Protein AF-0000000080728843 (afdb_homodimer)

pLDDT: mean 80.17, std 27.4, range [17.17, 98.88]

InterPro domains:
  IPR002347 Short-chain dehydrogenase/reductase SDR [PF00106] (19-229)
  IPR002347 Short-chain dehydrogenase/reductase SDR [PR00081] (19-36)
  IPR002347 Short-chain dehydrogenase/reductase SDR [PR00081] (93-104)
  IPR002347 Short-chain dehydrogenase/reductase SDR [PR00081] (162-178)
  IPR002347 Short-chain dehydrogenase/reductase SDR [PR00081] (189-208)
  IPR002347 Short-chain dehydrogenase/reductase SDR [PR00081] (210-227)
  IPR020904 Short-chain dehydrogenase/reductase, conserved site [PS00061] (176-204)
  IPR036291 NAD(P)-binding domain superfamily [SSF51735] (13-239)
  IPR052178 Short-chain dehydrogenase/reductase SAT3-like [PTHR43618] (7-231)

Foldseek 3Di:
DPPPPCVQLCNVDLLAAFEEEAEVCLDDPNLVNLQSSLVNHYQAYEYEEQDPVSLVVSLVPHPHNVRYHYQYAQLLDLVRLLVVLVVCCVPPNAGQEYELEWFDQFLAFDDDDPVDDPVRVCCRNVPGDPVRLVVRLSCQPVSSLSNCVSRVVRQLVCQVVPPDVARGEYEHEAAPPDDPVGPNSHPSNNVSRVNVVVVQVVVQVVCVVSRYHGYYDHPDVPVDVVCPPPDDPVPDPPPPPDDDPPCPVPPPPPPPPD/DPPPPCVQLCNVDLLAQFEEEAEVLLDDPNLVNQQSSLVNHYQAYEYEEQDPVSLVVSLVPHPHNVRYHYQYAQLLDLVRLLVVLVVCCVPPNAGQEYELEWFDQFLAFDDDDPVDDPVRVCCRNVPGDPVRLVVRLSCQPVSSVSNCVSRVVRQLVCQVVCPDVARGEYEHEAAPPDDPVGPNSHPSNNVSRVNVVVVQVVVQVVCVVSRYHGYYDHPDVPVDVVCPPVPDPVPPPPPPPDDDPPPPPPPPPPDPDD

Organism: Metarhizium acridum (strain CQMa 102) (NCBI:txid655827)

Structure (mmCIF, N/CA/C/O backbone):
data_AF-0000000080728843-model_v1
#
loop_
_entity.id
_entity.type
_entity.pdbx_description
1 polymer 'Hydroxynaphthalene reductase-like protein Arp2'
#
loop_
_atom_site.group_PDB
_atom_site.id
_atom_site.type_symbol
_atom_site.label_atom_id
_atom_site.label_alt_id
_atom_site.label_comp_id
_atom_site.label_asym_id
_atom_site.label_entity_id
_atom_site.label_seq_id
_atom_site.pdbx_PDB_ins_code
_atom_site.Cartn_x
_atom_site.Cartn_y
_atom_site.Cartn_z
_atom_site.occupancy
_atom_site.B_iso_or_equiv
_atom_site.auth_seq_id
_atom_site.auth_comp_id
_atom_site.auth_asym_id
_atom_site.auth_atom_id
_atom_site.pdbx_PDB_model_num
ATOM 1 N N . MET A 1 1 ? -23.969 10.961 35.406 1 25.25 1 MET A N 1
ATOM 2 C CA . MET A 1 1 ? -22.547 11.281 35.344 1 25.25 1 MET A CA 1
ATOM 3 C C . MET A 1 1 ? -21.906 10.648 34.094 1 25.25 1 MET A C 1
ATOM 5 O O . MET A 1 1 ? -21.594 9.461 34.125 1 25.25 1 MET A O 1
ATOM 9 N N . THR A 1 2 ? -22.344 11.086 32.875 1 28.81 2 THR A N 1
ATOM 10 C CA . THR A 1 2 ? -22.047 10.586 31.547 1 28.81 2 THR A CA 1
ATOM 11 C C . THR A 1 2 ? -20.547 10.648 31.266 1 28.81 2 THR A C 1
ATOM 13 O O . THR A 1 2 ? -19.938 11.703 31.391 1 28.81 2 THR A O 1
ATOM 16 N N . SER A 1 3 ? -19.859 9.609 31.578 1 30.33 3 SER A N 1
ATOM 17 C CA . SER A 1 3 ? -18.422 9.383 31.359 1 30.33 3 SER A CA 1
ATOM 18 C C . SER A 1 3 ? -18 9.836 29.969 1 30.33 3 SER A C 1
ATOM 20 O O . SER A 1 3 ? -18.562 9.383 28.969 1 30.33 3 SER A O 1
ATOM 22 N N . SER A 1 4 ? -17.688 11.141 29.844 1 33.72 4 SER A N 1
ATOM 23 C CA . SER A 1 4 ? -17.125 11.773 28.656 1 33.72 4 SER A CA 1
ATOM 24 C C . SER A 1 4 ? -16.016 10.914 28.062 1 33.72 4 SER A C 1
ATOM 26 O O . SER A 1 4 ? -15.148 10.422 28.797 1 33.72 4 SER A O 1
ATOM 28 N N . SER A 1 5 ? -16.391 10.18 27.094 1 35.47 5 SER A N 1
ATOM 29 C CA . SER A 1 5 ? -15.477 9.289 26.391 1 35.47 5 SER A CA 1
ATOM 30 C C . SER A 1 5 ? -14.117 9.945 26.156 1 35.47 5 SER A C 1
ATOM 32 O O . SER A 1 5 ? -14.047 11.094 25.719 1 35.47 5 SER A O 1
ATOM 34 N N . PRO A 1 6 ? -13.141 9.633 26.969 1 36.56 6 PRO A N 1
ATOM 35 C CA . PRO A 1 6 ? -11.781 10.18 26.891 1 36.56 6 PRO A CA 1
ATOM 36 C C . PRO A 1 6 ? -11.312 10.414 25.469 1 36.56 6 PRO A C 1
ATOM 38 O O . PRO A 1 6 ? -10.25 10.992 25.25 1 36.56 6 PRO A O 1
ATOM 41 N N . TYR A 1 7 ? -11.805 9.625 24.625 1 37.25 7 TYR A N 1
ATOM 42 C CA . TYR A 1 7 ? -11.359 9.805 23.25 1 37.25 7 TYR A CA 1
ATOM 43 C C . TYR A 1 7 ? -12.016 11.023 22.609 1 37.25 7 TYR A C 1
ATOM 45 O O . TYR A 1 7 ? -12.719 10.906 21.609 1 37.25 7 TYR A O 1
ATOM 53 N N . ASN A 1 8 ? -12.594 11.938 23.438 1 38.06 8 ASN A N 1
ATOM 54 C CA . ASN A 1 8 ? -13.164 13.18 22.938 1 38.06 8 ASN A CA 1
ATOM 55 C C . ASN A 1 8 ? -12.156 13.969 22.109 1 38.06 8 ASN A C 1
ATOM 57 O O . ASN A 1 8 ? -11.031 14.195 22.562 1 38.06 8 ASN A O 1
ATOM 61 N N . ALA A 1 9 ? -12.289 14.031 20.781 1 42.09 9 ALA A N 1
ATOM 62 C CA . ALA A 1 9 ? -11.492 14.953 19.984 1 42.09 9 ALA A CA 1
ATOM 63 C C . ALA A 1 9 ? -11.055 16.156 20.812 1 42.09 9 ALA A C 1
ATOM 65 O O . ALA A 1 9 ? -9.992 16.734 20.562 1 42.09 9 ALA A O 1
ATOM 66 N N . ALA A 1 10 ? -11.922 16.547 21.734 1 41.62 10 ALA A N 1
ATOM 67 C CA . ALA A 1 10 ? -11.648 17.672 22.609 1 41.62 10 ALA A CA 1
ATOM 68 C C . ALA A 1 10 ? -10.422 17.406 23.484 1 41.62 10 ALA A C 1
ATOM 70 O O . ALA A 1 10 ? -9.672 18.328 23.812 1 41.62 10 ALA A O 1
ATOM 71 N N . SER A 1 11 ? -10.352 16.125 23.984 1 45.66 11 SER A N 1
ATOM 72 C CA . SER A 1 11 ? -9.266 15.812 24.906 1 45.66 11 SER A CA 1
ATOM 73 C C . SER A 1 11 ? -7.938 15.672 24.172 1 45.66 11 SER A C 1
ATOM 75 O O . SER A 1 11 ? -6.875 15.773 24.797 1 45.66 11 SER A O 1
ATOM 77 N N . LEU A 1 12 ? -7.992 15.102 22.891 1 46.22 12 LEU A N 1
ATOM 78 C CA . LEU A 1 12 ? -6.707 14.891 22.234 1 46.22 12 LEU A CA 1
ATOM 79 C C . LEU A 1 12 ? -5.902 16.188 22.188 1 46.22 12 LEU A C 1
ATOM 81 O O . LEU A 1 12 ? -4.668 16.156 22.234 1 46.22 12 LEU A O 1
ATOM 85 N N . PHE A 1 13 ? -6.574 17.359 22.078 1 52.47 13 PHE A N 1
ATOM 86 C CA . PHE A 1 13 ? -5.812 18.594 21.938 1 52.47 13 PHE A CA 1
ATOM 87 C C . PHE A 1 13 ? -6.438 19.719 22.766 1 52.47 13 PHE A C 1
ATOM 89 O O . PHE A 1 13 ? -7.664 19.828 22.828 1 52.47 13 PHE A O 1
ATOM 96 N N . GLY A 1 14 ? -5.918 19.938 23.891 1 60.41 14 GLY A N 1
ATOM 97 C CA . GLY A 1 14 ? -6.246 21.312 24.203 1 60.41 14 GLY A CA 1
ATOM 98 C C . GLY A 1 14 ? -6.195 22.219 22.984 1 60.41 14 GLY A C 1
ATOM 99 O O . GLY A 1 14 ? -5.117 22.656 22.562 1 60.41 14 GLY A O 1
ATOM 100 N N . VAL A 1 15 ? -7.277 22.297 22.156 1 74.06 15 VAL A N 1
ATOM 101 C CA . VAL A 1 15 ? -7.43 22.781 20.797 1 74.06 15 VAL A CA 1
ATOM 102 C C . VAL A 1 15 ? -7.547 24.312 20.797 1 74.06 15 VAL A C 1
ATOM 104 O O . VAL A 1 15 ? -7.594 24.938 19.734 1 74.06 15 VAL A O 1
ATOM 107 N N . LYS A 1 16 ? -7.367 24.859 21.938 1 86.81 16 LYS A N 1
ATOM 108 C CA . LYS A 1 16 ? -7.5 26.312 21.922 1 86.81 16 LYS A CA 1
ATOM 109 C C . LYS A 1 16 ? -6.297 26.969 21.25 1 86.81 16 LYS A C 1
ATOM 111 O O . LYS A 1 16 ? -5.152 26.609 21.531 1 86.81 16 LYS A O 1
ATOM 116 N N . ASP A 1 17 ? -6.543 27.766 20.266 1 92.81 17 ASP A N 1
ATOM 117 C CA . ASP A 1 17 ? -5.602 28.656 19.594 1 92.81 17 ASP A CA 1
ATOM 118 C C . ASP A 1 17 ? -4.73 27.891 18.594 1 92.81 17 ASP A C 1
ATOM 120 O O . ASP A 1 17 ? -3.791 28.453 18.031 1 92.81 17 ASP A O 1
ATOM 124 N N . LEU A 1 18 ? -5.09 26.672 18.406 1 94.94 18 LEU A N 1
ATOM 125 C CA . LEU A 1 18 ? -4.23 25.906 17.5 1 94.94 18 LEU A CA 1
ATOM 126 C C . LEU A 1 18 ? -4.574 26.219 16.047 1 94.94 18 LEU A C 1
ATOM 128 O O . LEU A 1 18 ? -5.691 26.641 15.742 1 94.94 18 LEU A O 1
ATOM 132 N N . VAL A 1 19 ? -3.596 26.031 15.141 1 97.5 19 VAL A N 1
ATOM 133 C CA . VAL A 1 19 ? -3.764 26.094 13.695 1 97.5 19 VAL A CA 1
ATOM 134 C C . VAL A 1 19 ? -3.662 24.688 13.109 1 97.5 19 VAL A C 1
ATOM 136 O O . VAL A 1 19 ? -2.684 23.969 13.344 1 97.5 19 VAL A O 1
ATOM 139 N N . ALA A 1 20 ? -4.73 24.281 12.367 1 98.25 20 ALA A N 1
ATOM 140 C CA . ALA A 1 20 ? -4.781 22.922 11.852 1 98.25 20 ALA A CA 1
ATOM 141 C C . ALA A 1 20 ? -4.988 22.906 10.344 1 98.25 20 ALA A C 1
ATOM 143 O O . ALA A 1 20 ? -5.57 23.828 9.781 1 98.25 20 ALA A O 1
ATOM 144 N N . VAL A 1 21 ? -4.453 21.906 9.711 1 98.75 21 VAL A N 1
ATOM 145 C CA . VAL A 1 21 ? -4.734 21.562 8.32 1 98.75 21 VAL A CA 1
ATOM 146 C C . VAL A 1 21 ? -5.398 20.188 8.25 1 98.75 21 VAL A C 1
ATOM 148 O O . VAL A 1 21 ? -4.934 19.234 8.875 1 98.75 21 VAL A O 1
ATOM 151 N N . VAL A 1 22 ? -6.5 20.078 7.539 1 98.56 22 VAL A N 1
ATOM 152 C CA . VAL A 1 22 ? -7.238 18.844 7.355 1 98.56 22 VAL A CA 1
ATOM 153 C C . VAL A 1 22 ? -7.438 18.578 5.863 1 98.56 22 VAL A C 1
ATOM 155 O O . VAL A 1 22 ? -8.141 19.328 5.184 1 98.56 22 VAL A O 1
ATOM 158 N N . THR A 1 23 ? -6.855 17.547 5.309 1 98.69 23 THR A N 1
ATOM 159 C CA . THR A 1 23 ? -7.207 17.141 3.953 1 98.69 23 THR A CA 1
ATOM 160 C C . THR A 1 23 ? -8.43 16.234 3.965 1 98.69 23 THR A C 1
ATOM 162 O O . THR A 1 23 ? -8.727 15.586 4.973 1 98.69 23 THR A O 1
ATOM 165 N N . GLY A 1 24 ? -9.094 16.188 2.811 1 97.38 24 GLY A N 1
ATOM 166 C CA . GLY A 1 24 ? -10.391 15.539 2.852 1 97.38 24 GLY A CA 1
ATOM 167 C C . GLY A 1 24 ? -11.391 16.25 3.748 1 97.38 24 GLY A C 1
ATOM 168 O O . GLY A 1 24 ? -12.242 15.609 4.371 1 97.38 24 GLY A O 1
ATOM 169 N N . GLY A 1 25 ? -11.234 17.5 3.902 1 96.81 25 GLY A N 1
ATOM 170 C CA . GLY A 1 25 ? -11.984 18.281 4.875 1 96.81 25 GLY A CA 1
ATOM 171 C C . GLY A 1 25 ? -13.422 18.531 4.449 1 96.81 25 GLY A C 1
ATOM 172 O O . GLY A 1 25 ? -14.227 19.047 5.234 1 96.81 25 GLY A O 1
ATOM 173 N N . GLY A 1 26 ? -13.789 18.109 3.246 1 95.69 26 GLY A N 1
ATOM 174 C CA . GLY A 1 26 ? -15.117 18.391 2.729 1 95.69 26 GLY A CA 1
ATOM 175 C C . GLY A 1 26 ? -16.125 17.312 3.068 1 95.69 26 GLY A C 1
ATOM 176 O O . GLY A 1 26 ? -17.312 17.453 2.764 1 95.69 26 GLY A O 1
ATOM 177 N N . SER A 1 27 ? -15.672 16.219 3.693 1 91.12 27 SER A N 1
ATOM 178 C CA . SER A 1 27 ? -16.609 15.141 3.953 1 91.12 27 SER A CA 1
ATOM 179 C C . SER A 1 27 ? -16.109 14.227 5.066 1 91.12 27 SER A C 1
ATOM 181 O O . SER A 1 27 ? -14.961 14.336 5.492 1 91.12 27 SER A O 1
ATOM 183 N N . GLY A 1 28 ? -17.078 13.516 5.629 1 89.94 28 GLY A N 1
ATOM 184 C CA . GLY A 1 28 ? -16.734 12.43 6.527 1 89.94 28 GLY A CA 1
ATOM 185 C C . GLY A 1 28 ? -16 12.898 7.777 1 89.94 28 GLY A C 1
ATOM 186 O O . GLY A 1 28 ? -16.422 13.859 8.422 1 89.94 28 GLY A O 1
ATOM 187 N N . LEU A 1 29 ? -14.969 12.109 8.086 1 89.75 29 LEU A N 1
ATOM 188 C CA . LEU A 1 29 ? -14.172 12.375 9.273 1 89.75 29 LEU A CA 1
ATOM 189 C C . LEU A 1 29 ? -13.508 13.75 9.195 1 89.75 29 LEU A C 1
ATOM 191 O O . LEU A 1 29 ? -13.336 14.422 10.211 1 89.75 29 LEU A O 1
ATOM 195 N N . GLY A 1 30 ? -13.18 14.156 7.945 1 95 30 GLY A N 1
ATOM 196 C CA . GLY A 1 30 ? -12.562 15.461 7.773 1 95 30 GLY A CA 1
ATOM 197 C C . GLY A 1 30 ? -13.469 16.609 8.164 1 95 30 GLY A C 1
ATOM 198 O O . GLY A 1 30 ? -13.055 17.531 8.883 1 95 30 GLY A O 1
ATOM 199 N N . ALA A 1 31 ? -14.664 16.531 7.746 1 95.88 31 ALA A N 1
ATOM 200 C CA . ALA A 1 31 ? -15.633 17.562 8.086 1 95.88 31 ALA A CA 1
ATOM 201 C C . ALA A 1 31 ? -15.93 17.562 9.586 1 95.88 31 ALA A C 1
ATOM 203 O O . ALA A 1 31 ? -15.961 18.625 10.219 1 95.88 31 ALA A O 1
ATOM 204 N N . ILE A 1 32 ? -16.078 16.375 10.133 1 93.06 32 ILE A N 1
ATOM 205 C CA . ILE A 1 32 ? -16.391 16.219 11.555 1 93.06 32 ILE A CA 1
ATOM 206 C C . ILE A 1 32 ? -15.234 16.781 12.391 1 93.06 32 ILE A C 1
ATOM 208 O O . ILE A 1 32 ? -15.469 17.516 13.352 1 93.06 32 ILE A O 1
ATOM 212 N N . THR A 1 33 ? -14.078 16.484 11.984 1 94.31 33 THR A N 1
ATOM 213 C CA . THR A 1 33 ? -12.906 16.953 12.695 1 94.31 33 THR A CA 1
ATOM 214 C C . THR A 1 33 ? -12.805 18.484 12.617 1 94.31 33 THR A C 1
ATOM 216 O O . THR A 1 33 ? -12.508 19.141 13.609 1 94.31 33 THR A O 1
ATOM 219 N N . THR A 1 34 ? -13.047 19 11.438 1 97 34 THR A N 1
ATOM 220 C CA . THR A 1 34 ? -13.023 20.438 11.25 1 97 34 THR A CA 1
ATOM 221 C C . THR A 1 34 ? -14 21.125 12.195 1 97 34 THR A C 1
ATOM 223 O O . THR A 1 34 ? -13.633 22.062 12.906 1 97 34 THR A O 1
ATOM 226 N N . HIS A 1 35 ? -15.188 20.656 12.266 1 97.12 35 HIS A N 1
ATOM 227 C CA . HIS A 1 35 ? -16.219 21.25 13.125 1 97.12 35 HIS A CA 1
ATOM 228 C C . HIS A 1 35 ? -15.828 21.156 14.594 1 97.12 35 HIS A C 1
ATOM 230 O O . HIS A 1 35 ? -16.031 22.109 15.359 1 97.12 35 HIS A O 1
ATOM 236 N N . ALA A 1 36 ? -15.234 20.016 14.945 1 95 36 ALA A N 1
ATOM 237 C CA . ALA A 1 36 ? -14.805 19.828 16.328 1 95 36 ALA A CA 1
ATOM 238 C C . ALA A 1 36 ? -13.695 20.797 16.703 1 95 36 ALA A C 1
ATOM 240 O O . ALA A 1 36 ? -13.711 21.375 17.797 1 95 36 ALA A O 1
ATOM 241 N N . LEU A 1 37 ? -12.773 21.031 15.797 1 95.94 37 LEU A N 1
ATOM 242 C CA . LEU A 1 37 ? -11.672 21.938 16.047 1 95.94 37 LEU A CA 1
ATOM 243 C C . LEU A 1 37 ? -12.18 23.375 16.219 1 95.94 37 LEU A C 1
ATOM 245 O O . LEU A 1 37 ? -11.773 24.078 17.141 1 95.94 37 LEU A O 1
ATOM 249 N N . VAL A 1 38 ? -13.109 23.781 15.367 1 96.75 38 VAL A N 1
ATOM 250 C CA . VAL A 1 38 ? -13.664 25.125 15.406 1 96.75 38 VAL A CA 1
ATOM 251 C C . VAL A 1 38 ? -14.453 25.328 16.703 1 96.75 38 VAL A C 1
ATOM 253 O O . VAL A 1 38 ? -14.266 26.328 17.406 1 96.75 38 VAL A O 1
ATOM 256 N N . ALA A 1 39 ? -15.172 24.344 17.062 1 95.44 39 ALA A N 1
ATOM 257 C CA . ALA A 1 39 ? -16.016 24.422 18.25 1 95.44 39 ALA A CA 1
ATOM 258 C C . ALA A 1 39 ? -15.18 24.484 19.531 1 95.44 39 ALA A C 1
ATOM 260 O O . ALA A 1 39 ? -15.625 25.016 20.547 1 95.44 39 ALA A O 1
ATOM 261 N N . ASN A 1 40 ? -13.961 24.031 19.406 1 94.06 40 ASN A N 1
ATOM 262 C CA . ASN A 1 40 ? -13.125 23.953 20.594 1 94.06 40 ASN A CA 1
ATOM 263 C C . ASN A 1 40 ? -12.062 25.047 20.594 1 94.06 40 ASN A C 1
ATOM 265 O O . ASN A 1 40 ? -11.078 24.969 21.328 1 94.06 40 ASN A O 1
ATOM 269 N N . GLY A 1 41 ? -12.188 26.016 19.719 1 94.5 41 GLY A N 1
ATOM 270 C CA . GLY A 1 41 ? -11.438 27.25 19.875 1 94.5 41 GLY A CA 1
ATOM 271 C C . GLY A 1 41 ? -10.211 27.312 18.984 1 94.5 4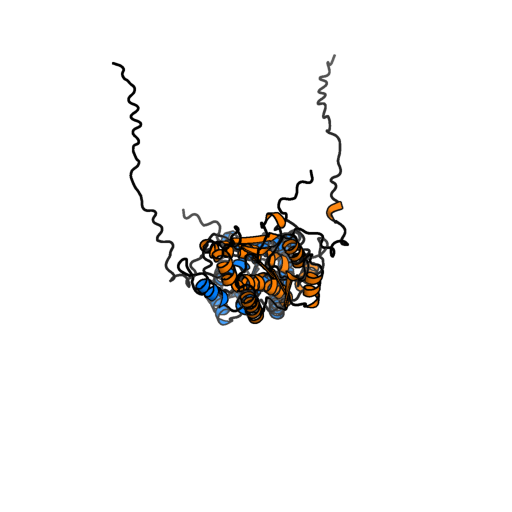1 GLY A C 1
ATOM 272 O O . GLY A 1 41 ? -9.289 28.094 19.234 1 94.5 41 GLY A O 1
ATOM 273 N N . ALA A 1 42 ? -10.141 26.516 17.922 1 96 42 ALA A N 1
ATOM 274 C CA . ALA A 1 42 ? -9.031 26.625 16.969 1 96 42 ALA A CA 1
ATOM 275 C C . ALA A 1 42 ? -8.914 28.047 16.422 1 96 42 ALA A C 1
ATOM 277 O O . ALA A 1 42 ? -9.93 28.703 16.188 1 96 42 ALA A O 1
ATOM 278 N N . LYS A 1 43 ? -7.672 28.406 16.281 1 96.69 43 LYS A N 1
ATOM 279 C CA . LYS A 1 43 ? -7.41 29.719 15.711 1 96.69 43 LYS A CA 1
ATOM 280 C C . LYS A 1 43 ? -7.715 29.734 14.211 1 96.69 43 LYS A C 1
ATOM 282 O O . LYS A 1 43 ? -8.281 30.703 13.695 1 96.69 43 LYS A O 1
ATOM 287 N N . ALA A 1 44 ? -7.293 28.766 13.516 1 98.19 44 ALA A N 1
ATOM 288 C CA . ALA A 1 44 ? -7.512 28.609 12.078 1 98.19 44 ALA A CA 1
ATOM 289 C C . ALA A 1 44 ? -7.512 27.141 11.672 1 98.19 44 ALA A C 1
ATOM 291 O O . ALA A 1 44 ? -6.711 26.344 12.18 1 98.19 44 ALA A O 1
ATOM 292 N N . VAL A 1 45 ? -8.438 26.781 10.812 1 98.56 45 VAL A N 1
ATOM 293 C CA . VAL A 1 45 ? -8.5 25.438 10.242 1 98.56 45 VAL A CA 1
ATOM 294 C C . VAL A 1 45 ? -8.531 25.531 8.719 1 98.56 45 VAL A C 1
ATOM 296 O O . VAL A 1 45 ? -9.492 26.031 8.141 1 98.56 45 VAL A O 1
ATOM 299 N N . TYR A 1 46 ? -7.477 25.078 8.094 1 98.88 46 TYR A N 1
ATOM 300 C CA . TYR A 1 46 ? -7.422 24.984 6.641 1 98.88 46 TYR A CA 1
ATOM 301 C C . TYR A 1 46 ? -7.883 23.625 6.156 1 98.88 46 TYR A C 1
ATOM 303 O O . TYR A 1 46 ? -7.316 22.594 6.539 1 98.88 46 TYR A O 1
ATOM 311 N N . ILE A 1 47 ? -8.938 23.594 5.332 1 98.88 47 ILE A N 1
ATOM 312 C CA . ILE A 1 47 ? -9.453 22.328 4.824 1 98.88 47 ILE A CA 1
ATOM 313 C C . ILE A 1 47 ? -9.172 22.219 3.326 1 98.88 47 ILE A C 1
ATOM 315 O O . ILE A 1 47 ? -9.484 23.141 2.564 1 98.88 47 ILE A O 1
ATOM 319 N N . LEU A 1 48 ? -8.539 21.109 2.955 1 98.81 48 LEU A N 1
ATOM 320 C CA . LEU A 1 48 ? -8.188 20.844 1.564 1 98.81 48 LEU A CA 1
ATOM 321 C C . LEU A 1 48 ? -9.055 19.734 0.978 1 98.81 48 LEU A C 1
ATOM 323 O O . LEU A 1 48 ? -9.43 18.797 1.683 1 98.81 48 LEU A O 1
ATOM 327 N N . GLY A 1 49 ? -9.344 19.797 -0.286 1 98.25 49 GLY A N 1
ATOM 328 C CA . GLY A 1 49 ? -10.07 18.781 -1.048 1 98.25 49 GLY A CA 1
ATOM 329 C C . GLY A 1 49 ? -10.289 19.172 -2.498 1 98.25 49 GLY A C 1
ATOM 330 O O . GLY A 1 49 ? -10.016 20.312 -2.885 1 98.25 49 GLY A O 1
ATOM 331 N N . ARG A 1 50 ? -10.82 18.281 -3.273 1 96.31 50 ARG A N 1
ATOM 332 C CA . ARG A 1 50 ? -10.953 18.5 -4.711 1 96.31 50 ARG A CA 1
ATOM 333 C C . ARG A 1 50 ? -12.273 19.188 -5.043 1 96.31 50 ARG A C 1
ATOM 335 O O . ARG A 1 50 ? -12.375 19.875 -6.059 1 96.31 50 ARG A O 1
ATOM 342 N N . ARG A 1 51 ? -13.242 18.953 -4.227 1 96.62 51 ARG A N 1
ATOM 343 C CA . ARG A 1 51 ? -14.578 19.469 -4.504 1 96.62 51 ARG A CA 1
ATOM 344 C C . ARG A 1 51 ? -14.844 20.75 -3.713 1 96.62 51 ARG A C 1
ATOM 346 O O . ARG A 1 51 ? -15.148 20.688 -2.52 1 96.62 51 ARG A O 1
ATOM 353 N N . GLU A 1 52 ? -14.883 21.844 -4.41 1 98 52 GLU A N 1
ATOM 354 C CA . GLU A 1 52 ? -15.039 23.156 -3.766 1 98 52 GLU A CA 1
ATOM 355 C C . GLU A 1 52 ? -16.359 23.25 -3.021 1 98 52 GLU A C 1
ATOM 357 O O . GLU A 1 52 ? -16.422 23.75 -1.897 1 98 52 GLU A O 1
ATOM 362 N N . GLU A 1 53 ? -17.391 22.703 -3.6 1 98.12 53 GLU A N 1
ATOM 363 C CA . GLU A 1 53 ? -18.719 22.797 -2.99 1 98.12 53 GLU A CA 1
ATOM 364 C C . GLU A 1 53 ? -18.75 22.062 -1.645 1 98.12 53 GLU A C 1
ATOM 366 O O . GLU A 1 53 ? -19.375 22.547 -0.698 1 98.12 53 GLU A O 1
ATOM 371 N N . ALA A 1 54 ? -18.078 20.969 -1.565 1 98 54 ALA A N 1
ATOM 372 C CA . ALA A 1 54 ? -18.031 20.203 -0.322 1 98 54 ALA A CA 1
ATOM 373 C C . ALA A 1 54 ? -17.266 20.953 0.754 1 98 54 ALA A C 1
ATOM 375 O O . ALA A 1 54 ? -17.641 20.969 1.925 1 98 54 ALA A O 1
ATOM 376 N N . LEU A 1 55 ? -16.203 21.609 0.361 1 98.62 55 LEU A N 1
ATOM 377 C CA . LEU A 1 55 ? -15.406 22.406 1.295 1 98.62 55 LEU A CA 1
ATOM 378 C C . LEU A 1 55 ? -16.219 23.578 1.839 1 98.62 55 LEU A C 1
ATOM 380 O O . LEU A 1 55 ? -16.203 23.844 3.043 1 98.62 55 LEU A O 1
ATOM 384 N N . LEU A 1 56 ? -16.875 24.203 0.967 1 98.62 56 LEU A N 1
ATOM 385 C CA . LEU A 1 56 ? -17.688 25.344 1.358 1 98.62 56 LEU A CA 1
ATOM 386 C C . LEU A 1 56 ? -18.812 24.922 2.289 1 98.62 56 LEU A C 1
ATOM 388 O O . LEU A 1 56 ? -19.172 25.656 3.211 1 98.62 56 LEU A O 1
ATOM 392 N N . ALA A 1 57 ? -19.328 23.719 2.004 1 98.5 57 ALA A N 1
ATOM 393 C CA . ALA A 1 57 ? -20.375 23.203 2.891 1 98.5 57 ALA A CA 1
ATOM 394 C C . ALA A 1 57 ? -19.828 22.984 4.301 1 98.5 57 ALA A C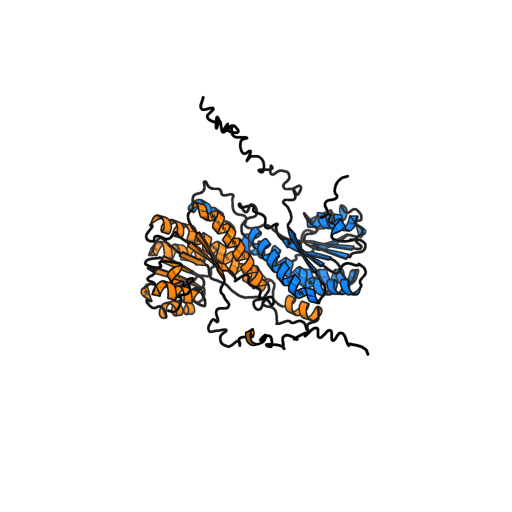 1
ATOM 396 O O . ALA A 1 57 ? -20.484 23.328 5.285 1 98.5 57 ALA A O 1
ATOM 397 N N . THR A 1 58 ? -18.656 22.453 4.387 1 98.38 58 THR A N 1
ATOM 398 C CA . THR A 1 58 ? -18.016 22.25 5.688 1 98.38 58 THR A CA 1
ATOM 399 C C . THR A 1 58 ? -17.797 23.594 6.387 1 98.38 58 THR A C 1
ATOM 401 O O . THR A 1 58 ? -18.062 23.734 7.582 1 98.38 58 THR A O 1
ATOM 404 N N . LYS A 1 59 ? -17.328 24.578 5.676 1 98.69 59 LYS A N 1
ATOM 405 C CA . LYS A 1 59 ? -17.109 25.906 6.223 1 98.69 59 LYS A CA 1
ATOM 406 C C . LYS A 1 59 ? -18.422 26.516 6.719 1 98.69 59 LYS A C 1
ATOM 408 O O . LYS A 1 59 ? -18.5 27.016 7.848 1 98.69 59 LYS A O 1
ATOM 413 N N . LYS A 1 60 ? -19.453 26.422 5.938 1 98.38 60 LYS A N 1
ATOM 414 C CA . LYS A 1 60 ? -20.75 27.047 6.234 1 98.38 60 LYS A CA 1
ATOM 415 C C . LYS A 1 60 ? -21.375 26.453 7.488 1 98.38 60 LYS A C 1
ATOM 417 O O . LYS A 1 60 ? -22.062 27.141 8.242 1 98.38 60 LYS A O 1
ATOM 422 N N . ASN A 1 61 ? -21.094 25.188 7.703 1 98 61 ASN A N 1
ATOM 423 C CA . ASN A 1 61 ? -21.734 24.484 8.805 1 98 61 ASN A CA 1
ATOM 424 C C . ASN A 1 61 ? -20.891 24.562 10.078 1 98 61 ASN A C 1
ATOM 426 O O . ASN A 1 61 ? -21.25 23.984 11.109 1 98 61 ASN A O 1
ATOM 430 N N . ALA A 1 62 ? -19.812 25.266 10.023 1 97.44 62 ALA A N 1
ATOM 431 C CA . ALA A 1 62 ? -18.984 25.422 11.219 1 97.44 62 ALA A CA 1
ATOM 432 C C . ALA A 1 62 ? -19.594 26.469 12.156 1 97.44 62 ALA A C 1
ATOM 434 O O . ALA A 1 62 ? -20.312 27.375 11.719 1 97.44 62 ALA A O 1
ATOM 435 N N . SER A 1 63 ? -19.281 26.297 13.461 1 96.81 63 SER A N 1
ATOM 436 C CA . SER A 1 63 ? -19.812 27.203 14.477 1 96.81 63 SER A CA 1
ATOM 437 C C . SER A 1 63 ? -19.266 28.609 14.297 1 96.81 63 SER A C 1
ATOM 439 O O . SER A 1 63 ? -19.906 29.578 14.711 1 96.81 63 SER A O 1
ATOM 441 N N . ASN A 1 64 ? -18.062 28.719 13.773 1 97.12 64 ASN A N 1
ATOM 442 C CA . ASN A 1 64 ? -17.438 29.969 13.391 1 97.12 64 ASN A CA 1
ATOM 443 C C . ASN A 1 64 ? -16.797 29.875 12 1 97.12 64 ASN A C 1
ATOM 445 O O . ASN A 1 64 ? -15.695 29.344 11.859 1 97.12 64 ASN A O 1
ATOM 449 N N . THR A 1 65 ? -17.438 30.359 11.008 1 97.5 65 THR A N 1
ATOM 450 C CA . THR A 1 65 ? -17.031 30.203 9.617 1 97.5 65 THR A CA 1
ATOM 451 C C . THR A 1 65 ? -15.734 30.938 9.328 1 97.5 65 THR A C 1
ATOM 453 O O . THR A 1 65 ? -14.992 30.578 8.414 1 97.5 65 THR A O 1
ATOM 456 N N . ASP A 1 66 ? -15.398 31.953 10.086 1 97 66 ASP A N 1
ATOM 457 C CA . ASP A 1 66 ? -14.234 32.812 9.836 1 97 66 ASP A CA 1
ATOM 458 C C . ASP A 1 66 ? -12.938 32.062 10.125 1 97 66 ASP A C 1
ATOM 460 O O . ASP A 1 66 ? -11.875 32.406 9.625 1 97 66 ASP A O 1
ATOM 464 N N . VAL A 1 67 ? -13.094 31.031 10.93 1 97.19 67 VAL A N 1
ATOM 465 C CA . VAL A 1 67 ? -11.93 30.266 11.383 1 97.19 67 VAL A CA 1
ATOM 466 C C . VAL A 1 67 ? -11.578 29.203 10.336 1 97.19 67 VAL A C 1
ATOM 468 O O . VAL A 1 67 ? -10.461 28.688 10.336 1 97.19 67 VAL A O 1
ATOM 471 N N . VAL A 1 68 ? -12.523 28.891 9.414 1 98.69 68 VAL A N 1
ATOM 472 C CA . VAL A 1 68 ? -12.336 27.812 8.445 1 98.69 68 VAL A CA 1
ATOM 473 C C . VAL A 1 68 ? -11.906 28.391 7.105 1 98.69 68 VAL A C 1
ATOM 475 O O . VAL A 1 68 ? -12.578 29.266 6.555 1 98.69 68 VAL A O 1
ATOM 478 N N . HIS A 1 69 ? -10.797 27.969 6.621 1 98.81 69 HIS A N 1
ATOM 479 C CA . HIS A 1 69 ? -10.258 28.391 5.328 1 98.81 69 HIS A CA 1
ATOM 480 C C . HIS A 1 69 ? -10.25 27.219 4.34 1 98.81 69 HIS A C 1
ATOM 482 O O . HIS A 1 69 ? -9.727 26.156 4.641 1 98.81 69 HIS A O 1
ATOM 488 N N . THR A 1 70 ? -10.852 27.438 3.115 1 98.75 70 THR A N 1
ATOM 489 C CA . THR A 1 70 ? -10.961 26.375 2.127 1 98.75 70 THR A CA 1
ATOM 490 C C . THR A 1 70 ? -9.859 26.484 1.082 1 98.75 70 THR A C 1
ATOM 492 O O . THR A 1 70 ? -9.539 27.594 0.627 1 98.75 70 THR A O 1
ATOM 495 N N . ILE A 1 71 ? -9.234 25.359 0.759 1 98.75 71 ILE A N 1
ATOM 496 C CA . ILE A 1 71 ? -8.227 25.281 -0.289 1 98.75 71 ILE A CA 1
ATOM 497 C C . ILE A 1 71 ? -8.539 24.125 -1.225 1 98.75 71 ILE A C 1
ATOM 499 O O . ILE A 1 71 ? -8.508 22.953 -0.813 1 98.75 71 ILE A O 1
ATOM 503 N N . VAL A 1 72 ? -8.867 24.406 -2.504 1 98.62 72 VAL A N 1
ATOM 504 C CA . VAL A 1 72 ? -9.055 23.344 -3.48 1 98.62 72 VAL A CA 1
ATOM 505 C C . VAL A 1 72 ? -7.703 22.734 -3.846 1 98.62 72 VAL A C 1
ATOM 507 O O . VAL A 1 72 ? -6.812 23.422 -4.336 1 98.62 72 VAL A O 1
ATOM 510 N N . CYS A 1 73 ? -7.594 21.438 -3.561 1 98.5 73 CYS A N 1
ATOM 511 C CA . CYS A 1 73 ? -6.297 20.797 -3.748 1 98.5 73 CYS A CA 1
ATOM 512 C C . CYS A 1 73 ? -6.449 19.281 -3.908 1 98.5 73 CYS A C 1
ATOM 514 O O . CYS A 1 73 ? -7.117 18.641 -3.102 1 98.5 73 CYS A O 1
ATOM 516 N N . ASP A 1 74 ? -5.875 18.781 -4.992 1 98.25 74 ASP A N 1
ATOM 517 C CA . ASP A 1 74 ? -5.645 17.344 -5.117 1 98.25 74 ASP A CA 1
ATOM 518 C C . ASP A 1 74 ? -4.344 16.938 -4.43 1 98.25 74 ASP A C 1
ATOM 520 O O . ASP A 1 74 ? -3.254 17.297 -4.887 1 98.25 74 ASP A O 1
ATOM 524 N N . VAL A 1 75 ? -4.488 16.125 -3.375 1 98.19 75 VAL A N 1
ATOM 525 C CA . VAL A 1 75 ? -3.328 15.82 -2.547 1 98.19 75 VAL A CA 1
ATOM 526 C C . VAL A 1 75 ? -2.361 14.922 -3.322 1 98.19 75 VAL A C 1
ATOM 528 O O . VAL A 1 75 ? -1.225 14.711 -2.895 1 98.19 75 VAL A O 1
ATOM 531 N N . THR A 1 76 ? -2.799 14.352 -4.469 1 97.88 76 THR A N 1
ATOM 532 C CA . THR A 1 76 ? -1.913 13.531 -5.285 1 97.88 76 THR A CA 1
ATOM 533 C C . THR A 1 76 ? -1.171 14.391 -6.309 1 97.88 76 THR A C 1
ATOM 535 O O . THR A 1 76 ? -0.636 13.867 -7.289 1 97.88 76 THR A O 1
ATOM 538 N 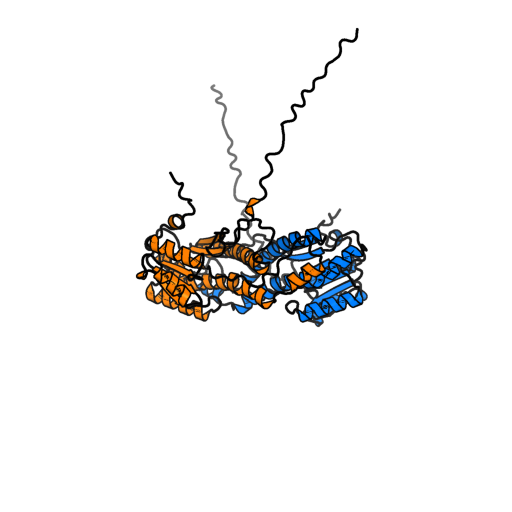N . SER A 1 77 ? -1.195 15.68 -6.121 1 98.25 77 SER A N 1
ATOM 539 C CA . SER A 1 77 ? -0.434 16.641 -6.91 1 98.25 77 SER A CA 1
ATOM 540 C C . SER A 1 77 ? 0.555 17.406 -6.043 1 98.25 77 SER A C 1
ATOM 542 O O . SER A 1 77 ? 0.152 18.188 -5.168 1 98.25 77 SER A O 1
ATOM 544 N N . LYS A 1 78 ? 1.821 17.281 -6.371 1 98.19 78 LYS A N 1
ATOM 545 C CA . LYS A 1 78 ? 2.84 18.016 -5.625 1 98.19 78 LYS A CA 1
ATOM 546 C C . LYS A 1 78 ? 2.668 19.531 -5.793 1 98.19 78 LYS A C 1
ATOM 548 O O . LYS A 1 78 ? 2.9 20.297 -4.855 1 98.19 78 LYS A O 1
ATOM 553 N N . ASP A 1 79 ? 2.295 19.906 -6.949 1 98.31 79 ASP A N 1
ATOM 554 C CA . ASP A 1 79 ? 2.07 21.328 -7.203 1 98.31 79 ASP A CA 1
ATOM 555 C C . ASP A 1 79 ? 0.947 21.875 -6.328 1 98.31 79 ASP A C 1
ATOM 557 O O . ASP A 1 79 ? 1.065 22.969 -5.766 1 98.31 79 ASP A O 1
ATOM 561 N N . CYS A 1 80 ? -0.123 21.094 -6.199 1 98.62 80 CYS A N 1
ATOM 562 C CA . CYS A 1 80 ? -1.243 21.516 -5.363 1 98.62 80 CYS A CA 1
ATOM 563 C C . CYS A 1 80 ? -0.827 21.609 -3.9 1 98.62 80 CYS A C 1
ATOM 565 O O . CYS A 1 80 ? -1.18 22.578 -3.217 1 98.62 80 CYS A O 1
ATOM 567 N N . LEU A 1 81 ? -0.037 20.688 -3.473 1 98.81 81 LEU A N 1
ATOM 568 C CA . LEU A 1 81 ? 0.419 20.688 -2.088 1 98.81 81 LEU A CA 1
ATOM 569 C C . LEU A 1 81 ? 1.354 21.859 -1.826 1 98.81 81 LEU A C 1
ATOM 571 O O . LEU A 1 81 ? 1.267 22.516 -0.78 1 98.81 81 LEU A O 1
ATOM 575 N N . THR A 1 82 ? 2.17 22.141 -2.797 1 98.69 82 THR A N 1
ATOM 576 C CA . THR A 1 82 ? 3.076 23.266 -2.672 1 98.69 82 THR A CA 1
ATOM 577 C C . THR A 1 82 ? 2.295 24.578 -2.598 1 98.69 82 THR A C 1
ATOM 579 O O . THR A 1 82 ? 2.572 25.422 -1.748 1 98.69 82 THR A O 1
ATOM 582 N N . ALA A 1 83 ? 1.355 24.703 -3.438 1 98.75 83 ALA A N 1
ATOM 583 C CA . ALA A 1 83 ? 0.523 25.906 -3.432 1 98.75 83 ALA A CA 1
ATOM 584 C C . ALA A 1 83 ? -0.226 26.047 -2.109 1 98.75 83 ALA A C 1
ATOM 586 O O . ALA A 1 83 ? -0.336 27.141 -1.567 1 98.75 83 ALA A O 1
ATOM 587 N N . ALA A 1 84 ? -0.719 24.953 -1.615 1 98.81 84 ALA A N 1
ATOM 588 C CA . ALA A 1 84 ? -1.448 24.953 -0.35 1 98.81 84 ALA A CA 1
ATOM 589 C C . ALA A 1 84 ? -0.539 25.375 0.803 1 98.81 84 ALA A C 1
ATOM 591 O O . ALA A 1 84 ? -0.92 26.203 1.636 1 98.81 84 ALA A O 1
ATOM 592 N N . THR A 1 85 ? 0.629 24.797 0.874 1 98.69 85 THR A N 1
ATOM 593 C CA . THR A 1 85 ? 1.569 25.125 1.938 1 98.69 85 THR A CA 1
ATOM 594 C C . THR A 1 85 ? 1.964 26.594 1.869 1 98.69 85 THR A C 1
ATOM 596 O O . THR A 1 85 ? 2.092 27.266 2.9 1 98.69 85 THR A O 1
ATOM 599 N N . ASN A 1 86 ? 2.129 27.094 0.66 1 98.69 86 ASN A N 1
ATOM 600 C CA . ASN A 1 86 ? 2.471 28.516 0.49 1 98.69 86 ASN A CA 1
ATOM 601 C C . ASN A 1 86 ? 1.356 29.422 0.993 1 98.69 86 ASN A C 1
ATOM 603 O O . ASN A 1 86 ? 1.623 30.438 1.627 1 98.69 86 ASN A O 1
ATOM 607 N N . LEU A 1 87 ? 0.186 29.062 0.708 1 98.69 87 LEU A N 1
ATOM 608 C CA . LEU A 1 87 ? -0.952 29.844 1.168 1 98.69 87 LEU A CA 1
ATOM 609 C C . LEU A 1 87 ? -1.01 29.891 2.691 1 98.69 87 LEU A C 1
ATOM 611 O O . LEU A 1 87 ? -1.182 30.953 3.285 1 98.69 87 LEU A O 1
ATOM 615 N N . VAL A 1 88 ? -0.85 28.734 3.346 1 98.75 88 VAL A N 1
ATOM 616 C CA . VAL A 1 88 ? -0.87 28.656 4.805 1 98.75 88 VAL A CA 1
ATOM 617 C C . VAL A 1 88 ? 0.294 29.469 5.379 1 98.75 88 VAL A C 1
ATOM 619 O O . VAL A 1 88 ? 0.131 30.188 6.367 1 98.75 88 VAL A O 1
ATOM 622 N N . ARG A 1 89 ? 1.404 29.375 4.719 1 98.44 89 ARG A N 1
ATOM 623 C CA . ARG A 1 89 ? 2.586 30.109 5.145 1 98.44 89 ARG A CA 1
ATOM 624 C C . ARG A 1 89 ? 2.324 31.609 5.133 1 98.44 89 ARG A C 1
ATOM 626 O O . ARG A 1 89 ? 2.682 32.312 6.078 1 98.44 89 ARG A O 1
ATOM 633 N N . GLU A 1 90 ? 1.729 32.062 4.121 1 98.25 90 GLU A N 1
ATOM 634 C CA . GLU A 1 90 ? 1.459 33.5 3.961 1 98.25 90 GLU A CA 1
ATOM 635 C C . GLU A 1 90 ? 0.427 33.969 4.977 1 98.25 90 GLU A C 1
ATOM 637 O O . GLU A 1 90 ? 0.542 35.094 5.504 1 98.25 90 GLU A O 1
ATOM 642 N N . GLU A 1 91 ? -0.482 33.125 5.301 1 97.94 91 GLU A N 1
ATOM 643 C CA . GLU A 1 91 ? -1.602 33.562 6.133 1 97.94 91 GLU A CA 1
ATOM 644 C C . GLU A 1 91 ? -1.271 33.438 7.617 1 97.94 91 GLU A C 1
ATOM 646 O O . GLU A 1 91 ? -1.55 34.344 8.398 1 97.94 91 GLU A O 1
ATOM 651 N N . THR A 1 92 ? -0.696 32.281 8.016 1 97.06 92 THR A N 1
ATOM 652 C CA . THR A 1 92 ? -0.49 32.031 9.438 1 97.06 92 THR A CA 1
ATOM 653 C C . THR A 1 92 ? 0.991 31.812 9.734 1 97.06 92 THR A C 1
ATOM 655 O O . THR A 1 92 ? 1.459 32.156 10.828 1 97.06 92 THR A O 1
ATOM 658 N N . GLY A 1 93 ? 1.699 31.188 8.812 1 98.12 93 GLY A N 1
ATOM 659 C CA . GLY A 1 93 ? 3.137 31 8.93 1 98.12 93 GLY A CA 1
ATOM 660 C C . GLY A 1 93 ? 3.514 29.734 9.688 1 98.12 93 GLY A C 1
ATOM 661 O O . GLY A 1 93 ? 4.695 29.406 9.805 1 98.12 93 GLY A O 1
ATOM 662 N N . TYR A 1 94 ? 2.574 29.031 10.312 1 98.06 94 TYR A N 1
ATOM 663 C CA . TYR A 1 94 ? 2.824 27.797 11.047 1 98.06 94 TYR A CA 1
ATOM 664 C C . TYR A 1 94 ? 1.558 26.953 11.141 1 98.06 94 TYR A C 1
ATOM 666 O O . TYR A 1 94 ? 0.461 27.438 10.844 1 98.06 94 TYR A O 1
ATOM 674 N N . ILE A 1 95 ? 1.735 25.656 11.453 1 98.31 95 ILE A N 1
ATOM 675 C CA . ILE A 1 95 ? 0.614 24.828 11.883 1 98.31 95 ILE A CA 1
ATOM 676 C C . ILE A 1 95 ? 1.026 23.984 13.086 1 98.31 95 ILE A C 1
ATOM 678 O O . ILE A 1 95 ? 2.219 23.797 13.352 1 98.31 95 ILE A O 1
ATOM 682 N N . ASN A 1 96 ? -0.003 23.547 13.797 1 97.44 96 ASN A N 1
ATOM 683 C CA . ASN A 1 96 ? 0.22 22.688 14.961 1 97.44 96 ASN A CA 1
ATOM 684 C C . ASN A 1 96 ? -0.201 21.25 14.688 1 97.44 96 ASN A C 1
ATOM 686 O O . ASN A 1 96 ? 0.372 20.312 15.25 1 97.44 96 ASN A O 1
ATOM 690 N N . VAL A 1 97 ? -1.218 21.094 13.836 1 97.56 97 VAL A N 1
ATOM 691 C CA . VAL A 1 97 ? -1.773 19.781 13.578 1 97.56 97 VAL A CA 1
ATOM 692 C C . VAL A 1 97 ? -2.035 19.609 12.078 1 97.56 97 VAL A C 1
ATOM 694 O O . VAL A 1 97 ? -2.602 20.5 11.438 1 97.56 97 VAL A O 1
ATOM 697 N N . LEU A 1 98 ? -1.542 18.562 11.586 1 98.5 98 LEU A N 1
ATOM 698 C CA . LEU A 1 98 ? -1.885 18.125 10.242 1 98.5 98 LEU A CA 1
ATOM 699 C C . LEU A 1 98 ? -2.664 16.812 10.289 1 98.5 98 LEU A C 1
ATOM 701 O O . LEU A 1 98 ? -2.152 15.797 10.766 1 98.5 98 LEU A O 1
ATOM 705 N N . TYR A 1 99 ? -3.879 16.859 9.875 1 97.94 99 TYR A N 1
ATOM 706 C CA . TYR A 1 99 ? -4.66 15.633 9.688 1 97.94 99 TYR A CA 1
ATOM 707 C C . TYR A 1 99 ? -4.73 15.258 8.211 1 97.94 99 TYR A C 1
ATOM 709 O O . TYR A 1 99 ? -5.578 15.766 7.473 1 97.94 99 TYR A O 1
ATOM 717 N N . ALA A 1 100 ? -3.842 14.398 7.777 1 98.12 100 ALA A N 1
ATOM 718 C CA . ALA A 1 100 ? -3.822 13.867 6.414 1 98.12 100 ALA A CA 1
ATOM 719 C C . ALA A 1 100 ? -4.855 12.758 6.242 1 98.12 100 ALA A C 1
ATOM 721 O O . ALA A 1 100 ? -4.527 11.578 6.348 1 98.12 100 ALA A O 1
ATOM 722 N N . ASN A 1 101 ? -6.02 13.195 5.863 1 94.38 101 ASN A N 1
ATOM 723 C CA . ASN A 1 101 ? -7.176 12.312 5.969 1 94.38 101 ASN A CA 1
ATOM 724 C C . ASN A 1 101 ? -7.758 11.984 4.594 1 94.38 101 ASN A C 1
ATOM 726 O O . ASN A 1 101 ? -8.594 11.094 4.469 1 94.38 101 ASN A O 1
ATOM 730 N N . SER A 1 102 ? -7.32 12.648 3.553 1 93.06 102 SER A N 1
ATOM 731 C CA . SER A 1 102 ? -7.863 12.359 2.23 1 93.06 102 SER A CA 1
ATOM 732 C C . SER A 1 102 ? -7.746 10.875 1.901 1 93.06 102 SER A C 1
ATOM 734 O O . SER A 1 102 ? -6.738 10.234 2.211 1 93.06 102 SER A O 1
ATOM 736 N N . GLY A 1 103 ? -8.844 10.336 1.306 1 91.5 103 GLY A N 1
ATOM 737 C CA . GLY A 1 103 ? -8.836 8.93 0.949 1 91.5 103 GLY A CA 1
ATOM 738 C C . GLY A 1 103 ? -9.969 8.539 0.023 1 91.5 103 GLY A C 1
ATOM 739 O O . GLY A 1 103 ? -10.938 9.289 -0.127 1 91.5 103 GLY A O 1
ATOM 740 N N . VAL A 1 104 ? -9.766 7.434 -0.605 1 90.88 104 VAL A N 1
ATOM 741 C CA . VAL A 1 104 ? -10.773 6.895 -1.508 1 90.88 104 VAL A CA 1
ATOM 742 C C . VAL A 1 104 ? -10.906 5.387 -1.301 1 90.88 104 VAL A C 1
ATOM 744 O O . VAL A 1 104 ? -10.031 4.758 -0.696 1 90.88 104 VAL A O 1
ATOM 747 N N . ILE A 1 105 ? -12.047 4.844 -1.633 1 87.94 105 ILE A N 1
ATOM 748 C CA . ILE A 1 105 ? -12.297 3.41 -1.725 1 87.94 105 ILE A CA 1
ATOM 749 C C . ILE A 1 105 ? -12.648 3.037 -3.164 1 87.94 105 ILE A C 1
ATOM 751 O O . ILE A 1 105 ? -13.758 3.312 -3.631 1 87.94 105 ILE A O 1
ATOM 755 N N . LYS A 1 106 ? -11.68 2.512 -3.824 1 88 106 LYS A N 1
ATOM 756 C CA . LYS A 1 106 ? -11.891 2.043 -5.191 1 88 106 LYS A CA 1
ATOM 757 C C . LYS A 1 106 ? -11.531 0.567 -5.328 1 88 106 LYS A C 1
ATOM 759 O O . LYS A 1 106 ? -10.867 0 -4.457 1 88 106 LYS A O 1
ATOM 764 N N . ALA A 1 107 ? -12.047 -0.161 -6.406 1 89.12 107 ALA A N 1
ATOM 765 C CA . ALA A 1 107 ? -11.703 -1.526 -6.797 1 89.12 107 ALA A CA 1
ATOM 766 C C . ALA A 1 107 ? -12.297 -2.541 -5.828 1 89.12 107 ALA A C 1
ATOM 768 O O . ALA A 1 107 ? -11.703 -3.59 -5.57 1 89.12 107 ALA A O 1
ATOM 769 N N . ALA A 1 108 ? -13.367 -2.137 -5.172 1 86.81 108 ALA A N 1
ATOM 770 C CA . ALA A 1 108 ? -14.086 -3.135 -4.383 1 86.81 108 ALA A CA 1
ATOM 771 C C . ALA A 1 108 ? -14.703 -4.203 -5.277 1 86.81 108 ALA A C 1
ATOM 773 O O . ALA A 1 108 ? -15.359 -3.885 -6.273 1 86.81 108 ALA A O 1
ATOM 774 N N . PRO A 1 109 ? -14.422 -5.445 -4.926 1 89.81 109 PRO A N 1
ATOM 775 C CA . PRO A 1 109 ? -15.055 -6.48 -5.746 1 89.81 109 PRO A CA 1
ATOM 776 C C . PRO A 1 109 ? -16.562 -6.594 -5.488 1 89.81 109 PRO A C 1
ATOM 778 O O . PRO A 1 109 ? -17.062 -6.078 -4.488 1 89.81 109 PRO A O 1
ATOM 781 N N . ALA A 1 110 ? -17.25 -7.281 -6.488 1 86.62 110 ALA A N 1
ATOM 782 C CA . ALA A 1 110 ? -18.641 -7.68 -6.207 1 86.62 110 ALA A CA 1
ATOM 783 C C . ALA A 1 110 ? -18.703 -8.578 -4.977 1 86.62 110 ALA A C 1
ATOM 785 O O . ALA A 1 110 ? -17.719 -9.25 -4.637 1 86.62 110 ALA A O 1
ATOM 786 N N . PRO A 1 111 ? -19.828 -8.523 -4.246 1 86.5 111 PRO A N 1
ATOM 787 C CA . PRO A 1 111 ? -19.969 -9.367 -3.057 1 86.5 111 PRO A CA 1
ATOM 788 C C . PRO A 1 111 ? -19.734 -10.852 -3.355 1 86.5 111 PRO A C 1
ATOM 790 O O . PRO A 1 111 ? -20.141 -11.336 -4.418 1 86.5 111 PRO A O 1
ATOM 793 N N . PHE A 1 112 ? -19.062 -11.484 -2.52 1 87.25 112 PHE A N 1
ATOM 794 C CA . PHE A 1 112 ? -18.875 -12.922 -2.607 1 87.25 112 PHE A CA 1
ATOM 795 C C . PHE A 1 112 ? -19 -13.57 -1.236 1 87.25 112 PHE A C 1
ATOM 797 O O . PHE A 1 112 ? -18.859 -12.906 -0.21 1 87.25 112 PHE A O 1
ATOM 804 N N . ASP A 1 113 ? -19.469 -14.805 -1.271 1 83.12 113 ASP A N 1
ATOM 805 C CA . ASP A 1 113 ? -19.641 -15.555 -0.026 1 83.12 113 ASP A CA 1
ATOM 806 C C . ASP A 1 113 ? -19.25 -17.016 -0.202 1 83.12 113 ASP A C 1
ATOM 808 O O . ASP A 1 113 ? -18.656 -17.391 -1.22 1 83.12 113 ASP A O 1
ATOM 812 N N . ALA A 1 114 ? -19.547 -17.812 0.837 1 84.19 114 ALA A N 1
ATOM 813 C CA . ALA A 1 114 ? -19.062 -19.203 0.91 1 84.19 114 ALA A CA 1
ATOM 814 C C . ALA A 1 114 ? -19.734 -20.062 -0.15 1 84.19 114 ALA A C 1
ATOM 816 O O . ALA A 1 114 ? -19.281 -21.172 -0.432 1 84.19 114 ALA A O 1
ATOM 817 N N . SER A 1 115 ? -20.781 -19.547 -0.738 1 90.81 115 SER A N 1
ATOM 818 C CA . SER A 1 115 ? -21.484 -20.344 -1.743 1 90.81 115 SER A CA 1
ATOM 819 C C . SER A 1 115 ? -20.812 -20.219 -3.109 1 90.81 115 SER A C 1
ATOM 821 O O . SER A 1 115 ? -21.109 -21 -4.02 1 90.81 115 SER A O 1
ATOM 823 N N . ASP A 1 116 ? -19.891 -19.328 -3.336 1 93.5 116 ASP A N 1
ATOM 824 C CA . ASP A 1 116 ? -19.188 -19.141 -4.598 1 93.5 116 ASP A CA 1
ATOM 825 C C . ASP A 1 116 ? -18.156 -20.25 -4.824 1 93.5 116 ASP A C 1
ATOM 827 O O . ASP A 1 116 ? -17.422 -20.625 -3.91 1 93.5 116 ASP A O 1
ATOM 831 N N . ASP A 1 117 ? -18.266 -20.797 -5.988 1 96.31 117 ASP A N 1
ATOM 832 C CA . ASP A 1 117 ? -17.172 -21.672 -6.328 1 96.31 117 ASP A CA 1
ATOM 833 C C . ASP A 1 117 ? -15.922 -20.875 -6.719 1 96.31 117 ASP A C 1
ATOM 835 O O . ASP A 1 117 ? -15.961 -19.656 -6.789 1 96.31 117 ASP A O 1
ATOM 839 N N . ILE A 1 118 ? -14.773 -21.531 -6.918 1 97.12 118 ILE A N 1
ATOM 840 C CA . ILE A 1 118 ? -13.484 -20.875 -7.109 1 97.12 118 ILE A CA 1
ATOM 841 C C . ILE A 1 118 ? -13.531 -20.016 -8.375 1 97.12 118 ILE A C 1
ATOM 843 O O . ILE A 1 118 ? -12.953 -18.922 -8.406 1 97.12 118 ILE A O 1
ATOM 847 N N . LYS A 1 119 ? -14.195 -20.484 -9.414 1 96.94 119 LYS A N 1
ATOM 848 C CA . LYS A 1 119 ? -14.281 -19.734 -10.664 1 96.94 119 LYS A CA 1
ATOM 849 C C . LYS A 1 119 ? -15.07 -18.453 -10.477 1 96.94 119 LYS A C 1
ATOM 851 O O . LYS A 1 119 ? -14.68 -17.391 -10.984 1 96.94 119 LYS A O 1
ATOM 856 N N . SER A 1 120 ? -16.172 -18.562 -9.766 1 97 120 SER A N 1
ATOM 857 C CA . SER A 1 120 ? -16.984 -17.391 -9.477 1 97 120 SER A CA 1
ATOM 858 C C . SER A 1 120 ? -16.219 -16.391 -8.633 1 97 120 SER A C 1
ATOM 860 O O . SER A 1 120 ? -16.25 -15.188 -8.906 1 97 120 SER A O 1
ATOM 862 N N . LEU A 1 121 ? -15.586 -16.844 -7.625 1 96.62 121 LEU A N 1
ATOM 863 C CA . LEU A 1 121 ? -14.75 -15.977 -6.797 1 96.62 121 LEU A CA 1
ATOM 864 C C . LEU A 1 121 ? -13.672 -15.297 -7.633 1 96.62 121 LEU A C 1
ATOM 866 O O . LEU A 1 121 ? -13.477 -14.086 -7.531 1 96.62 121 LEU A O 1
ATOM 870 N N . GLN A 1 122 ? -12.992 -16.078 -8.43 1 98.06 122 GLN A N 1
ATOM 871 C CA . GLN A 1 122 ? -11.914 -15.57 -9.273 1 98.06 122 GLN A CA 1
ATOM 872 C C . GLN A 1 122 ? -12.422 -14.453 -10.188 1 98.06 122 GLN A C 1
ATOM 874 O O . GLN A 1 122 ? -11.773 -13.414 -10.32 1 98.06 122 GLN A O 1
ATOM 879 N N . GLN A 1 123 ? -13.57 -14.664 -10.773 1 97.31 123 GLN A N 1
ATOM 880 C CA . GLN A 1 123 ? -14.141 -13.664 -11.672 1 97.31 123 GLN A CA 1
ATOM 881 C C . GLN A 1 123 ? -14.453 -12.367 -10.938 1 97.31 123 GLN A C 1
ATOM 883 O O . GLN A 1 123 ? -14.172 -11.281 -11.438 1 97.31 123 GLN A O 1
ATOM 888 N N . LYS A 1 124 ? -15.016 -12.469 -9.797 1 95.88 124 LYS A N 1
ATOM 889 C CA . LYS A 1 124 ? -15.383 -11.305 -9 1 95.88 124 LYS A CA 1
ATOM 890 C C . LYS A 1 124 ? -14.148 -10.531 -8.562 1 95.88 124 LYS A C 1
ATOM 892 O O . LYS A 1 124 ? -14.133 -9.297 -8.594 1 95.88 124 LYS A O 1
ATOM 897 N N . LEU A 1 125 ? -13.125 -11.234 -8.172 1 96.56 125 LEU A N 1
ATOM 898 C CA . LEU A 1 125 ? -11.898 -10.586 -7.691 1 96.56 125 LEU A CA 1
ATOM 899 C C . LEU A 1 125 ? -11.086 -10.039 -8.859 1 96.56 125 LEU A C 1
ATOM 901 O O . LEU A 1 125 ? -10.328 -9.078 -8.688 1 96.56 125 LEU A O 1
ATOM 905 N N . TRP A 1 126 ? -11.258 -10.602 -10.062 1 97.62 126 TRP A N 1
ATOM 906 C CA . TRP A 1 126 ? -10.523 -10.203 -11.258 1 97.62 126 TRP A CA 1
ATOM 907 C C . TRP A 1 126 ? -11.141 -8.953 -11.891 1 97.62 126 TRP A C 1
ATOM 909 O O . TRP A 1 126 ? -10.445 -8.164 -12.523 1 97.62 126 TRP A O 1
ATOM 919 N N . LYS A 1 127 ? -12.32 -8.711 -11.625 1 96.62 127 LYS A N 1
ATOM 920 C CA . LYS A 1 127 ? -13.133 -7.746 -12.375 1 96.62 127 LYS A CA 1
ATOM 921 C C . LYS A 1 127 ? -12.633 -6.32 -12.148 1 96.62 127 LYS A C 1
ATOM 923 O O . LYS A 1 127 ? -12.484 -5.551 -13.102 1 96.62 127 LYS A O 1
ATOM 928 N N . PRO A 1 128 ? -12.359 -5.91 -10.844 1 95.69 128 PRO A N 1
ATOM 929 C CA . PRO A 1 128 ? -11.891 -4.531 -10.695 1 95.69 128 PRO A CA 1
ATOM 930 C C . PRO A 1 128 ? -10.586 -4.27 -11.445 1 95.69 128 PRO A C 1
ATOM 932 O O . PRO A 1 128 ? -9.703 -5.129 -11.477 1 95.69 128 PRO A O 1
ATOM 935 N N . ASP A 1 129 ? -10.469 -3.021 -11.945 1 96.25 129 ASP A N 1
ATOM 936 C CA . ASP A 1 129 ? -9.289 -2.656 -12.727 1 96.25 129 ASP A CA 1
ATOM 937 C C . ASP A 1 129 ? -8.062 -2.486 -11.828 1 96.25 129 ASP A C 1
ATOM 939 O O . ASP A 1 129 ? -8.164 -1.931 -10.727 1 96.25 129 ASP A O 1
ATOM 943 N N . MET A 1 130 ? -6.887 -2.863 -12.422 1 97.25 130 MET A N 1
ATOM 944 C CA . MET A 1 130 ? -5.629 -2.652 -11.703 1 97.25 130 MET A CA 1
ATOM 945 C C . MET A 1 130 ? -5.434 -1.178 -11.375 1 97.25 130 MET A C 1
ATOM 947 O O . MET A 1 130 ? -4.934 -0.84 -10.297 1 97.25 130 MET A O 1
ATOM 951 N N . GLU A 1 131 ? -5.816 -0.407 -12.281 1 97.12 131 GLU A N 1
ATOM 952 C CA . GLU A 1 131 ? -5.637 1.032 -12.117 1 97.12 131 GLU A CA 1
ATOM 953 C C . GLU A 1 131 ? -6.445 1.556 -10.93 1 97.12 131 GLU A C 1
ATOM 955 O O . GLU A 1 131 ? -5.977 2.416 -10.188 1 97.12 131 GLU A O 1
ATOM 960 N N . ASP A 1 132 ? -7.637 1.032 -10.82 1 96.88 132 ASP A N 1
ATOM 961 C CA . ASP A 1 132 ? -8.469 1.442 -9.688 1 96.88 132 ASP A CA 1
ATOM 962 C C . ASP A 1 132 ? -7.879 0.958 -8.367 1 96.88 132 ASP A C 1
ATOM 964 O O . ASP A 1 132 ? -7.895 1.683 -7.371 1 96.88 132 ASP A O 1
ATOM 968 N N . PHE A 1 133 ? -7.395 -0.266 -8.391 1 97.56 133 PHE A N 1
ATOM 969 C CA . PHE A 1 133 ? -6.703 -0.797 -7.219 1 97.56 133 PHE A CA 1
ATOM 970 C C . PHE A 1 133 ? -5.531 0.092 -6.828 1 97.56 133 PHE A C 1
ATOM 972 O O . PHE A 1 133 ? -5.43 0.531 -5.684 1 97.56 133 PHE A O 1
ATOM 979 N N . THR A 1 134 ? -4.738 0.459 -7.75 1 98.31 134 THR A N 1
ATOM 980 C CA . THR A 1 134 ? -3.547 1.274 -7.531 1 98.31 134 THR A CA 1
ATOM 981 C C . THR A 1 134 ? -3.93 2.695 -7.133 1 98.31 134 THR A C 1
ATOM 983 O O . THR A 1 134 ? -3.252 3.32 -6.312 1 98.31 134 THR A O 1
ATOM 986 N N . ASN A 1 135 ? -4.969 3.174 -7.715 1 97.88 135 ASN A N 1
ATOM 987 C CA . ASN A 1 135 ? -5.406 4.523 -7.379 1 97.88 135 ASN A CA 1
ATOM 988 C C . ASN A 1 135 ? -5.777 4.641 -5.902 1 97.88 135 ASN A C 1
ATOM 990 O O . ASN A 1 135 ? -5.547 5.68 -5.281 1 97.88 135 ASN A O 1
ATOM 994 N N . THR A 1 136 ? -6.371 3.592 -5.359 1 96.62 136 THR A N 1
ATOM 995 C CA . THR A 1 136 ? -6.648 3.574 -3.926 1 96.62 136 THR A CA 1
ATOM 996 C C . THR A 1 136 ? -5.359 3.74 -3.123 1 96.62 136 THR A C 1
ATOM 998 O O . THR A 1 136 ? -5.305 4.543 -2.189 1 96.62 136 THR A O 1
ATOM 1001 N N . LEU A 1 137 ? -4.328 3.057 -3.523 1 98 137 LEU A N 1
ATOM 1002 C CA . LEU A 1 137 ? -3.031 3.158 -2.863 1 98 137 LEU A CA 1
ATOM 1003 C C . LEU A 1 137 ? -2.406 4.527 -3.102 1 98 137 LEU A C 1
ATOM 1005 O O . LEU A 1 137 ? -1.783 5.098 -2.201 1 98 137 LEU A O 1
ATOM 1009 N N . HIS A 1 138 ? -2.6 5.039 -4.262 1 98.56 138 HIS A N 1
ATOM 1010 C CA . HIS A 1 138 ? -2.037 6.328 -4.652 1 98.56 138 HIS A CA 1
ATOM 1011 C C . HIS A 1 138 ? -2.588 7.453 -3.781 1 98.56 138 HIS A C 1
ATOM 1013 O O . HIS A 1 138 ? -1.826 8.266 -3.256 1 98.56 138 HIS A O 1
ATOM 1019 N N . VAL A 1 139 ? -3.824 7.473 -3.617 1 97.81 139 VAL A N 1
ATOM 1020 C CA . VAL A 1 139 ? -4.457 8.547 -2.855 1 97.81 139 VAL A CA 1
ATOM 1021 C C . VAL A 1 139 ? -4.238 8.32 -1.361 1 97.81 139 VAL A C 1
ATOM 1023 O O . VAL A 1 139 ? -3.779 9.211 -0.651 1 97.81 139 VAL A O 1
ATOM 1026 N N . ASN A 1 140 ? -4.496 7.109 -0.884 1 96.56 140 ASN A N 1
ATOM 1027 C CA . ASN A 1 140 ? -4.555 6.836 0.548 1 96.56 140 ASN A CA 1
ATOM 1028 C C . ASN A 1 140 ? -3.162 6.777 1.167 1 96.56 140 ASN A C 1
ATOM 1030 O O . ASN A 1 140 ? -2.986 7.102 2.344 1 96.56 140 ASN A O 1
ATOM 1034 N N . VAL A 1 141 ? -2.191 6.328 0.385 1 97.94 141 VAL A N 1
ATOM 1035 C CA . VAL A 1 141 ? -0.867 6.105 0.955 1 97.94 141 VAL A CA 1
ATOM 1036 C C . VAL A 1 141 ? 0.108 7.152 0.422 1 97.94 141 VAL A C 1
ATOM 1038 O O . VAL A 1 141 ? 0.622 7.977 1.184 1 97.94 141 VAL A O 1
ATOM 1041 N N . THR A 1 142 ? 0.27 7.195 -0.91 1 98.62 142 THR A N 1
ATOM 1042 C CA . THR A 1 142 ? 1.194 8.148 -1.514 1 98.62 142 THR A CA 1
ATOM 1043 C C . THR A 1 142 ? 0.77 9.578 -1.209 1 98.62 142 THR A C 1
ATOM 1045 O O . THR A 1 142 ? 1.593 10.406 -0.809 1 98.62 142 THR A O 1
ATOM 1048 N N . GLY A 1 143 ? -0.494 9.812 -1.39 1 98.62 143 GLY A N 1
ATOM 1049 C CA . GLY A 1 143 ? -1.013 11.141 -1.104 1 98.62 143 GLY A CA 1
ATOM 1050 C C . GLY A 1 143 ? -0.818 11.562 0.342 1 98.62 143 GLY A C 1
ATOM 1051 O O . GLY A 1 143 ? -0.451 12.703 0.618 1 98.62 143 GLY A O 1
ATOM 1052 N N . ALA A 1 144 ? -1.048 10.672 1.267 1 98.31 144 ALA A N 1
ATOM 1053 C CA . ALA A 1 144 ? -0.875 10.961 2.689 1 98.31 144 ALA A CA 1
ATOM 1054 C C . ALA A 1 144 ? 0.59 11.227 3.021 1 98.31 144 ALA A C 1
ATOM 1056 O O . ALA A 1 144 ? 0.903 12.141 3.781 1 98.31 144 ALA A O 1
ATOM 1057 N N . PHE A 1 145 ? 1.509 10.438 2.498 1 98.44 145 PHE A N 1
ATOM 1058 C CA . PHE A 1 145 ? 2.938 10.609 2.734 1 98.44 145 PHE A CA 1
ATOM 1059 C C . PHE A 1 145 ? 3.395 11.992 2.295 1 98.44 145 PHE A C 1
ATOM 1061 O O . PHE A 1 145 ? 3.984 12.734 3.082 1 98.44 145 PHE A O 1
ATOM 1068 N N . TYR A 1 146 ? 3.055 12.367 1.099 1 98.81 146 TYR A N 1
ATOM 1069 C CA . TYR A 1 146 ? 3.57 13.617 0.554 1 98.81 146 TYR A CA 1
ATOM 1070 C C . TYR A 1 146 ? 2.855 14.82 1.167 1 98.81 146 TYR A C 1
ATOM 1072 O O . TYR A 1 146 ? 3.422 15.906 1.255 1 98.81 146 TYR A O 1
ATOM 1080 N N . THR A 1 147 ? 1.625 14.578 1.585 1 98.88 147 THR A N 1
ATOM 1081 C CA . THR A 1 147 ? 0.97 15.617 2.375 1 98.88 147 THR A CA 1
ATOM 1082 C C . THR A 1 147 ? 1.74 15.883 3.666 1 98.88 147 THR A C 1
ATOM 1084 O O . THR A 1 147 ? 2.021 17.031 4 1 98.88 147 THR A O 1
ATOM 1087 N N . ALA A 1 148 ? 2.082 14.82 4.375 1 98.75 148 ALA A N 1
ATOM 1088 C CA . ALA A 1 148 ? 2.85 14.945 5.609 1 98.75 148 ALA A CA 1
ATOM 1089 C C . ALA A 1 148 ? 4.16 15.695 5.367 1 98.75 148 ALA A C 1
ATOM 1091 O O . ALA A 1 148 ? 4.512 16.609 6.117 1 98.75 148 ALA A O 1
ATOM 1092 N N . ILE A 1 149 ? 4.82 15.336 4.297 1 98.62 149 ILE A N 1
ATOM 1093 C CA . ILE A 1 149 ? 6.133 15.906 4.004 1 98.62 149 ILE A CA 1
ATOM 1094 C C . ILE A 1 149 ? 5.98 17.375 3.633 1 98.62 149 ILE A C 1
ATOM 1096 O O . ILE A 1 149 ? 6.781 18.219 4.059 1 98.62 149 ILE A O 1
ATOM 1100 N N . ALA A 1 150 ? 4.984 17.734 2.883 1 98.81 150 ALA A N 1
ATOM 1101 C CA . ALA A 1 150 ? 4.781 19.109 2.395 1 98.81 150 ALA A CA 1
ATOM 1102 C C . ALA A 1 150 ? 4.684 20.094 3.555 1 98.81 150 ALA A C 1
ATOM 1104 O O . ALA A 1 150 ? 5.145 21.234 3.447 1 98.81 150 ALA A O 1
ATOM 1105 N N . PHE A 1 151 ? 4.172 19.656 4.676 1 98.88 151 PHE A N 1
ATOM 1106 C CA . PHE A 1 151 ? 3.826 20.594 5.734 1 98.88 151 PHE A CA 1
ATOM 1107 C C . PHE A 1 151 ? 4.828 20.531 6.879 1 98.88 151 PHE A C 1
ATOM 1109 O O . PHE A 1 151 ? 4.633 21.156 7.922 1 98.88 151 PHE A O 1
ATOM 1116 N N . LEU A 1 152 ? 5.906 19.797 6.73 1 98.69 152 LEU A N 1
ATOM 1117 C CA . LEU A 1 152 ? 6.844 19.531 7.816 1 98.69 152 LEU A CA 1
ATOM 1118 C C . LEU A 1 152 ? 7.434 20.828 8.352 1 98.69 152 LEU A C 1
ATOM 1120 O O . LEU A 1 152 ? 7.539 21.016 9.57 1 98.69 152 LEU A O 1
ATOM 1124 N N . ASP A 1 153 ? 7.809 21.734 7.457 1 98.38 153 ASP A N 1
ATOM 1125 C CA . ASP A 1 153 ? 8.453 22.969 7.895 1 98.38 153 ASP A CA 1
ATOM 1126 C C . ASP A 1 153 ? 7.484 23.844 8.695 1 98.38 153 ASP A C 1
ATOM 1128 O O . ASP A 1 153 ? 7.875 24.469 9.68 1 98.38 153 ASP A O 1
ATOM 1132 N N . LEU A 1 154 ? 6.23 23.859 8.32 1 98.69 154 LEU A N 1
ATOM 1133 C CA . LEU A 1 154 ? 5.223 24.641 9.031 1 98.69 154 LEU A CA 1
ATOM 1134 C C . LEU A 1 154 ? 4.934 24.031 10.398 1 98.69 154 LEU A C 1
ATOM 1136 O O . LEU A 1 154 ? 4.645 24.75 11.359 1 98.69 154 LEU A O 1
ATOM 1140 N N . LEU A 1 155 ? 4.984 22.672 10.5 1 98.62 155 LEU A N 1
ATOM 1141 C CA . LEU A 1 155 ? 4.844 21.984 11.781 1 98.62 155 LEU A CA 1
ATOM 1142 C C . LEU A 1 155 ? 6.016 22.312 12.703 1 98.62 155 LEU A C 1
ATOM 1144 O O . LEU A 1 155 ? 5.82 22.547 13.898 1 98.62 155 LEU A O 1
ATOM 1148 N N . ASP A 1 156 ? 7.164 22.359 12.125 1 98.5 156 ASP A N 1
ATOM 1149 C CA . ASP A 1 156 ? 8.352 22.734 12.891 1 98.5 156 ASP A CA 1
ATOM 1150 C C . ASP A 1 156 ? 8.234 24.156 13.414 1 98.5 156 ASP A C 1
ATOM 1152 O O . ASP A 1 156 ? 8.586 24.438 14.562 1 98.5 156 ASP A O 1
ATOM 1156 N N . GLU A 1 157 ? 7.738 25.047 12.586 1 98.12 157 GLU A N 1
ATOM 1157 C CA . GLU A 1 157 ? 7.531 26.438 12.992 1 98.12 157 GLU A CA 1
ATOM 1158 C C . GLU A 1 157 ? 6.512 26.531 14.125 1 98.12 157 GLU A C 1
ATOM 1160 O O . GLU A 1 157 ? 6.645 27.375 15.016 1 98.12 157 GLU A O 1
ATOM 1165 N N . GLY A 1 158 ? 5.52 25.641 14.047 1 97.44 158 GLY A N 1
ATOM 1166 C CA . GLY A 1 158 ? 4.566 25.594 15.141 1 97.44 158 GLY A CA 1
ATOM 1167 C C . GLY A 1 158 ? 5.211 25.25 16.469 1 97.44 158 GLY A C 1
ATOM 1168 O O . GLY A 1 158 ? 4.891 25.859 17.5 1 97.44 158 GLY A O 1
ATOM 1169 N N . ASN A 1 159 ? 6.078 24.312 16.422 1 97.12 159 ASN A N 1
ATOM 1170 C CA . ASN A 1 159 ? 6.816 23.938 17.625 1 97.12 159 ASN A CA 1
ATOM 1171 C C . ASN A 1 159 ? 7.676 25.094 18.141 1 97.12 159 ASN A C 1
ATOM 1173 O O . ASN A 1 159 ? 7.742 25.328 19.344 1 97.12 159 ASN A O 1
ATOM 1177 N N . LYS A 1 160 ? 8.25 25.812 17.266 1 96.62 160 LYS A N 1
ATOM 1178 C CA . LYS A 1 160 ? 9.148 26.906 17.641 1 96.62 160 LYS A CA 1
ATOM 1179 C C . LYS A 1 160 ? 8.375 28.078 18.25 1 96.62 160 LYS A C 1
ATOM 1181 O O . LYS A 1 160 ? 8.859 28.734 19.172 1 96.62 160 LYS A O 1
ATOM 1186 N N . ARG A 1 161 ? 7.207 28.297 17.75 1 94.69 161 ARG A N 1
ATOM 1187 C CA . ARG A 1 161 ? 6.395 29.406 18.234 1 94.69 161 ARG A CA 1
ATOM 1188 C C . ARG A 1 161 ? 5.824 29.078 19.625 1 94.69 161 ARG A C 1
ATOM 1190 O O . ARG A 1 161 ? 5.57 30 20.406 1 94.69 161 ARG A O 1
ATOM 1197 N N . ALA A 1 162 ? 5.586 27.844 19.938 1 91.62 162 ALA A N 1
ATOM 1198 C CA . ALA A 1 162 ? 5.168 27.359 21.25 1 91.62 162 ALA A CA 1
ATOM 1199 C C . ALA A 1 162 ? 3.922 28.094 21.734 1 91.62 162 ALA A C 1
ATOM 1201 O O . ALA A 1 162 ? 3.846 28.484 22.906 1 91.62 162 ALA A O 1
ATOM 1202 N N . ILE A 1 163 ? 3.033 28.359 20.828 1 88.44 163 ILE A N 1
ATOM 1203 C CA . ILE A 1 163 ? 1.787 29.031 21.156 1 88.44 163 ILE A CA 1
ATOM 1204 C C . ILE A 1 163 ? 0.898 28.094 21.984 1 88.44 163 ILE A C 1
ATOM 1206 O O . ILE A 1 163 ? 0.139 28.547 22.844 1 88.44 163 ILE A O 1
ATOM 1210 N N . VAL A 1 164 ? 1.046 26.797 21.656 1 87.81 164 VAL A N 1
ATOM 1211 C CA . VAL A 1 164 ? 0.309 25.781 22.406 1 87.81 164 VAL A CA 1
ATOM 1212 C C . VAL A 1 164 ? 1.289 24.844 23.109 1 87.81 164 VAL A C 1
ATOM 1214 O O . VAL A 1 164 ? 2.441 24.719 22.688 1 87.81 164 VAL A O 1
ATOM 1217 N N . ALA A 1 165 ? 0.786 24.281 24.156 1 84.88 165 ALA A N 1
ATOM 1218 C CA . ALA A 1 165 ? 1.642 23.438 24.984 1 84.88 165 ALA A CA 1
ATOM 1219 C C . ALA A 1 165 ? 2.004 22.141 24.234 1 84.88 165 ALA A C 1
ATOM 1221 O O . ALA A 1 165 ? 3.096 21.609 24.422 1 84.88 165 ALA A O 1
ATOM 1222 N N . GLU A 1 166 ? 1.152 21.75 23.359 1 86.12 166 GLU A N 1
ATOM 1223 C CA . GLU A 1 166 ? 1.355 20.484 22.656 1 86.12 166 GLU A CA 1
ATOM 1224 C C . GLU A 1 166 ? 2.326 20.656 21.5 1 86.12 166 GLU A C 1
ATOM 1226 O O . GLU A 1 166 ? 2.328 21.688 20.828 1 86.12 166 GLU A O 1
ATOM 1231 N N . LYS A 1 167 ? 3.125 19.672 21.359 1 93.38 167 LYS A N 1
ATOM 1232 C CA . LYS A 1 167 ? 3.996 19.656 20.188 1 93.38 167 LYS A CA 1
ATOM 1233 C C . LYS A 1 167 ? 3.203 19.375 18.906 1 93.38 167 LYS A C 1
ATOM 1235 O O . LYS A 1 167 ? 2.115 18.797 18.969 1 93.38 167 LYS A O 1
ATOM 1240 N N . SER A 1 168 ? 3.771 19.781 17.828 1 97.12 168 SER A N 1
ATOM 1241 C CA . SER A 1 168 ? 3.111 19.594 16.547 1 97.12 168 SER A CA 1
ATOM 1242 C C . SER A 1 168 ? 2.887 18.109 16.25 1 97.12 168 SER A C 1
ATOM 1244 O O . SER A 1 168 ? 3.678 17.266 16.656 1 97.12 168 SER A O 1
ATOM 1246 N N . GLN A 1 169 ? 1.744 17.844 15.516 1 96.81 169 GLN A N 1
ATOM 1247 C CA . GLN A 1 169 ? 1.371 16.453 15.281 1 96.81 169 GLN A CA 1
ATOM 1248 C C . GLN A 1 169 ? 0.848 16.25 13.867 1 96.81 169 GLN A C 1
ATOM 1250 O O . GLN A 1 169 ? 0.178 17.125 13.312 1 96.81 169 GLN A O 1
ATOM 1255 N N . ILE A 1 170 ? 1.207 15.086 13.383 1 98.25 170 ILE A N 1
ATOM 1256 C CA . ILE A 1 170 ? 0.615 14.562 12.156 1 98.25 170 ILE A CA 1
ATOM 1257 C C . ILE A 1 170 ? -0.319 13.406 12.492 1 98.25 170 ILE A C 1
ATOM 1259 O O . ILE A 1 170 ? 0.051 12.492 13.234 1 98.25 170 ILE A O 1
ATOM 1263 N N . ILE A 1 171 ? -1.524 13.5 11.961 1 96.75 171 ILE A N 1
ATOM 1264 C CA . ILE A 1 171 ? -2.496 12.422 12.125 1 96.75 171 ILE A CA 1
ATOM 1265 C C . ILE A 1 171 ? -2.812 11.797 10.766 1 96.75 171 ILE A C 1
ATOM 1267 O O . ILE A 1 171 ? -3.129 12.516 9.812 1 96.75 171 ILE A O 1
ATOM 1271 N N . LEU A 1 172 ? -2.68 10.5 10.688 1 96.56 172 LEU A N 1
ATOM 1272 C CA . LEU A 1 172 ? -3.012 9.734 9.492 1 96.56 172 LEU A CA 1
ATOM 1273 C C . LEU A 1 172 ? -4.219 8.836 9.734 1 96.56 172 LEU A C 1
ATOM 1275 O O . LEU A 1 172 ? -4.492 8.453 10.875 1 96.56 172 LEU A O 1
ATOM 1279 N N . THR A 1 173 ? -4.906 8.508 8.695 1 92.12 173 THR A N 1
ATOM 1280 C CA . THR A 1 173 ? -6.109 7.695 8.836 1 92.12 173 THR A CA 1
ATOM 1281 C C . THR A 1 173 ? -5.812 6.23 8.523 1 92.12 173 THR A C 1
ATOM 1283 O O . THR A 1 173 ? -5.594 5.871 7.363 1 92.12 173 THR A O 1
ATOM 1286 N N . SER A 1 174 ? -5.742 5.523 9.555 1 90.31 174 SER A N 1
ATOM 1287 C CA . SER A 1 174 ? -5.586 4.086 9.383 1 90.31 174 SER A CA 1
ATOM 1288 C C . SER A 1 174 ? -6.914 3.359 9.578 1 90.31 174 SER A C 1
ATOM 1290 O O . SER A 1 174 ? -7.984 3.951 9.406 1 90.31 174 SER A O 1
ATOM 1292 N N . SER A 1 175 ? -7.016 2.207 9.508 1 66.31 175 SER A N 1
ATOM 1293 C CA . SER A 1 175 ? -8.234 1.452 9.773 1 66.31 175 SER A CA 1
ATOM 1294 C C . SER A 1 175 ? -8.086 0.594 11.023 1 66.31 175 SER A C 1
ATOM 1296 O O . SER A 1 175 ? -6.973 0.266 11.438 1 66.31 175 SER A O 1
ATOM 1298 N N . ILE A 1 176 ? -9 0.741 11.992 1 47.44 176 ILE A N 1
ATOM 1299 C CA . ILE A 1 176 ? -8.961 -0.223 13.086 1 47.44 176 ILE A CA 1
ATOM 1300 C C . ILE A 1 176 ? -8.664 -1.616 12.539 1 47.44 176 ILE A C 1
ATOM 1302 O O . ILE A 1 176 ? -9.281 -2.047 11.555 1 47.44 176 ILE A O 1
ATOM 1306 N N . ALA A 1 177 ? -7.422 -1.924 12.609 1 44.34 177 ALA A N 1
ATOM 1307 C CA . ALA A 1 177 ? -7.094 -3.318 12.328 1 44.34 177 ALA A CA 1
ATOM 1308 C C . ALA A 1 177 ? -8.328 -4.207 12.422 1 44.34 177 ALA A C 1
ATOM 1310 O O . ALA A 1 177 ? -8.234 -5.43 12.312 1 44.34 177 ALA A O 1
ATOM 1311 N N . SER A 1 178 ? -9.188 -3.811 13.43 1 37.38 178 SER A N 1
ATOM 1312 C CA . SER A 1 178 ? -9.977 -4.996 13.75 1 37.38 178 SER A CA 1
ATOM 1313 C C . SER A 1 178 ? -10.383 -5.75 12.484 1 37.38 178 SER A C 1
ATOM 1315 O O . SER A 1 178 ? -10.406 -5.172 11.398 1 37.38 178 SER A O 1
ATOM 1317 N N . PHE A 1 179 ? -10.969 -6.941 12.703 1 37 179 PHE A N 1
ATOM 1318 C CA . PHE A 1 179 ? -11.367 -8.32 12.469 1 37 179 PHE A CA 1
ATOM 1319 C C . PHE A 1 179 ? -12.344 -8.414 11.297 1 37 179 PHE A C 1
ATOM 1321 O O . PHE A 1 179 ? -13.234 -9.258 11.297 1 37 179 PHE A O 1
ATOM 1328 N N . SER A 1 180 ? -12.734 -7.277 10.719 1 38.19 180 SER A N 1
ATOM 1329 C CA . SER A 1 180 ? -13.812 -7.855 9.93 1 38.19 180 SER A CA 1
ATOM 1330 C C . SER A 1 180 ? -13.266 -8.758 8.828 1 38.19 180 SER A C 1
ATOM 1332 O O . SER A 1 180 ? -12.375 -8.359 8.078 1 38.19 180 SER A O 1
ATOM 1334 N N . ARG A 1 181 ? -13.133 -9.922 9.086 1 43.16 181 ARG A N 1
ATOM 1335 C CA . ARG A 1 181 ? -12.859 -11.016 8.164 1 43.16 181 ARG A CA 1
ATOM 1336 C C . ARG A 1 181 ? -13.227 -10.633 6.734 1 43.16 181 ARG A C 1
ATOM 1338 O O . ARG A 1 181 ? -12.656 -11.156 5.777 1 43.16 181 ARG A O 1
ATOM 1345 N N . MET A 1 182 ? -14.508 -10.219 6.48 1 47.16 182 MET A N 1
ATOM 1346 C CA . MET A 1 182 ? -14.938 -10.039 5.098 1 47.16 182 MET A CA 1
ATOM 1347 C C . MET A 1 182 ? -14.727 -8.602 4.645 1 47.16 182 MET A C 1
ATOM 1349 O O . MET A 1 182 ? -15.242 -7.668 5.266 1 47.16 182 MET A O 1
ATOM 1353 N N . PRO A 1 183 ? -13.656 -8.18 3.865 1 51.59 183 PRO A N 1
ATOM 1354 C CA . PRO A 1 183 ? -13.281 -6.828 3.438 1 51.59 183 PRO A CA 1
ATOM 1355 C C . PRO A 1 183 ? -14.445 -6.055 2.828 1 51.59 183 PRO A C 1
ATOM 1357 O O . PRO A 1 183 ? -14.734 -6.199 1.637 1 51.59 183 PRO A O 1
ATOM 1360 N N . LEU A 1 184 ? -15.43 -5.637 3.492 1 56.41 184 LEU A N 1
ATOM 1361 C CA . LEU A 1 184 ? -16.469 -4.867 2.812 1 56.41 184 LEU A CA 1
ATOM 1362 C C . LEU A 1 184 ? -15.852 -3.783 1.934 1 56.41 184 LEU A C 1
ATOM 1364 O O . LEU A 1 184 ? -16.328 -3.531 0.826 1 56.41 184 LEU A O 1
ATOM 1368 N N . ALA A 1 185 ? -14.68 -3.227 2.279 1 68.62 185 ALA A N 1
ATOM 1369 C CA . ALA A 1 185 ? -14.141 -2.123 1.486 1 68.62 185 ALA A CA 1
ATOM 1370 C C . ALA A 1 185 ? -13.188 -2.631 0.413 1 68.62 185 ALA A C 1
ATOM 1372 O O . ALA A 1 185 ? -12.812 -1.887 -0.497 1 68.62 185 ALA A O 1
ATOM 1373 N N . GLY A 1 186 ? -12.914 -3.939 0.366 1 85.88 186 GLY A N 1
ATOM 1374 C CA . GLY A 1 186 ? -12.109 -4.543 -0.686 1 85.88 186 GLY A CA 1
ATOM 1375 C C . GLY A 1 186 ? -10.641 -4.648 -0.326 1 85.88 186 GLY A C 1
ATOM 1376 O O . GLY A 1 186 ? -10.195 -4.066 0.664 1 85.88 186 GLY A O 1
ATOM 1377 N N . PHE A 1 187 ? -9.883 -5.355 -1.092 1 92.94 187 PHE A N 1
ATOM 1378 C CA . PHE A 1 187 ? -8.484 -5.688 -0.839 1 92.94 187 PHE A CA 1
ATOM 1379 C C . PHE A 1 187 ? -7.602 -4.445 -0.956 1 92.94 187 PHE A C 1
ATOM 1381 O O . PHE A 1 187 ? -6.672 -4.262 -0.168 1 92.94 187 PHE A O 1
ATOM 1388 N N . ALA A 1 188 ? -7.957 -3.584 -1.907 1 94.38 188 ALA A N 1
ATOM 1389 C CA . ALA A 1 188 ? -7.172 -2.367 -2.1 1 94.38 188 ALA A CA 1
ATOM 1390 C C . ALA A 1 188 ? -7.246 -1.466 -0.87 1 94.38 188 ALA A C 1
ATOM 1392 O O . ALA A 1 188 ? -6.227 -0.951 -0.406 1 94.38 188 ALA A O 1
ATOM 1393 N N . TYR A 1 189 ? -8.391 -1.318 -0.385 1 92.38 189 TYR A N 1
ATOM 1394 C CA . TYR A 1 189 ? -8.578 -0.451 0.772 1 92.38 189 TYR A CA 1
ATOM 1395 C C . TYR A 1 189 ? -7.898 -1.031 2.006 1 92.38 189 TYR A C 1
ATOM 1397 O O . TYR A 1 189 ? -7.176 -0.325 2.713 1 92.38 189 TYR A O 1
ATOM 1405 N N . SER A 1 190 ? -8.133 -2.283 2.291 1 90.75 190 SER A N 1
ATOM 1406 C CA . SER A 1 190 ? -7.547 -2.934 3.457 1 90.75 190 SER A CA 1
ATOM 1407 C C . SER A 1 190 ? -6.027 -2.859 3.422 1 90.75 190 SER A C 1
ATOM 1409 O O . SER A 1 190 ? -5.387 -2.596 4.445 1 90.75 190 SER A O 1
ATOM 1411 N N . THR A 1 191 ? -5.465 -3.115 2.32 1 94.62 191 THR A N 1
ATOM 1412 C CA . THR A 1 191 ? -4.012 -3.051 2.205 1 94.62 191 THR A CA 1
ATOM 1413 C C . THR A 1 191 ? -3.52 -1.618 2.381 1 94.62 191 THR A C 1
ATOM 1415 O O . THR A 1 191 ? -2.447 -1.391 2.945 1 94.62 191 THR A O 1
ATOM 1418 N N . SER A 1 192 ? -4.238 -0.625 1.916 1 94.81 192 SER A N 1
ATOM 1419 C CA . SER A 1 192 ? -3.854 0.772 2.092 1 94.81 192 SER A CA 1
ATOM 1420 C C . SER A 1 192 ? -3.797 1.148 3.568 1 94.81 192 SER A C 1
ATOM 1422 O O . SER A 1 192 ? -2.914 1.897 3.99 1 94.81 192 SER A O 1
ATOM 1424 N N . LYS A 1 193 ? -4.699 0.667 4.301 1 92.19 193 LYS A N 1
ATOM 1425 C CA . LYS A 1 193 ? -4.723 0.986 5.727 1 92.19 193 LYS A CA 1
ATOM 1426 C C . LYS A 1 193 ? -3.543 0.351 6.453 1 92.19 193 LYS A C 1
ATOM 1428 O O . LYS A 1 193 ? -2.977 0.95 7.371 1 92.19 193 LYS A O 1
ATOM 1433 N N . ALA A 1 194 ? -3.254 -0.857 6.094 1 92.31 194 ALA A N 1
ATOM 1434 C CA . ALA A 1 194 ? -2.051 -1.479 6.645 1 92.31 194 ALA A CA 1
ATOM 1435 C C . ALA A 1 194 ? -0.804 -0.68 6.277 1 92.31 194 ALA A C 1
ATOM 1437 O O . ALA A 1 194 ? 0.096 -0.509 7.102 1 92.31 194 ALA A O 1
ATOM 1438 N N . ALA A 1 195 ? -0.76 -0.265 5.109 1 95.06 195 ALA A N 1
ATOM 1439 C CA . ALA A 1 195 ? 0.353 0.566 4.652 1 95.06 195 ALA A CA 1
ATOM 1440 C C . ALA A 1 195 ? 0.453 1.847 5.477 1 95.06 195 ALA A C 1
ATOM 1442 O O . ALA A 1 195 ? 1.551 2.268 5.852 1 95.06 195 ALA A O 1
ATOM 1443 N N . ILE A 1 196 ? -0.649 2.447 5.746 1 95.94 196 ILE A N 1
ATOM 1444 C CA . ILE A 1 196 ? -0.69 3.672 6.539 1 95.94 196 ILE A CA 1
ATOM 1445 C C . ILE A 1 196 ? -0.168 3.396 7.945 1 95.94 196 ILE A C 1
ATOM 1447 O O . ILE A 1 196 ? 0.536 4.227 8.531 1 95.94 196 ILE A O 1
ATOM 1451 N N . THR A 1 197 ? -0.564 2.303 8.477 1 93 197 THR A N 1
ATOM 1452 C CA . THR A 1 197 ? -0.066 1.942 9.805 1 93 197 THR A CA 1
ATOM 1453 C C . THR A 1 197 ? 1.459 1.882 9.812 1 93 197 THR A C 1
ATOM 1455 O O . THR A 1 197 ? 2.104 2.418 10.711 1 93 197 THR A O 1
ATOM 1458 N N . GLU A 1 198 ? 1.986 1.243 8.828 1 93 198 GLU A N 1
ATOM 1459 C CA . GLU A 1 198 ? 3.441 1.178 8.711 1 93 198 GLU A CA 1
ATOM 1460 C C . GLU A 1 198 ? 4.039 2.562 8.484 1 93 198 GLU A C 1
ATOM 1462 O O . GLU A 1 198 ? 5.066 2.906 9.078 1 93 198 GLU A O 1
ATOM 1467 N N . LEU A 1 199 ? 3.396 3.295 7.664 1 94.94 199 LEU A N 1
ATOM 1468 C CA . LEU A 1 199 ? 3.846 4.656 7.402 1 94.94 199 LEU A CA 1
ATOM 1469 C C . LEU A 1 199 ? 3.881 5.477 8.688 1 94.94 199 LEU A C 1
ATOM 1471 O O . LEU A 1 199 ? 4.824 6.238 8.922 1 94.94 199 LEU A O 1
ATOM 1475 N N . THR A 1 200 ? 2.881 5.316 9.469 1 95.62 200 THR A N 1
ATOM 1476 C CA . THR A 1 200 ? 2.799 6 10.75 1 95.62 200 THR A CA 1
ATOM 1477 C C . THR A 1 200 ? 3.998 5.652 11.625 1 95.62 200 THR A C 1
ATOM 1479 O O . THR A 1 200 ? 4.645 6.543 12.188 1 95.62 200 THR A O 1
ATOM 1482 N N . LYS A 1 201 ? 4.27 4.398 11.711 1 93.75 201 LYS A N 1
ATOM 1483 C CA . LYS A 1 201 ? 5.395 3.932 12.516 1 93.75 201 LYS A CA 1
ATOM 1484 C C . LYS A 1 201 ? 6.707 4.523 12.016 1 93.75 201 LYS A C 1
ATOM 1486 O O . LYS A 1 201 ? 7.508 5.031 12.812 1 93.75 201 LYS A O 1
ATOM 1491 N N . GLN A 1 202 ? 6.891 4.523 10.734 1 93 202 GLN A N 1
ATOM 1492 C CA . GLN A 1 202 ? 8.141 4.984 10.156 1 93 202 GLN A CA 1
ATOM 1493 C C . GLN A 1 202 ? 8.305 6.492 10.328 1 93 202 GLN A C 1
ATOM 1495 O O . GLN A 1 202 ? 9.383 6.965 10.703 1 93 202 GLN A O 1
ATOM 1500 N N . LEU A 1 203 ? 7.297 7.18 10.039 1 96 203 LEU A N 1
ATOM 1501 C CA . LEU A 1 203 ? 7.367 8.633 10.18 1 96 203 LEU A CA 1
ATOM 1502 C C . LEU A 1 203 ? 7.535 9.031 11.641 1 96 203 LEU A C 1
ATOM 1504 O O . LEU A 1 203 ? 8.234 10 11.953 1 96 203 LEU A O 1
ATOM 1508 N N . SER A 1 204 ? 6.797 8.328 12.539 1 96.38 204 SER A N 1
ATOM 1509 C CA . SER A 1 204 ? 6.926 8.625 13.961 1 96.38 204 SER A CA 1
ATOM 1510 C C . SER A 1 204 ? 8.375 8.5 14.422 1 96.38 204 SER A C 1
ATOM 1512 O O . SER A 1 204 ? 8.875 9.352 15.164 1 96.38 204 SER A O 1
ATOM 1514 N N . SER A 1 205 ? 9.016 7.461 13.977 1 93.56 205 SER A N 1
ATOM 1515 C CA . SER A 1 205 ? 10.414 7.254 14.328 1 93.56 205 SER A CA 1
ATOM 1516 C C . SER A 1 205 ? 11.305 8.328 13.703 1 93.56 205 SER A C 1
ATOM 1518 O O . SER A 1 205 ? 12.18 8.875 14.375 1 93.56 205 SER A O 1
ATOM 1520 N N . THR A 1 206 ? 11.086 8.664 12.484 1 93.75 206 THR A N 1
ATOM 1521 C CA . THR A 1 206 ? 11.906 9.609 11.727 1 93.75 206 THR A CA 1
ATOM 1522 C C . THR A 1 206 ? 11.773 11.016 12.297 1 93.75 206 THR A C 1
ATOM 1524 O O . THR A 1 206 ? 12.75 11.766 12.359 1 93.75 206 THR A O 1
ATOM 1527 N N . LEU A 1 207 ? 10.602 11.352 12.766 1 96.75 207 LEU A N 1
ATOM 1528 C CA . LEU A 1 207 ? 10.328 12.742 13.109 1 96.75 207 LEU A CA 1
ATOM 1529 C C . LEU A 1 207 ? 10.438 12.953 14.617 1 96.75 207 LEU A C 1
ATOM 1531 O O . LEU A 1 207 ? 10.297 14.086 15.094 1 96.75 207 LEU A O 1
ATOM 1535 N N . ALA A 1 208 ? 10.711 11.914 15.359 1 95.25 208 ALA A N 1
ATOM 1536 C CA . ALA A 1 208 ? 10.789 11.984 16.812 1 95.25 208 ALA A CA 1
ATOM 1537 C C . ALA A 1 208 ? 11.805 13.023 17.266 1 95.25 208 ALA A C 1
ATOM 1539 O O . ALA A 1 208 ? 11.531 13.82 18.156 1 95.25 208 ALA A O 1
ATOM 1540 N N . GLN A 1 209 ? 12.953 13.086 16.641 1 94.94 209 GLN A N 1
ATOM 1541 C CA . GLN A 1 209 ? 14.023 13.984 17.047 1 94.94 209 GLN A CA 1
ATOM 1542 C C . GLN A 1 209 ? 13.641 15.445 16.797 1 94.94 209 GLN A C 1
ATOM 1544 O O . GLN A 1 209 ? 14.242 16.359 17.359 1 94.94 209 GLN A O 1
ATOM 1549 N N . TYR A 1 210 ? 12.664 15.633 15.969 1 96.5 210 TYR A N 1
ATOM 1550 C CA . TYR A 1 210 ? 12.219 16.984 15.641 1 96.5 210 TYR A CA 1
ATOM 1551 C C . TYR A 1 210 ? 10.992 17.359 16.453 1 96.5 210 TYR A C 1
ATOM 1553 O O . TYR A 1 210 ? 10.359 18.391 16.203 1 96.5 210 TYR A O 1
ATOM 1561 N N . LYS A 1 211 ? 10.609 16.484 17.344 1 96.62 211 LYS A N 1
ATOM 1562 C CA . LYS A 1 211 ? 9.5 16.703 18.281 1 96.62 211 LYS A CA 1
ATOM 1563 C C . LYS A 1 211 ? 8.188 16.891 17.531 1 96.62 211 LYS A C 1
ATOM 1565 O O . LYS A 1 211 ? 7.359 17.719 17.906 1 96.62 211 LYS A O 1
ATOM 1570 N N . ILE A 1 212 ? 8.062 16.281 16.422 1 97.81 212 ILE A N 1
ATOM 1571 C CA . ILE A 1 212 ? 6.793 16.172 15.719 1 97.81 212 ILE A CA 1
ATOM 1572 C C . ILE A 1 212 ? 6.219 14.758 15.898 1 97.81 212 ILE A C 1
ATOM 1574 O O . ILE A 1 212 ? 6.852 13.773 15.523 1 97.81 212 ILE A O 1
ATOM 1578 N N . ARG A 1 213 ? 5.094 14.711 16.484 1 97 213 ARG A N 1
ATOM 1579 C CA . ARG A 1 213 ? 4.453 13.43 16.734 1 97 213 ARG A CA 1
ATOM 1580 C C . ARG A 1 213 ? 3.668 12.961 15.516 1 97 213 ARG A C 1
ATOM 1582 O O . ARG A 1 213 ? 3.092 13.773 14.789 1 97 213 ARG A O 1
ATOM 1589 N N . VAL A 1 214 ? 3.656 11.633 15.281 1 97.56 214 VAL A N 1
ATOM 1590 C CA . VAL A 1 214 ? 2.875 11.031 14.211 1 97.56 214 VAL A CA 1
ATOM 1591 C C . VAL A 1 214 ? 1.99 9.922 14.773 1 97.56 214 VAL A C 1
ATOM 1593 O O . VAL A 1 214 ? 2.486 8.984 15.406 1 97.56 214 VAL A O 1
ATOM 1596 N N . ASN A 1 215 ? 0.675 10.125 14.547 1 93.81 215 ASN A N 1
ATOM 1597 C CA . ASN A 1 215 ? -0.302 9.148 15.023 1 93.81 215 ASN A CA 1
ATOM 1598 C C . ASN A 1 215 ? -1.297 8.773 13.93 1 93.81 215 ASN A C 1
ATOM 1600 O O . ASN A 1 215 ? -1.407 9.469 12.922 1 93.81 215 ASN A O 1
ATOM 1604 N N . ALA A 1 216 ? -1.886 7.605 14.156 1 93.62 216 ALA A N 1
ATOM 1605 C CA . ALA A 1 216 ? -2.953 7.184 13.25 1 93.62 216 ALA A CA 1
ATOM 1606 C C . ALA A 1 216 ? -4.277 7.039 13.992 1 93.62 216 ALA A C 1
ATOM 1608 O O . ALA A 1 216 ? -4.297 6.68 15.172 1 93.62 216 ALA A O 1
ATOM 1609 N N . ILE A 1 217 ? -5.324 7.402 13.281 1 87.44 217 ILE A N 1
ATOM 1610 C CA . ILE A 1 217 ? -6.656 7.148 13.828 1 87.44 217 ILE A CA 1
ATOM 1611 C C . ILE A 1 217 ? -7.359 6.082 12.984 1 87.44 217 ILE A C 1
ATOM 1613 O O . ILE A 1 217 ? -7.211 6.051 11.758 1 87.44 217 ILE A O 1
ATOM 1617 N N . ALA A 1 218 ? -7.996 5.141 13.609 1 76.94 218 ALA A N 1
ATOM 1618 C CA . ALA A 1 218 ? -8.781 4.117 12.922 1 76.94 218 ALA A CA 1
ATOM 1619 C C . ALA A 1 218 ? -10.273 4.438 12.984 1 76.94 218 ALA A C 1
ATOM 1621 O O . ALA A 1 218 ? -10.859 4.477 14.07 1 76.94 218 ALA A O 1
ATOM 1622 N N . PRO A 1 219 ? -10.727 4.934 11.797 1 62.16 219 PRO A N 1
ATOM 1623 C CA . PRO A 1 219 ? -12.141 5.301 11.828 1 62.16 219 PRO A CA 1
ATOM 1624 C C . PRO A 1 219 ? -13.039 4.156 12.305 1 62.16 219 PRO A C 1
ATOM 1626 O O . PRO A 1 219 ? -12.773 2.99 12 1 62.16 219 PRO A O 1
ATOM 1629 N N . GLY A 1 220 ? -13.344 3.984 13.547 1 48.69 220 GLY A N 1
ATOM 1630 C CA . GLY A 1 220 ? -14.398 3.051 13.898 1 48.69 220 GLY A CA 1
ATOM 1631 C C . GLY A 1 220 ? -15.594 3.121 12.969 1 48.69 220 GLY A C 1
ATOM 1632 O O . GLY A 1 220 ? -15.727 4.062 12.188 1 48.69 220 GLY A O 1
ATOM 1633 N N . LEU A 1 221 ? -16.156 1.921 12.414 1 41.78 221 LEU A N 1
ATOM 1634 C CA . LEU A 1 221 ? -17.438 2.035 11.727 1 41.78 221 LEU A CA 1
ATOM 1635 C C . LEU A 1 221 ? -18.234 3.215 12.266 1 41.78 221 LEU A C 1
ATOM 1637 O O . LEU A 1 221 ? -18.875 3.111 13.312 1 41.78 221 LEU A O 1
ATOM 1641 N N . PHE A 1 222 ? -17.672 4.215 12.281 1 37.16 222 PHE A N 1
ATOM 1642 C CA . PHE A 1 222 ? -18.578 5.285 12.688 1 37.16 222 PHE A CA 1
ATOM 1643 C C . PHE A 1 222 ? -19.781 5.344 11.758 1 37.16 222 PHE A C 1
ATOM 1645 O O . PHE A 1 222 ? -19.656 5.242 10.539 1 37.16 222 PHE A O 1
ATOM 1652 N N . PRO A 1 223 ? -20.984 4.93 12.133 1 34.53 223 PRO A N 1
ATOM 1653 C CA . PRO A 1 223 ? -22.141 5.168 11.273 1 34.53 223 PRO A CA 1
ATOM 1654 C C . PRO A 1 223 ? -22.094 6.52 10.57 1 34.53 223 PRO A C 1
ATOM 1656 O O . PRO A 1 223 ? -22.125 7.562 11.227 1 34.53 223 PRO A O 1
ATOM 1659 N N . SER A 1 224 ? -21.188 6.828 9.727 1 36.81 224 SER A N 1
ATOM 1660 C CA . SER A 1 224 ? -21.5 8.062 9.016 1 36.81 224 SER A CA 1
ATOM 1661 C C . SER A 1 224 ? -22.938 8.047 8.492 1 36.81 224 SER A C 1
ATOM 1663 O O . SER A 1 224 ? -23.562 6.98 8.391 1 36.81 224 SER A O 1
ATOM 1665 N N . GLU A 1 225 ? -23.703 9.039 8.469 1 33.16 225 GLU A N 1
ATOM 1666 C CA . GLU A 1 225 ? -25.031 9.141 7.875 1 33.16 225 GLU A CA 1
ATOM 1667 C C . GLU A 1 225 ? -25.125 8.32 6.594 1 33.16 225 GLU A C 1
ATOM 1669 O O . GLU A 1 225 ? -26.234 7.984 6.145 1 33.16 225 GLU A O 1
ATOM 1674 N N . MET A 1 226 ? -24.062 8.094 5.871 1 32.69 226 MET A N 1
ATOM 1675 C CA . MET A 1 226 ? -24.234 7.301 4.66 1 32.69 226 MET A CA 1
ATOM 1676 C C . MET A 1 226 ? -24.453 5.832 5.004 1 32.69 226 MET A C 1
ATOM 1678 O O . MET A 1 226 ? -25.172 5.125 4.293 1 32.69 226 MET A O 1
ATOM 1682 N N . THR A 1 227 ? -23.719 5.297 5.949 1 34.69 227 THR A N 1
ATOM 1683 C CA . THR A 1 227 ? -24.016 3.916 6.305 1 34.69 227 THR A CA 1
ATOM 1684 C C . THR A 1 227 ? -25.219 3.85 7.246 1 34.69 227 THR A C 1
ATOM 1686 O O . THR A 1 227 ? -25.469 2.812 7.867 1 34.69 227 THR A O 1
ATOM 1689 N N . GLN A 1 228 ? -25.906 4.848 7.52 1 31.73 228 GLN A N 1
ATOM 1690 C CA . GLN A 1 228 ? -27.141 4.695 8.297 1 31.73 228 GLN A CA 1
ATOM 1691 C C . GLN A 1 228 ? -28 3.572 7.738 1 31.73 228 GLN A C 1
ATOM 1693 O O . GLN A 1 228 ? -28.75 2.934 8.477 1 31.73 228 GLN A O 1
ATOM 1698 N N . ASP A 1 229 ? -28.156 3.512 6.352 1 30.67 229 ASP A N 1
ATOM 1699 C CA . ASP A 1 229 ? -29.141 2.537 5.879 1 30.67 229 ASP A CA 1
ATOM 1700 C C . ASP A 1 229 ? -28.562 1.126 5.879 1 30.67 229 ASP A C 1
ATOM 1702 O O . ASP A 1 229 ? -29.172 0.193 5.363 1 30.67 229 ASP A O 1
ATOM 1706 N N . MET A 1 230 ? -27.312 0.993 5.922 1 30.22 230 MET A N 1
ATOM 1707 C CA . MET A 1 230 ? -27.031 -0.438 5.887 1 30.22 230 MET A CA 1
ATOM 1708 C C . MET A 1 230 ? -27.281 -1.074 7.25 1 30.22 230 MET A C 1
ATOM 1710 O O . MET A 1 230 ? -26.703 -0.64 8.258 1 30.22 230 MET A O 1
ATOM 1714 N N . PRO A 1 231 ? -28.422 -1.757 7.469 1 29.86 231 PRO A N 1
ATOM 1715 C CA . PRO A 1 231 ? -28.797 -2.471 8.688 1 29.86 231 PRO A CA 1
ATOM 1716 C C . PRO A 1 231 ? -27.625 -3.184 9.344 1 29.86 231 PRO A C 1
ATOM 1718 O O . PRO A 1 231 ? -26.625 -3.473 8.68 1 29.86 231 PRO A O 1
ATOM 1721 N N . TYR A 1 232 ? -27.469 -3.086 10.617 1 29.77 232 TYR A N 1
ATOM 1722 C CA . TYR A 1 232 ? -26.672 -3.744 11.648 1 29.77 232 TYR A CA 1
ATOM 1723 C C . TYR A 1 232 ? -26.625 -5.25 11.414 1 29.77 232 TYR A C 1
ATOM 1725 O O . TYR A 1 232 ? -27.625 -5.945 11.562 1 29.77 232 TYR A O 1
ATOM 1733 N N . ILE A 1 233 ? -26 -5.77 10.367 1 29.67 233 ILE A N 1
ATOM 1734 C CA . ILE A 1 233 ? -25.891 -7.223 10.344 1 29.67 233 ILE A CA 1
ATOM 1735 C C . ILE A 1 233 ? -25.328 -7.715 11.68 1 29.67 233 ILE A C 1
ATOM 1737 O O . ILE A 1 233 ? -24.922 -8.875 11.797 1 29.67 233 ILE A O 1
ATOM 1741 N N . TYR A 1 234 ? -25.078 -6.844 12.609 1 30.02 234 TYR A N 1
ATOM 1742 C CA . TYR A 1 234 ? -24.703 -7.43 13.891 1 30.02 234 TYR A CA 1
ATOM 1743 C C . TYR A 1 234 ? -25.859 -8.219 14.492 1 30.02 234 TYR A C 1
ATOM 1745 O O . TYR A 1 234 ? -25.828 -8.547 15.68 1 30.02 234 TYR A O 1
ATOM 1753 N N . GLU A 1 235 ? -27.078 -8.266 13.844 1 27.08 235 GLU A N 1
ATOM 1754 C CA . GLU A 1 235 ? -28.062 -8.883 14.727 1 27.08 235 GLU A CA 1
ATOM 1755 C C . GLU A 1 235 ? -27.625 -10.273 15.156 1 27.08 235 GLU A C 1
ATOM 1757 O O . GLU A 1 235 ? -27.812 -10.664 16.312 1 27.08 235 GLU A O 1
ATOM 1762 N N . ASN A 1 236 ? -27.422 -11.195 14.203 1 26.98 236 ASN A N 1
ATOM 1763 C CA . ASN A 1 236 ? -28.109 -12.469 14.406 1 26.98 236 ASN A CA 1
ATOM 1764 C C . ASN A 1 236 ? -27.391 -13.328 15.445 1 26.98 236 ASN A C 1
ATOM 1766 O O . ASN A 1 236 ? -27.719 -14.5 15.625 1 26.98 236 ASN A O 1
ATOM 1770 N N . ARG A 1 237 ? -26.031 -13.281 15.562 1 26.66 237 ARG A N 1
ATOM 1771 C CA . ARG A 1 237 ? -25.719 -14.57 16.188 1 26.66 237 ARG A CA 1
ATOM 1772 C C . ARG A 1 237 ? -26.234 -14.617 17.625 1 26.66 237 ARG A C 1
ATOM 1774 O O . ARG A 1 237 ? -25.641 -14.031 18.516 1 26.66 237 ARG A O 1
ATOM 1781 N N . LYS A 1 238 ? -27.5 -14.5 17.828 1 27.19 238 LYS A N 1
ATOM 1782 C CA . LYS A 1 238 ? -28.062 -15.047 19.062 1 27.19 238 LYS A CA 1
ATOM 1783 C C . LYS A 1 238 ? -27.609 -16.484 19.297 1 27.19 238 LYS A C 1
ATOM 1785 O O . LYS A 1 238 ? -27.859 -17.359 18.469 1 27.19 238 LYS A O 1
ATOM 1790 N N . ARG A 1 239 ? -26.391 -16.75 19.828 1 28.59 239 ARG A N 1
ATOM 1791 C CA . ARG A 1 239 ? -26.297 -18.094 20.375 1 28.59 239 ARG A CA 1
ATOM 1792 C C . ARG A 1 239 ? -27.562 -18.484 21.125 1 28.59 239 ARG A C 1
ATOM 1794 O O . ARG A 1 239 ? -28.109 -17.703 21.906 1 28.59 239 ARG A O 1
ATOM 1801 N N . PRO A 1 240 ? -28.297 -19.344 20.578 1 26.58 240 PRO A N 1
ATOM 1802 C CA . PRO A 1 240 ? -29.406 -19.812 21.406 1 26.58 240 PRO A CA 1
ATOM 1803 C C . PRO A 1 240 ? -29 -20.016 22.875 1 26.58 240 PRO A C 1
ATOM 1805 O O . PRO A 1 240 ? -27.844 -20.328 23.156 1 26.58 240 PRO A O 1
ATOM 1808 N N . LYS A 1 241 ? -29.703 -19.422 23.797 1 29.8 241 LYS A N 1
ATOM 1809 C CA . LYS A 1 241 ? -29.719 -19.75 25.219 1 29.8 241 LYS A CA 1
ATOM 1810 C C . LYS A 1 241 ? -29.734 -21.266 25.422 1 29.8 241 LYS A C 1
ATOM 1812 O O . LYS A 1 241 ? -30.781 -21.906 25.312 1 29.8 241 LYS A O 1
ATOM 1817 N N . GLY A 1 242 ? -28.969 -22.094 24.547 1 23.34 242 GLY A N 1
ATOM 1818 C CA . GLY A 1 242 ? -29.156 -23.516 24.797 1 23.34 242 GLY A CA 1
ATOM 1819 C C . GLY A 1 242 ? -29.25 -23.844 26.281 1 23.34 242 GLY A C 1
ATOM 1820 O O . GLY A 1 242 ? -28.875 -23.047 27.125 1 23.34 242 GLY A O 1
ATOM 1821 N N . ARG A 1 243 ? -29.547 -25.188 26.594 1 25.77 243 ARG A N 1
ATOM 1822 C CA . ARG A 1 243 ? -30.141 -26.078 27.578 1 25.77 243 ARG A CA 1
ATOM 1823 C C . ARG A 1 243 ? -29.406 -26 28.906 1 25.77 243 ARG A C 1
ATOM 1825 O O . ARG A 1 243 ? -28.297 -25.5 28.984 1 25.77 243 ARG A O 1
ATOM 1832 N N . GLY A 1 244 ? -29.984 -26.781 29.891 1 25.3 244 GLY A N 1
ATOM 1833 C CA . GLY A 1 244 ? -30.109 -27.125 31.297 1 25.3 244 GLY A CA 1
ATOM 1834 C C . GLY A 1 244 ? -28.797 -27.453 31.969 1 25.3 244 GLY A C 1
ATOM 1835 O O . GLY A 1 244 ? -27.844 -27.875 31.297 1 25.3 244 GLY A O 1
ATOM 1836 N N . ARG A 1 245 ? -28.422 -26.547 32.906 1 27.23 245 ARG A N 1
ATOM 1837 C CA . ARG A 1 245 ? -27.391 -26.828 33.875 1 27.23 245 ARG A CA 1
ATOM 1838 C C . ARG A 1 245 ? -27.422 -28.281 34.312 1 27.23 245 ARG A C 1
ATOM 1840 O O . ARG A 1 245 ? -28.422 -28.734 34.875 1 27.23 245 ARG A O 1
ATOM 1847 N N . PRO A 1 246 ? -27 -29.234 33.406 1 24.86 246 PRO A N 1
ATOM 1848 C CA . PRO A 1 246 ? -27.188 -30.531 34.094 1 24.86 246 PRO A CA 1
ATOM 1849 C C . PRO A 1 246 ? -26.672 -30.531 35.531 1 24.86 246 PRO A C 1
ATOM 1851 O O . PRO A 1 246 ? -25.609 -29.953 35.781 1 24.86 246 PRO A O 1
ATOM 1854 N N . ASN A 1 247 ? -27.641 -30.312 36.469 1 25.3 247 ASN A N 1
ATOM 1855 C CA . ASN A 1 247 ? -27.5 -30.516 37.906 1 25.3 247 ASN A CA 1
ATOM 1856 C C . ASN A 1 247 ? -26.719 -31.797 38.219 1 25.3 247 ASN A C 1
ATOM 1858 O O . ASN A 1 247 ? -27.234 -32.906 38.062 1 25.3 247 ASN A O 1
ATOM 1862 N N . PHE A 1 248 ? -25.547 -31.969 37.5 1 20.42 248 PHE A N 1
ATOM 1863 C CA . PHE A 1 248 ? -24.922 -33.188 38 1 20.42 248 PHE A CA 1
ATOM 1864 C C . PHE A 1 248 ? -24.828 -33.156 39.5 1 20.42 248 PHE A C 1
ATOM 1866 O O . PHE A 1 248 ? -24.078 -32.375 40.094 1 20.42 248 PHE A O 1
ATOM 1873 N N . LYS A 1 249 ? -26.125 -33.281 40.125 1 25.41 249 LYS A N 1
ATOM 1874 C CA . LYS A 1 249 ? -26.219 -33.719 41.5 1 25.41 249 LYS A CA 1
ATOM 1875 C C . LYS A 1 249 ? -25.219 -34.844 41.781 1 25.41 249 LYS A C 1
ATOM 1877 O O . LYS A 1 249 ? -25.266 -35.906 41.188 1 25.41 249 LYS A O 1
ATOM 1882 N N . HIS A 1 250 ? -23.828 -34.406 41.844 1 21.02 250 HIS A N 1
ATOM 1883 C CA . HIS A 1 250 ? -22.938 -35.344 42.5 1 21.02 250 HIS A CA 1
ATOM 1884 C C . HIS A 1 250 ? -23.609 -36 43.719 1 21.02 250 HIS A C 1
ATOM 1886 O O . HIS A 1 250 ? -24 -35.312 44.656 1 21.02 250 HIS A O 1
ATOM 1892 N N . GLY A 1 251 ? -24.734 -36.75 43.469 1 21.95 251 GLY A N 1
ATOM 1893 C CA . GLY A 1 251 ? -25.25 -37.625 44.469 1 21.95 251 GLY A CA 1
ATOM 1894 C C . GLY A 1 251 ? -24.172 -38.406 45.219 1 21.95 251 GLY A C 1
ATOM 1895 O O . GLY A 1 251 ? -24.375 -39.562 45.594 1 21.95 251 GLY A O 1
ATOM 1896 N N . ALA A 1 252 ? -22.906 -38.125 45.219 1 21.77 252 ALA A N 1
ATOM 1897 C CA . ALA A 1 252 ? -22.203 -39.062 46.062 1 21.77 252 ALA A CA 1
ATOM 1898 C C . ALA A 1 252 ? -22.891 -39.219 47.406 1 21.77 252 ALA A C 1
ATOM 1900 O O . ALA A 1 252 ? -22.953 -38.25 48.188 1 21.77 252 ALA A O 1
ATOM 1901 N N . THR A 1 253 ? -24.109 -39.844 47.406 1 20.91 253 THR A N 1
ATOM 1902 C CA . THR A 1 253 ? -24.562 -40.5 48.625 1 20.91 253 THR A CA 1
ATOM 1903 C C . THR A 1 253 ? -23.375 -41.156 49.344 1 20.91 253 THR A C 1
ATOM 1905 O O . THR A 1 253 ? -22.547 -41.812 48.688 1 20.91 253 THR A O 1
ATOM 1908 N N . ARG A 1 254 ? -22.766 -40.406 50.25 1 21.3 254 ARG A N 1
ATOM 1909 C CA . ARG A 1 254 ? -22.094 -41.031 51.406 1 21.3 254 ARG A CA 1
ATOM 1910 C C . ARG A 1 254 ? -22.812 -42.281 51.844 1 21.3 254 ARG A C 1
ATOM 1912 O O . ARG A 1 254 ? -24.031 -42.281 52.031 1 21.3 254 ARG A O 1
ATOM 1919 N N . GLU A 1 255 ? -22.328 -43.469 51.406 1 18.83 255 GLU A N 1
ATOM 1920 C CA . GLU A 1 255 ? -22.5 -44.812 52 1 18.83 255 GLU A CA 1
ATOM 1921 C C . GLU A 1 255 ? -22.719 -44.719 53.5 1 18.83 255 GLU A C 1
ATOM 1923 O O . GLU A 1 255 ? -21.875 -44.219 54.219 1 18.83 255 GLU A O 1
ATOM 1928 N N . ASN A 1 256 ? -23.922 -44.219 54 1 18.92 256 ASN A N 1
ATOM 1929 C CA . ASN A 1 256 ? -24.328 -44.812 55.281 1 18.92 256 ASN A CA 1
ATOM 1930 C C . ASN A 1 256 ? -24.234 -46.312 55.25 1 18.92 256 ASN A C 1
ATOM 1932 O O . ASN A 1 256 ? -25 -46.969 54.531 1 18.92 256 ASN A O 1
ATOM 1936 N N . ARG A 1 257 ? -23.188 -47.062 55.062 1 17.17 257 ARG A N 1
ATOM 1937 C CA . ARG A 1 257 ? -23.094 -48.406 55.594 1 17.17 257 ARG A CA 1
ATOM 1938 C C . ARG A 1 257 ? -23.688 -48.469 57 1 17.17 257 ARG A C 1
ATOM 1940 O O . ARG A 1 257 ? -23.109 -47.906 57.938 1 17.17 257 ARG A O 1
ATOM 1947 N N . ASN A 1 258 ? -25.031 -48.125 57.062 1 18.44 258 ASN A N 1
ATOM 1948 C CA . ASN A 1 258 ? -25.812 -49.188 57.688 1 18.44 258 ASN A CA 1
ATOM 1949 C C . ASN A 1 258 ? -25.844 -50.469 56.844 1 18.44 258 ASN A C 1
ATOM 1951 O O . ASN A 1 258 ? -25.953 -50.406 55.625 1 18.44 258 ASN A O 1
ATOM 1955 N N . MET B 1 1 ? 27.125 -32.469 12.461 1 25.11 1 MET B N 1
ATOM 1956 C CA . MET B 1 1 ? 25.688 -32.719 12.328 1 25.11 1 MET B CA 1
ATOM 1957 C C . MET B 1 1 ? 24.953 -31.406 12.055 1 25.11 1 MET B C 1
ATOM 1959 O O . MET B 1 1 ? 24.688 -30.641 12.977 1 25.11 1 MET B O 1
ATOM 1963 N N . THR B 1 2 ? 25.234 -30.766 10.891 1 28.72 2 THR B N 1
ATOM 1964 C CA . THR B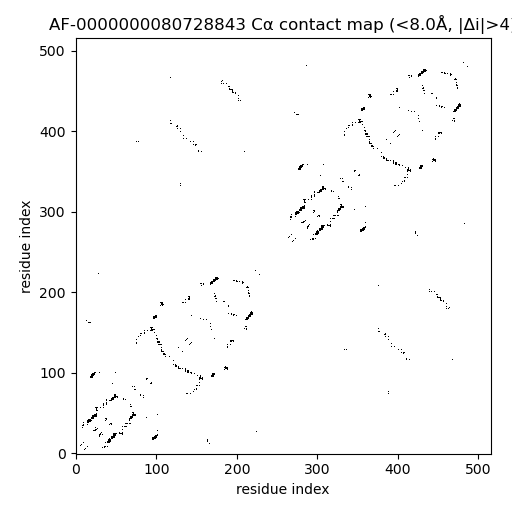 1 2 ? 24.812 -29.453 10.422 1 28.72 2 THR B CA 1
ATOM 1965 C C . THR B 1 2 ? 23.297 -29.359 10.344 1 28.72 2 THR B C 1
ATOM 1967 O O . THR B 1 2 ? 22.656 -30.188 9.688 1 28.72 2 THR B O 1
ATOM 1970 N N . SER B 1 3 ? 22.672 -28.953 11.398 1 30.02 3 SER B N 1
ATOM 1971 C CA . SER B 1 3 ? 21.234 -28.719 11.555 1 30.02 3 SER B CA 1
ATOM 1972 C C . SER B 1 3 ? 20.656 -28 10.352 1 30.02 3 SER B C 1
ATOM 1974 O O . SER B 1 3 ? 21.094 -26.891 10.008 1 30.02 3 SER B O 1
ATOM 1976 N N . SER B 1 4 ? 20.297 -28.766 9.328 1 33.03 4 SER B N 1
ATOM 1977 C CA . SER B 1 4 ? 19.578 -28.328 8.141 1 33.03 4 SER B CA 1
ATOM 1978 C C . SER B 1 4 ? 18.422 -27.391 8.5 1 33.03 4 SER B C 1
ATOM 1980 O O . SER B 1 4 ? 17.656 -27.688 9.422 1 33.03 4 SER B O 1
ATOM 1982 N N . SER B 1 5 ? 18.703 -26.172 8.422 1 35.62 5 SER B N 1
ATOM 1983 C CA . SER B 1 5 ? 17.734 -25.141 8.711 1 35.62 5 SER B CA 1
ATOM 1984 C C . SER B 1 5 ? 16.359 -25.5 8.172 1 35.62 5 SER B C 1
ATOM 1986 O O . SER B 1 5 ? 16.219 -25.922 7.02 1 35.62 5 SER B O 1
ATOM 1988 N N . PRO B 1 6 ? 15.477 -25.953 9.016 1 37 6 PRO B N 1
ATOM 1989 C CA . PRO B 1 6 ? 14.117 -26.359 8.656 1 37 6 PRO B CA 1
ATOM 1990 C C . PRO B 1 6 ? 13.5 -25.484 7.578 1 37 6 PRO B C 1
ATOM 1992 O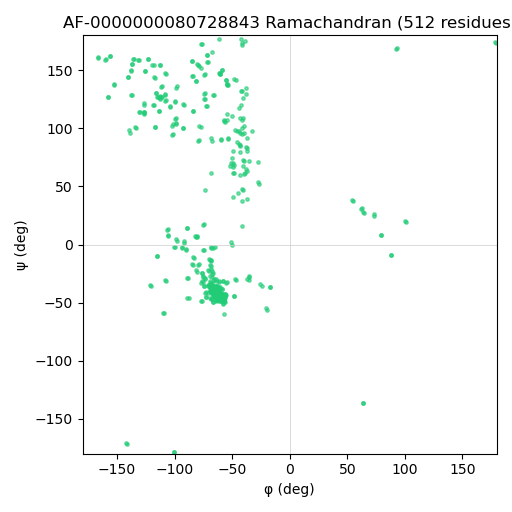 O . PRO B 1 6 ? 12.406 -25.781 7.078 1 37 6 PRO B O 1
ATOM 1995 N N . TYR B 1 7 ? 13.914 -24.297 7.586 1 37.91 7 TYR B N 1
ATOM 1996 C CA . TYR B 1 7 ? 13.328 -23.422 6.57 1 37.91 7 TYR B CA 1
ATOM 1997 C C . TYR B 1 7 ? 13.906 -23.734 5.191 1 37.91 7 TYR B C 1
ATOM 1999 O O . TYR B 1 7 ? 14.492 -22.859 4.547 1 37.91 7 TYR B O 1
ATOM 2007 N N . ASN B 1 8 ? 14.523 -24.922 5.039 1 38.47 8 ASN B N 1
ATOM 2008 C CA . ASN B 1 8 ? 15.016 -25.375 3.742 1 38.47 8 ASN B CA 1
ATOM 2009 C C . ASN B 1 8 ? 13.906 -25.391 2.695 1 38.47 8 ASN B C 1
ATOM 2011 O O . ASN B 1 8 ? 12.828 -25.922 2.936 1 38.47 8 ASN B O 1
ATOM 2015 N N . ALA B 1 9 ? 13.906 -24.438 1.788 1 42.56 9 ALA B N 1
ATOM 2016 C CA . ALA B 1 9 ? 13.008 -24.516 0.64 1 42.56 9 ALA B CA 1
ATOM 2017 C C . ALA B 1 9 ? 12.609 -25.969 0.35 1 42.56 9 ALA B C 1
ATOM 2019 O O . ALA B 1 9 ? 11.492 -26.219 -0.107 1 42.56 9 ALA B O 1
ATOM 2020 N N . ALA B 1 10 ? 13.547 -26.938 0.561 1 42.34 10 ALA B N 1
ATOM 2021 C CA . ALA B 1 10 ? 13.305 -28.375 0.382 1 42.34 10 ALA B CA 1
ATOM 2022 C C . ALA B 1 10 ? 12.18 -28.859 1.295 1 42.34 10 ALA B C 1
ATOM 2024 O O . ALA B 1 10 ? 11.406 -29.734 0.924 1 42.34 10 ALA B O 1
ATOM 2025 N N . SER B 1 11 ? 12.25 -28.344 2.564 1 46.09 11 SER B N 1
ATOM 2026 C CA . SER B 1 11 ? 11.273 -28.828 3.537 1 46.09 11 SER B CA 1
ATOM 2027 C C . SER B 1 11 ? 9.891 -28.234 3.285 1 46.09 11 SER B C 1
ATOM 2029 O O . SER B 1 11 ? 8.883 -28.812 3.705 1 46.09 11 SER B O 1
ATOM 2031 N N . LEU B 1 12 ? 9.883 -26.953 2.836 1 45.94 12 LEU B N 1
ATOM 2032 C CA . LEU B 1 12 ? 8.555 -26.359 2.68 1 45.94 12 LEU B CA 1
ATOM 2033 C C . LEU B 1 12 ? 7.688 -27.219 1.766 1 45.94 12 LEU B C 1
ATOM 2035 O O . LEU B 1 12 ? 6.465 -27.281 1.927 1 45.94 12 LEU B O 1
ATOM 2039 N N . PHE B 1 13 ? 8.289 -27.891 0.761 1 52.38 13 PHE B N 1
ATOM 2040 C CA . PHE B 1 13 ? 7.465 -28.641 -0.175 1 52.38 13 PHE B CA 1
ATOM 2041 C C . PHE B 1 13 ? 8.109 -29.984 -0.509 1 52.38 13 PHE B C 1
ATOM 2043 O O . PHE B 1 13 ? 9.32 -30.062 -0.722 1 52.38 13 PHE B O 1
ATOM 2050 N N . GLY B 1 14 ? 7.707 -31 0.157 1 60.22 14 GLY B N 1
ATOM 2051 C CA . GLY B 1 14 ? 7.996 -32.156 -0.695 1 60.22 14 GLY B CA 1
ATOM 2052 C C . GLY B 1 14 ? 7.777 -31.859 -2.168 1 60.22 14 GLY B C 1
ATOM 2053 O O . GLY B 1 14 ? 6.641 -31.875 -2.646 1 60.22 14 GLY B O 1
ATOM 2054 N N . VAL B 1 15 ? 8.758 -31.25 -2.881 1 74 15 VAL B N 1
ATOM 2055 C CA . VAL B 1 15 ? 8.742 -30.547 -4.16 1 74 15 VAL B CA 1
ATOM 2056 C C . VAL B 1 15 ? 8.789 -31.562 -5.305 1 74 15 VAL B C 1
ATOM 2058 O O . VAL B 1 15 ? 8.711 -31.188 -6.477 1 74 15 VAL B O 1
ATOM 2061 N N . LYS B 1 16 ? 8.695 -32.781 -4.945 1 86.56 16 LYS B N 1
ATOM 2062 C CA . LYS B 1 16 ? 8.766 -33.719 -6.051 1 86.56 16 LYS B CA 1
ATOM 2063 C C . LYS B 1 16 ? 7.473 -33.719 -6.863 1 86.56 16 LYS B C 1
ATOM 2065 O O . LYS B 1 16 ? 6.379 -33.719 -6.297 1 86.56 16 LYS B O 1
ATOM 2070 N N . ASP B 1 17 ? 7.586 -33.5 -8.133 1 92.62 17 ASP B N 1
ATOM 2071 C CA . ASP B 1 17 ? 6.547 -33.625 -9.148 1 92.62 17 ASP B CA 1
ATOM 2072 C C . ASP B 1 17 ? 5.613 -32.406 -9.141 1 92.62 17 ASP B C 1
ATOM 2074 O O . ASP B 1 17 ? 4.594 -32.406 -9.836 1 92.62 17 ASP B O 1
ATOM 2078 N N . LEU B 1 18 ? 6.008 -31.453 -8.375 1 94.94 18 LEU B N 1
ATOM 2079 C CA . LEU B 1 18 ? 5.094 -30.312 -8.32 1 94.94 18 LEU B CA 1
ATOM 2080 C C . LEU B 1 18 ? 5.273 -29.406 -9.539 1 94.94 18 LEU B C 1
ATOM 2082 O O . LEU B 1 18 ? 6.336 -29.422 -10.164 1 94.94 18 LEU B O 1
ATOM 2086 N N . VAL B 1 19 ? 4.207 -28.656 -9.898 1 97.56 19 VAL B N 1
ATOM 2087 C CA . VAL B 1 19 ? 4.223 -27.609 -10.906 1 97.56 19 VAL B CA 1
ATOM 2088 C C . VAL B 1 19 ? 4.129 -26.234 -10.234 1 97.56 19 VAL B C 1
ATOM 2090 O O . VAL B 1 19 ? 3.215 -25.984 -9.445 1 97.56 19 VAL B O 1
ATOM 2093 N N . ALA B 1 20 ? 5.133 -25.359 -10.539 1 98.25 20 ALA B N 1
ATOM 2094 C CA . ALA B 1 20 ? 5.195 -24.078 -9.859 1 98.25 20 ALA B CA 1
ATOM 2095 C C . ALA B 1 20 ? 5.25 -22.922 -10.867 1 98.25 20 ALA B C 1
ATOM 2097 O O . ALA B 1 20 ? 5.73 -23.094 -11.992 1 98.25 20 ALA B O 1
ATOM 2098 N N . VAL B 1 21 ? 4.699 -21.812 -10.477 1 98.75 21 VAL B N 1
ATOM 2099 C CA . VAL B 1 21 ? 4.855 -20.531 -11.172 1 98.75 21 VAL B CA 1
ATOM 2100 C C . VAL B 1 21 ? 5.574 -19.547 -10.266 1 98.75 21 VAL B C 1
ATOM 2102 O O . VAL B 1 21 ? 5.223 -19.391 -9.086 1 98.75 21 VAL B O 1
ATOM 2105 N N . VAL B 1 22 ? 6.602 -18.891 -10.773 1 98.56 22 VAL B N 1
ATOM 2106 C CA . VAL B 1 22 ? 7.375 -17.891 -10.039 1 98.56 22 VAL B CA 1
ATOM 2107 C C . VAL B 1 22 ? 7.434 -16.594 -10.852 1 98.56 22 VAL B C 1
ATOM 2109 O O . VAL B 1 22 ? 8.023 -16.547 -11.93 1 98.56 22 VAL B O 1
ATOM 2112 N N . THR B 1 23 ? 6.848 -15.523 -10.391 1 98.69 23 THR B N 1
ATOM 2113 C CA . THR B 1 23 ? 7.078 -14.227 -11.016 1 98.69 23 THR B CA 1
ATOM 2114 C C . THR B 1 23 ? 8.336 -13.578 -10.453 1 98.69 23 THR B C 1
ATOM 2116 O O . THR B 1 23 ? 8.766 -13.891 -9.344 1 98.69 23 THR B O 1
ATOM 2119 N N . GLY B 1 24 ? 8.875 -12.664 -11.258 1 97.31 24 GLY B N 1
ATOM 2120 C CA . GLY B 1 24 ? 10.195 -12.203 -10.875 1 97.31 24 GLY B CA 1
ATOM 2121 C C . GLY B 1 24 ? 11.25 -13.297 -10.922 1 97.31 24 GLY B C 1
ATOM 2122 O O . GLY B 1 24 ? 12.188 -13.297 -10.117 1 97.31 24 GLY B O 1
ATOM 2123 N N . GLY B 1 25 ? 11.055 -14.242 -11.734 1 96.81 25 GLY B N 1
ATOM 2124 C CA . GLY B 1 25 ? 11.867 -15.453 -11.75 1 96.81 25 GLY B CA 1
ATOM 2125 C C . GLY B 1 25 ? 13.242 -15.242 -12.359 1 96.81 25 GLY B C 1
ATOM 2126 O O . GLY B 1 25 ? 14.094 -16.125 -12.305 1 96.81 25 GLY B O 1
ATOM 2127 N N . GLY B 1 26 ? 13.492 -14.047 -12.883 1 95.69 26 GLY B N 1
ATOM 2128 C CA . GLY B 1 26 ? 14.75 -13.789 -13.57 1 95.69 26 GLY B CA 1
ATOM 2129 C C . GLY B 1 26 ? 15.844 -13.281 -12.648 1 95.69 26 GLY B C 1
ATOM 2130 O O . GLY B 1 26 ? 16.984 -13.086 -13.07 1 95.69 26 GLY B O 1
ATOM 2131 N N . SER B 1 27 ? 15.508 -13.055 -11.367 1 91.06 27 SER B N 1
ATOM 2132 C CA . SER B 1 27 ? 16.516 -12.484 -10.484 1 91.06 27 SER B CA 1
ATOM 2133 C C . SER B 1 27 ? 16.172 -12.727 -9.016 1 91.06 27 SER B C 1
ATOM 2135 O O . SER B 1 27 ? 15.07 -13.164 -8.703 1 91.06 27 SER B O 1
ATOM 2137 N N . GLY B 1 28 ? 17.234 -12.633 -8.227 1 90 28 GLY B N 1
ATOM 2138 C CA . GLY B 1 28 ? 17.031 -12.594 -6.785 1 90 28 GLY B CA 1
ATOM 2139 C C . GLY B 1 28 ? 16.406 -13.859 -6.234 1 90 28 GLY B C 1
ATOM 2140 O O . GLY B 1 28 ? 16.844 -14.969 -6.57 1 90 28 GLY B O 1
ATOM 2141 N N . LEU B 1 29 ? 15.445 -13.602 -5.344 1 89.75 29 LEU B N 1
ATOM 2142 C CA . LEU B 1 29 ? 14.758 -14.703 -4.668 1 89.75 29 LEU B CA 1
ATOM 2143 C C . LEU B 1 29 ? 14.023 -15.586 -5.676 1 89.75 29 LEU B C 1
ATOM 2145 O O . LEU B 1 29 ? 13.922 -16.797 -5.484 1 89.75 29 LEU B O 1
ATOM 2149 N N . GLY B 1 30 ? 13.547 -14.953 -6.777 1 95.06 30 GLY B N 1
ATOM 2150 C CA . GLY B 1 30 ? 12.852 -15.719 -7.797 1 95.06 30 GLY B CA 1
ATOM 2151 C C . GLY B 1 30 ? 13.742 -16.734 -8.484 1 95.06 30 GLY B C 1
ATOM 2152 O O . GLY B 1 30 ? 13.359 -17.906 -8.648 1 95.06 30 GLY B O 1
ATOM 2153 N N . ALA B 1 31 ? 14.891 -16.312 -8.828 1 95.88 31 ALA B N 1
ATOM 2154 C CA . ALA B 1 31 ? 15.844 -17.219 -9.469 1 95.88 31 ALA B CA 1
ATOM 2155 C C . ALA B 1 31 ? 16.281 -18.312 -8.508 1 95.88 31 ALA B C 1
ATOM 2157 O O . ALA B 1 31 ? 16.328 -19.484 -8.875 1 95.88 31 ALA B O 1
ATOM 2158 N N . ILE B 1 32 ? 16.547 -17.938 -7.281 1 93.31 32 ILE B N 1
ATOM 2159 C CA . ILE B 1 32 ? 17 -18.875 -6.258 1 93.31 32 ILE B CA 1
ATOM 2160 C C . ILE B 1 32 ? 15.914 -19.922 -6.008 1 93.31 32 ILE B C 1
ATOM 2162 O O . ILE B 1 32 ? 16.203 -21.125 -5.949 1 93.31 32 ILE B O 1
ATOM 2166 N N . THR B 1 33 ? 14.742 -19.469 -5.922 1 94.38 33 THR B N 1
ATOM 2167 C CA . THR B 1 33 ? 13.625 -20.375 -5.691 1 94.38 33 THR B CA 1
ATOM 2168 C C . THR B 1 33 ? 13.445 -21.328 -6.867 1 94.38 33 THR B C 1
ATOM 2170 O O . THR B 1 33 ? 13.227 -22.531 -6.676 1 94.38 33 THR B O 1
ATOM 2173 N N . THR B 1 34 ? 13.547 -20.781 -8.062 1 97.06 34 THR B N 1
ATOM 2174 C CA . THR B 1 34 ? 13.43 -21.609 -9.258 1 97.06 34 THR B CA 1
ATOM 2175 C C . THR B 1 34 ? 14.469 -22.719 -9.242 1 97.06 34 THR B C 1
ATOM 2177 O O . THR B 1 34 ? 14.133 -23.891 -9.438 1 97.06 34 THR B O 1
ATOM 2180 N N . HIS B 1 35 ? 15.68 -22.406 -8.969 1 97.12 35 HIS B N 1
ATOM 2181 C CA . HIS B 1 35 ? 16.766 -23.391 -8.953 1 97.12 35 HIS B CA 1
ATOM 2182 C C . HIS B 1 35 ? 16.531 -24.453 -7.871 1 97.12 35 HIS B C 1
ATOM 2184 O O . HIS B 1 35 ? 16.766 -25.641 -8.094 1 97.12 35 HIS B O 1
ATOM 2190 N N . ALA B 1 36 ? 16.016 -23.984 -6.73 1 95.06 36 ALA B N 1
ATOM 2191 C CA . ALA B 1 36 ? 15.75 -24.891 -5.629 1 95.06 36 ALA B CA 1
ATOM 2192 C C . ALA B 1 36 ? 14.641 -25.875 -5.996 1 95.06 36 ALA B C 1
ATOM 2194 O O . ALA B 1 36 ? 14.734 -27.078 -5.707 1 95.06 36 ALA B O 1
ATOM 2195 N N . LEU B 1 37 ? 13.617 -25.391 -6.66 1 95.88 37 LEU B N 1
ATOM 2196 C CA . LEU B 1 37 ? 12.5 -26.25 -7.066 1 95.88 37 LEU B CA 1
ATOM 2197 C C . LEU B 1 37 ? 12.961 -27.297 -8.07 1 95.88 37 LEU B C 1
ATOM 2199 O O . LEU B 1 37 ? 12.617 -28.469 -7.941 1 95.88 37 LEU B O 1
ATOM 2203 N N . VAL B 1 38 ? 13.781 -26.891 -9.039 1 96.75 38 VAL B N 1
ATOM 2204 C CA . VAL B 1 38 ? 14.273 -27.797 -10.078 1 96.75 38 VAL B CA 1
ATOM 2205 C C . VAL B 1 38 ? 15.18 -28.859 -9.453 1 96.75 38 VAL B C 1
ATOM 2207 O O . VAL B 1 38 ? 15.016 -30.047 -9.703 1 96.75 38 VAL B O 1
ATOM 2210 N N . ALA B 1 39 ? 15.977 -28.438 -8.547 1 95.38 39 ALA B N 1
ATOM 2211 C CA . ALA B 1 39 ? 16.938 -29.328 -7.902 1 95.38 39 ALA B CA 1
ATOM 2212 C C . ALA B 1 39 ? 16.219 -30.375 -7.031 1 95.38 39 ALA B C 1
ATOM 2214 O O . ALA B 1 39 ? 16.75 -31.453 -6.797 1 95.38 39 ALA B O 1
ATOM 2215 N N . ASN B 1 40 ? 15.031 -30.016 -6.648 1 94.06 40 ASN B N 1
ATOM 2216 C CA . ASN B 1 40 ? 14.32 -30.906 -5.727 1 94.06 40 ASN B CA 1
ATOM 2217 C C . ASN B 1 40 ? 13.211 -31.672 -6.43 1 94.06 40 ASN B C 1
ATOM 2219 O O . ASN B 1 40 ? 12.312 -32.219 -5.781 1 94.06 40 ASN B O 1
ATOM 2223 N N . GLY B 1 41 ? 13.211 -31.656 -7.734 1 94.5 41 GLY B N 1
ATOM 2224 C CA . GLY B 1 41 ? 12.422 -32.625 -8.484 1 94.5 41 GLY B CA 1
ATOM 2225 C C . GLY B 1 41 ? 11.109 -32.062 -8.992 1 94.5 41 GLY B C 1
ATOM 2226 O O . GLY B 1 41 ? 10.188 -32.812 -9.305 1 94.5 41 GLY B O 1
ATOM 2227 N N . ALA B 1 42 ? 10.969 -30.75 -9.094 1 96 42 ALA B N 1
ATOM 2228 C CA . ALA B 1 42 ? 9.766 -30.156 -9.688 1 96 42 ALA B CA 1
ATOM 2229 C C . ALA B 1 42 ? 9.531 -30.703 -11.094 1 96 42 ALA B C 1
ATOM 2231 O O . ALA B 1 42 ? 10.484 -30.938 -11.844 1 96 42 ALA B O 1
ATOM 2232 N N . LYS B 1 43 ? 8.273 -30.891 -11.328 1 96.69 43 LYS B N 1
ATOM 2233 C CA . LYS B 1 43 ? 7.895 -31.359 -12.664 1 96.69 43 LYS B CA 1
ATOM 2234 C C . LYS B 1 43 ? 8.047 -30.234 -13.695 1 96.69 43 LYS B C 1
ATOM 2236 O O . LYS B 1 43 ? 8.516 -30.469 -14.805 1 96.69 43 LYS B O 1
ATOM 2241 N N . ALA B 1 44 ? 7.602 -29.094 -13.375 1 98.19 44 ALA B N 1
ATOM 2242 C CA . ALA B 1 44 ? 7.684 -27.906 -14.234 1 98.19 44 ALA B CA 1
ATOM 2243 C C . ALA B 1 44 ? 7.707 -26.625 -13.406 1 98.19 44 ALA B C 1
ATOM 2245 O O . ALA B 1 44 ? 6.996 -26.516 -12.406 1 98.19 44 ALA B O 1
ATOM 2246 N N . VAL B 1 45 ? 8.555 -25.703 -13.805 1 98.5 45 VAL B N 1
ATOM 2247 C CA . VAL B 1 45 ? 8.617 -24.391 -13.188 1 98.5 45 VAL B CA 1
ATOM 2248 C C . VAL B 1 45 ? 8.492 -23.312 -14.266 1 98.5 45 VAL B C 1
ATOM 2250 O O . VAL B 1 45 ? 9.367 -23.172 -15.117 1 98.5 45 VAL B O 1
ATOM 2253 N N . TYR B 1 46 ? 7.395 -22.594 -14.219 1 98.88 46 TYR B N 1
ATOM 2254 C CA . TYR B 1 46 ? 7.199 -21.453 -15.109 1 98.88 46 TYR B CA 1
ATOM 2255 C C . TYR B 1 46 ? 7.672 -20.156 -14.453 1 98.88 46 TYR B C 1
ATOM 2257 O O . TYR B 1 46 ? 7.191 -19.781 -13.383 1 98.88 46 TYR B O 1
ATOM 2265 N N . ILE B 1 47 ? 8.641 -19.469 -15.086 1 98.88 47 ILE B N 1
ATOM 2266 C CA . ILE B 1 47 ? 9.148 -18.219 -14.523 1 98.88 47 ILE B CA 1
ATOM 2267 C C . ILE B 1 47 ? 8.734 -17.047 -15.406 1 98.88 47 ILE B C 1
ATOM 2269 O O . ILE B 1 47 ? 8.914 -17.078 -16.625 1 98.88 47 ILE B O 1
ATOM 2273 N N . LEU B 1 48 ? 8.109 -16.062 -14.766 1 98.81 48 LEU B N 1
ATOM 2274 C CA . LEU B 1 48 ? 7.625 -14.859 -15.453 1 98.81 48 LEU B CA 1
ATOM 2275 C C . LEU B 1 48 ? 8.484 -13.648 -15.102 1 98.81 48 LEU B C 1
ATOM 2277 O O . LEU B 1 48 ? 8.961 -13.523 -13.977 1 98.81 48 LEU B O 1
ATOM 2281 N N . GLY B 1 49 ? 8.656 -12.742 -16.016 1 98.25 49 GLY B N 1
ATOM 2282 C CA . GLY B 1 49 ? 9.344 -11.469 -15.836 1 98.25 49 GLY B CA 1
ATOM 2283 C C . GLY B 1 49 ? 9.398 -10.641 -17.109 1 98.25 49 GLY B C 1
ATOM 2284 O O . GLY B 1 49 ? 9.039 -11.125 -18.188 1 98.25 49 GLY B O 1
ATOM 2285 N N . ARG B 1 50 ? 9.875 -9.445 -17 1 96.25 50 ARG B N 1
ATOM 2286 C CA . ARG B 1 50 ? 9.852 -8.508 -18.125 1 96.25 50 ARG B CA 1
ATOM 2287 C C . ARG B 1 50 ? 11.094 -8.656 -18.984 1 96.25 50 ARG B C 1
ATOM 2289 O O . ARG B 1 50 ? 11.07 -8.359 -20.172 1 96.25 50 ARG B O 1
ATOM 2296 N N . ARG B 1 51 ? 12.164 -9.078 -18.359 1 96.62 51 ARG B N 1
ATOM 2297 C CA . ARG B 1 51 ? 13.445 -9.156 -19.062 1 96.62 51 ARG B CA 1
ATOM 2298 C C . ARG B 1 51 ? 13.734 -10.578 -19.516 1 96.62 51 ARG B C 1
ATOM 2300 O O . ARG B 1 51 ? 14.156 -11.414 -18.719 1 96.62 51 ARG B O 1
ATOM 2307 N N . GLU B 1 52 ? 13.641 -10.797 -20.812 1 98.06 52 GLU B N 1
ATOM 2308 C CA . GLU B 1 52 ? 13.797 -12.133 -21.375 1 98.06 52 GLU B CA 1
ATOM 2309 C C . GLU B 1 52 ? 15.188 -12.695 -21.094 1 98.06 52 GLU B C 1
ATOM 2311 O O . GLU B 1 52 ? 15.328 -13.867 -20.734 1 98.06 52 GLU B O 1
ATOM 2316 N N . GLU B 1 53 ? 16.172 -11.859 -21.172 1 98.12 53 GLU B N 1
ATOM 2317 C CA . GLU B 1 53 ? 17.547 -12.312 -20.969 1 98.12 53 GLU B CA 1
ATOM 2318 C C . GLU B 1 53 ? 17.75 -12.836 -19.547 1 98.12 53 GLU B C 1
ATOM 2320 O O . GLU B 1 53 ? 18.453 -13.828 -19.344 1 98.12 53 GLU B O 1
ATOM 2325 N N . ALA B 1 54 ? 17.156 -12.195 -18.609 1 98 54 ALA B N 1
ATOM 2326 C CA . ALA B 1 54 ? 17.266 -12.617 -17.219 1 98 54 ALA B CA 1
ATOM 2327 C C . ALA B 1 54 ? 16.562 -13.953 -17 1 98 54 ALA B C 1
ATOM 2329 O O . ALA B 1 54 ? 17.078 -14.805 -16.266 1 98 54 ALA B O 1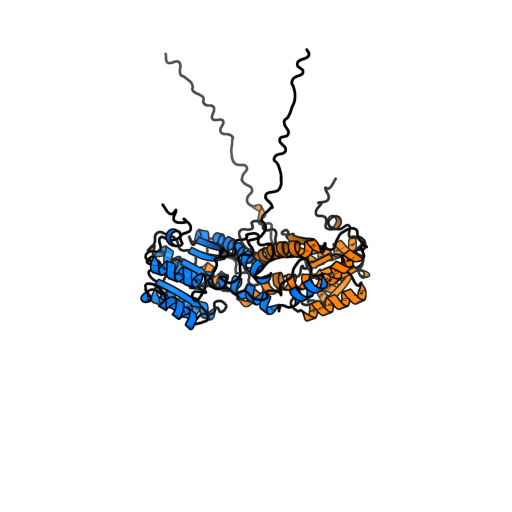
ATOM 2330 N N . LEU B 1 55 ? 15.445 -14.133 -17.625 1 98.62 55 LEU B N 1
ATOM 2331 C CA . LEU B 1 55 ? 14.711 -15.391 -17.516 1 98.62 55 LEU B CA 1
ATOM 2332 C C . LEU B 1 55 ? 15.516 -16.531 -18.125 1 98.62 55 LEU B C 1
ATOM 2334 O O . LEU B 1 55 ? 15.609 -17.609 -17.516 1 98.62 55 LEU B O 1
ATOM 2338 N N . LEU B 1 56 ? 16.062 -16.281 -19.234 1 98.62 56 LEU B N 1
ATOM 2339 C CA . LEU B 1 56 ? 16.844 -17.297 -19.906 1 98.62 56 LEU B CA 1
ATOM 2340 C C . LEU B 1 56 ? 18.078 -17.656 -19.094 1 98.62 56 LEU B C 1
ATOM 2342 O O . LEU B 1 56 ? 18.5 -18.812 -19.078 1 98.62 56 LEU B O 1
ATOM 2346 N N . ALA B 1 57 ? 18.625 -16.625 -18.438 1 98.5 57 ALA B N 1
ATOM 2347 C CA . ALA B 1 57 ? 19.766 -16.891 -17.578 1 98.5 57 ALA B CA 1
ATOM 2348 C C . ALA B 1 57 ? 19.391 -17.828 -16.422 1 98.5 57 ALA B C 1
ATOM 2350 O O . ALA B 1 57 ? 20.125 -18.75 -16.094 1 98.5 57 ALA B O 1
ATOM 2351 N N . THR B 1 58 ? 18.25 -17.578 -15.844 1 98.44 58 THR B N 1
ATOM 2352 C CA . THR B 1 58 ? 17.766 -18.453 -14.781 1 98.44 58 THR B CA 1
ATOM 2353 C C . THR B 1 58 ? 17.547 -19.875 -15.297 1 98.44 58 THR B C 1
ATOM 2355 O O . THR B 1 58 ? 17.938 -20.844 -14.633 1 98.44 58 THR B O 1
ATOM 2358 N N . LYS B 1 59 ? 16.969 -20 -16.453 1 98.69 59 LYS B N 1
ATOM 2359 C CA . LYS B 1 59 ? 16.75 -21.312 -17.062 1 98.69 59 LYS B CA 1
ATOM 2360 C C . LYS B 1 59 ? 18.078 -22.031 -17.312 1 98.69 59 LYS B C 1
ATOM 2362 O O . LYS B 1 59 ? 18.234 -23.188 -16.938 1 98.69 59 LYS B O 1
ATOM 2367 N N . LYS B 1 60 ? 19.031 -21.344 -17.859 1 98.38 60 LYS B N 1
ATOM 2368 C CA . LYS B 1 60 ? 20.297 -21.938 -18.266 1 98.38 60 LYS B CA 1
ATOM 2369 C C . LYS B 1 60 ? 21.078 -22.438 -17.047 1 98.38 60 LYS B C 1
ATOM 2371 O O . LYS B 1 60 ? 21.812 -23.422 -17.141 1 98.38 60 LYS B O 1
ATOM 2376 N N . ASN B 1 61 ? 20.875 -21.781 -15.961 1 98 61 ASN B N 1
ATOM 2377 C CA . ASN B 1 61 ? 21.656 -22.094 -14.766 1 98 61 ASN B CA 1
ATOM 2378 C C . ASN B 1 61 ? 20.953 -23.141 -13.898 1 98 61 ASN B C 1
ATOM 2380 O O . ASN B 1 61 ? 21.438 -23.484 -12.828 1 98 61 ASN B O 1
ATOM 2384 N N . ALA B 1 62 ? 19.844 -23.594 -14.344 1 97.5 62 ALA B N 1
ATOM 2385 C CA . ALA B 1 62 ? 19.141 -24.641 -13.602 1 97.5 62 ALA B CA 1
ATOM 2386 C C . ALA B 1 62 ? 19.781 -26 -13.805 1 97.5 62 ALA B C 1
ATOM 2388 O O . ALA B 1 62 ? 20.422 -26.25 -14.836 1 97.5 62 ALA B O 1
ATOM 2389 N N . SER B 1 63 ? 19.625 -26.859 -12.789 1 96.88 63 SER B N 1
ATOM 2390 C CA . SER B 1 63 ? 20.203 -28.188 -12.844 1 96.88 63 SER B CA 1
ATOM 2391 C C . SER B 1 63 ? 19.578 -29.016 -13.961 1 96.88 63 SER B C 1
ATOM 2393 O O . SER B 1 63 ? 20.203 -29.953 -14.477 1 96.88 63 SER B O 1
ATOM 2395 N N . ASN B 1 64 ? 18.328 -28.75 -14.273 1 97.12 64 ASN B N 1
ATOM 2396 C CA . ASN B 1 64 ? 17.609 -29.328 -15.398 1 97.12 64 ASN B CA 1
ATOM 2397 C C . ASN B 1 64 ? 16.844 -28.266 -16.172 1 97.12 64 ASN B C 1
ATOM 2399 O O . ASN B 1 64 ? 15.75 -27.859 -15.773 1 97.12 64 ASN B O 1
ATOM 2403 N N . THR B 1 65 ? 17.344 -27.828 -17.266 1 97.44 65 THR B N 1
ATOM 2404 C CA . THR B 1 65 ? 16.812 -26.703 -18.031 1 97.44 65 THR B CA 1
ATOM 2405 C C . THR B 1 65 ? 15.461 -27.047 -18.625 1 97.44 65 THR B C 1
ATOM 2407 O O . THR B 1 65 ? 14.648 -26.156 -18.891 1 97.44 65 THR B O 1
ATOM 2410 N N . ASP B 1 66 ? 15.164 -28.297 -18.844 1 96.94 66 ASP B N 1
ATOM 2411 C CA . ASP B 1 66 ? 13.945 -28.734 -19.516 1 96.94 66 ASP B CA 1
ATOM 2412 C C . ASP B 1 66 ? 12.719 -28.5 -18.641 1 96.94 66 ASP B C 1
ATOM 2414 O O . ASP B 1 66 ? 11.594 -28.438 -19.125 1 96.94 66 ASP B O 1
ATOM 2418 N N . VAL B 1 67 ? 12.992 -28.422 -17.359 1 97.19 67 VAL B N 1
ATOM 2419 C CA . VAL B 1 67 ? 11.922 -28.297 -16.375 1 97.19 67 VAL B CA 1
ATOM 2420 C C . VAL B 1 67 ? 11.516 -26.828 -16.234 1 97.19 67 VAL B C 1
ATOM 2422 O O . VAL B 1 67 ? 10.43 -26.531 -15.734 1 97.19 67 VAL B O 1
ATOM 2425 N N . VAL B 1 68 ? 12.383 -25.875 -16.703 1 98.69 68 VAL B N 1
ATOM 2426 C CA . VAL B 1 68 ? 12.141 -24.453 -16.516 1 98.69 68 VAL B CA 1
ATOM 2427 C C . VAL B 1 68 ? 11.555 -23.859 -17.797 1 98.69 68 VAL B C 1
ATOM 2429 O O . VAL B 1 68 ? 12.125 -24 -18.875 1 98.69 68 VAL B O 1
ATOM 2432 N N . HIS B 1 69 ? 10.422 -23.25 -17.688 1 98.75 69 HIS B N 1
ATOM 2433 C CA . HIS B 1 69 ? 9.734 -22.594 -18.797 1 98.75 69 HIS B CA 1
ATOM 2434 C C . HIS B 1 69 ? 9.68 -21.078 -18.594 1 98.75 69 HIS B C 1
ATOM 2436 O O . HIS B 1 69 ? 9.242 -20.609 -17.531 1 98.75 69 HIS B O 1
ATOM 2442 N N . THR B 1 70 ? 10.148 -20.297 -19.625 1 98.75 70 THR B N 1
ATOM 2443 C CA . THR B 1 70 ? 10.203 -18.844 -19.484 1 98.75 70 THR B CA 1
ATOM 2444 C C . THR B 1 70 ? 8.992 -18.203 -20.141 1 98.75 70 THR B C 1
ATOM 2446 O O . THR B 1 70 ? 8.578 -18.609 -21.234 1 98.75 70 THR B O 1
ATOM 2449 N N . ILE B 1 71 ? 8.391 -17.234 -19.469 1 98.75 71 ILE B N 1
ATOM 2450 C CA . ILE B 1 71 ? 7.285 -16.438 -19.984 1 98.75 71 ILE B CA 1
ATOM 2451 C C . ILE B 1 71 ? 7.559 -14.953 -19.766 1 98.75 71 ILE B C 1
ATOM 2453 O O . ILE B 1 71 ? 7.625 -14.484 -18.625 1 98.75 71 ILE B O 1
ATOM 2457 N N . VAL B 1 72 ? 7.734 -14.18 -20.859 1 98.62 72 VAL B N 1
ATOM 2458 C CA . VAL B 1 72 ? 7.871 -12.727 -20.719 1 98.62 72 VAL B CA 1
ATOM 2459 C C . VAL B 1 72 ? 6.52 -12.109 -20.375 1 98.62 72 VAL B C 1
ATOM 2461 O O . VAL B 1 72 ? 5.559 -12.242 -21.141 1 98.62 72 VAL B O 1
ATOM 2464 N N . CYS B 1 73 ? 6.5 -11.469 -19.203 1 98.5 73 CYS B N 1
ATOM 2465 C CA . CYS B 1 73 ? 5.219 -10.961 -18.719 1 98.5 73 CYS B CA 1
ATOM 2466 C C . CYS B 1 73 ? 5.426 -9.828 -17.719 1 98.5 73 CYS B C 1
ATOM 2468 O O . CYS B 1 73 ? 6.207 -9.961 -16.781 1 98.5 73 CYS B O 1
ATOM 2470 N N . ASP B 1 74 ? 4.77 -8.711 -18 1 98.25 74 ASP B N 1
ATOM 2471 C CA . ASP B 1 74 ? 4.594 -7.676 -16.984 1 98.25 74 ASP B CA 1
ATOM 2472 C C . ASP B 1 74 ? 3.393 -7.973 -16.094 1 98.25 74 ASP B C 1
ATOM 2474 O O . ASP B 1 74 ? 2.246 -7.922 -16.547 1 98.25 74 ASP B O 1
ATOM 2478 N N . VAL B 1 75 ? 3.684 -8.219 -14.812 1 98.19 75 VAL B N 1
ATOM 2479 C CA . VAL B 1 75 ? 2.629 -8.68 -13.914 1 98.19 75 VAL B CA 1
ATOM 2480 C C . VAL B 1 75 ? 1.631 -7.555 -13.664 1 98.19 75 VAL B C 1
ATOM 2482 O O . VAL B 1 75 ? 0.555 -7.785 -13.109 1 98.19 75 VAL B O 1
ATOM 2485 N N . THR B 1 76 ? 1.974 -6.297 -14.031 1 97.81 76 THR B N 1
ATOM 2486 C CA . THR B 1 76 ? 1.046 -5.184 -13.867 1 97.81 76 THR B CA 1
ATOM 2487 C C . THR B 1 76 ? 0.163 -5.031 -15.109 1 97.81 76 THR B C 1
ATOM 2489 O O . THR B 1 76 ? -0.449 -3.98 -15.312 1 97.81 76 THR B O 1
ATOM 2492 N N . SER B 1 77 ? 0.146 -6.027 -15.945 1 98.25 77 SER B N 1
ATOM 2493 C CA . SER B 1 77 ? -0.736 -6.109 -17.109 1 98.25 77 SER B CA 1
ATOM 2494 C C . SER B 1 77 ? -1.666 -7.316 -17 1 98.25 77 SER B C 1
ATOM 2496 O O . SER B 1 77 ? -1.212 -8.461 -17.047 1 98.25 77 SER B O 1
ATOM 2498 N N . LYS B 1 78 ? -2.947 -7.043 -17 1 98.19 78 LYS B N 1
ATOM 2499 C CA . LYS B 1 78 ? -3.916 -8.133 -16.953 1 98.19 78 LYS B CA 1
ATOM 2500 C C . LYS B 1 78 ? -3.83 -9 -18.203 1 98.19 78 LYS B C 1
ATOM 2502 O O . LYS B 1 78 ? -4 -10.219 -18.125 1 98.19 78 LYS B O 1
ATOM 2507 N N . ASP B 1 79 ? -3.596 -8.367 -19.297 1 98.31 79 ASP B N 1
ATOM 2508 C CA . ASP B 1 79 ? -3.463 -9.109 -20.547 1 98.31 79 ASP B CA 1
ATOM 2509 C C . ASP B 1 79 ? -2.285 -10.078 -20.484 1 98.31 79 ASP B C 1
ATOM 2511 O O . ASP B 1 79 ? -2.4 -11.234 -20.906 1 98.31 79 ASP B O 1
ATOM 2515 N N . CYS B 1 80 ? -1.173 -9.617 -19.922 1 98.62 80 CYS B N 1
ATOM 2516 C CA . CYS B 1 80 ? 0.004 -10.469 -19.797 1 98.62 80 CYS B CA 1
ATOM 2517 C C . CYS B 1 80 ? -0.266 -11.641 -18.875 1 98.62 80 CYS B C 1
ATOM 2519 O O . CYS B 1 80 ? 0.109 -12.781 -19.172 1 98.62 80 CYS B O 1
ATOM 2521 N N . LEU B 1 81 ? -0.965 -11.383 -17.812 1 98.81 81 LEU B N 1
ATOM 2522 C CA . LEU B 1 81 ? -1.277 -12.438 -16.859 1 98.81 81 LEU B CA 1
ATOM 2523 C C . LEU B 1 81 ? -2.234 -13.461 -17.469 1 98.81 81 LEU B C 1
ATOM 2525 O O . LEU B 1 81 ? -2.072 -14.664 -17.266 1 98.81 81 LEU B O 1
ATOM 2529 N N . THR B 1 82 ? -3.154 -12.938 -18.234 1 98.69 82 THR B N 1
ATOM 2530 C CA . THR B 1 82 ? -4.094 -13.828 -18.906 1 98.69 82 THR B CA 1
ATOM 2531 C C . THR B 1 82 ? -3.373 -14.719 -19.906 1 98.69 82 THR B C 1
ATOM 2533 O O . THR B 1 82 ? -3.604 -15.93 -19.938 1 98.69 82 THR B O 1
ATOM 2536 N N . ALA B 1 83 ? -2.529 -14.141 -20.641 1 98.75 83 ALA B N 1
ATOM 2537 C CA . ALA B 1 83 ? -1.758 -14.906 -21.625 1 98.75 83 ALA B CA 1
ATOM 2538 C C . ALA B 1 83 ? -0.886 -15.953 -20.938 1 98.75 83 ALA B C 1
ATOM 2540 O O . ALA B 1 83 ? -0.773 -17.078 -21.406 1 98.75 83 ALA B O 1
ATOM 2541 N N . ALA B 1 84 ? -0.292 -15.57 -19.828 1 98.81 84 ALA B N 1
ATOM 2542 C CA . ALA B 1 84 ? 0.56 -16.484 -19.078 1 98.81 84 ALA B CA 1
ATOM 2543 C C . ALA B 1 84 ? -0.248 -17.672 -18.547 1 98.81 84 ALA B C 1
ATOM 2545 O O . ALA B 1 84 ? 0.176 -18.812 -18.641 1 98.81 84 ALA B O 1
ATOM 2546 N N . THR B 1 85 ? -1.373 -17.375 -17.938 1 98.69 85 THR B N 1
ATOM 2547 C CA . THR B 1 85 ? -2.217 -18.438 -17.391 1 98.69 85 THR B CA 1
ATOM 2548 C C . THR B 1 85 ? -2.686 -19.391 -18.5 1 98.69 85 THR B C 1
ATOM 2550 O O . THR B 1 85 ? -2.74 -20.594 -18.297 1 98.69 85 THR B O 1
ATOM 2553 N N . ASN B 1 86 ? -2.998 -18.812 -19.656 1 98.69 86 ASN B N 1
ATOM 2554 C CA . ASN B 1 86 ? -3.418 -19.641 -20.781 1 98.69 86 ASN B CA 1
ATOM 2555 C C . ASN B 1 86 ? -2.303 -20.578 -21.234 1 98.69 86 ASN B C 1
ATOM 2557 O O . ASN B 1 86 ? -2.551 -21.734 -21.547 1 98.69 86 ASN B O 1
ATOM 2561 N N . LEU B 1 87 ? -1.151 -20.078 -21.281 1 98.69 87 LEU B N 1
ATOM 2562 C CA . LEU B 1 87 ? -0.011 -20.891 -21.688 1 98.69 87 LEU B CA 1
ATOM 2563 C C . LEU B 1 87 ? 0.198 -22.047 -20.703 1 98.69 87 LEU B C 1
ATOM 2565 O O . LEU B 1 87 ? 0.379 -23.203 -21.125 1 98.69 87 LEU B O 1
ATOM 2569 N N . VAL B 1 88 ? 0.166 -21.781 -19.391 1 98.75 88 VAL B N 1
ATOM 2570 C CA . VAL B 1 88 ? 0.337 -22.812 -18.391 1 98.75 88 VAL B CA 1
ATOM 2571 C C . VAL B 1 88 ? -0.798 -23.844 -18.484 1 98.75 88 VAL B C 1
ATOM 2573 O O . VAL B 1 88 ? -0.569 -25.047 -18.375 1 98.75 88 VAL B O 1
ATOM 2576 N N . ARG B 1 89 ? -1.971 -23.328 -18.734 1 98.44 89 ARG B N 1
ATOM 2577 C CA . ARG B 1 89 ? -3.135 -24.203 -18.891 1 98.44 89 ARG B CA 1
ATOM 2578 C C . ARG B 1 89 ? -2.943 -25.172 -20.047 1 98.44 89 ARG B C 1
ATOM 2580 O O . ARG B 1 89 ? -3.232 -26.359 -19.906 1 98.44 89 ARG B O 1
ATOM 2587 N N . GLU B 1 90 ? -2.486 -24.688 -21.109 1 98.25 90 GLU B N 1
ATOM 2588 C CA . GLU B 1 90 ? -2.297 -25.5 -22.312 1 98.25 90 GLU B CA 1
ATOM 2589 C C . GLU B 1 90 ? -1.192 -26.531 -22.109 1 98.25 90 GLU B C 1
ATOM 2591 O O . GLU B 1 90 ? -1.303 -27.672 -22.562 1 98.25 90 GLU B O 1
ATOM 2596 N N . GLU B 1 91 ? -0.221 -26.188 -21.344 1 98 91 GLU B N 1
ATOM 2597 C CA . GLU B 1 91 ? 0.956 -27.047 -21.234 1 98 91 GLU B CA 1
ATOM 2598 C C . GLU B 1 91 ? 0.784 -28.078 -20.125 1 98 91 GLU B C 1
ATOM 2600 O O . GLU B 1 91 ? 1.107 -29.25 -20.312 1 98 91 GLU B O 1
ATOM 2605 N N . THR B 1 92 ? 0.304 -27.625 -18.953 1 97.12 92 THR B N 1
ATOM 2606 C CA . THR B 1 92 ? 0.254 -28.531 -17.812 1 97.12 92 THR B CA 1
ATOM 2607 C C . THR B 1 92 ? -1.176 -28.688 -17.297 1 97.12 92 THR B C 1
ATOM 2609 O O . THR B 1 92 ? -1.549 -29.734 -16.766 1 97.12 92 THR B O 1
ATOM 2612 N N . GLY B 1 93 ? -1.931 -27.594 -17.359 1 98.06 93 GLY B N 1
ATOM 2613 C CA . GLY B 1 93 ? -3.338 -27.609 -17 1 98.06 93 GLY B CA 1
ATOM 2614 C C . GLY B 1 93 ? -3.578 -27.359 -15.516 1 98.06 93 GLY B C 1
ATOM 2615 O O . GLY B 1 93 ? -4.727 -27.297 -15.07 1 98.06 93 GLY B O 1
ATOM 2616 N N . TYR B 1 94 ? -2.543 -27.328 -14.672 1 98.06 94 TYR B N 1
ATOM 2617 C CA . TYR B 1 94 ? -2.658 -27.062 -13.242 1 98.06 94 TYR B CA 1
ATOM 2618 C C . TYR B 1 94 ? -1.351 -26.516 -12.68 1 98.06 94 TYR B C 1
ATOM 2620 O O . TYR B 1 94 ? -0.315 -26.562 -13.352 1 98.06 94 TYR B O 1
ATOM 2628 N N . ILE B 1 95 ? -1.44 -25.891 -11.492 1 98.38 95 ILE B N 1
ATOM 2629 C CA . ILE B 1 95 ? -0.244 -25.609 -10.703 1 98.38 95 ILE B CA 1
ATOM 2630 C C . ILE B 1 95 ? -0.493 -25.953 -9.242 1 98.38 95 ILE B C 1
ATOM 2632 O O . ILE B 1 95 ? -1.643 -26.078 -8.812 1 98.38 95 ILE B O 1
ATOM 2636 N N . ASN B 1 96 ? 0.625 -26.141 -8.547 1 97.44 96 ASN B N 1
ATOM 2637 C CA . ASN B 1 96 ? 0.562 -26.453 -7.121 1 97.44 96 ASN B CA 1
ATOM 2638 C C . ASN B 1 96 ? 1.021 -25.281 -6.27 1 97.44 96 ASN B C 1
ATOM 2640 O O . ASN B 1 96 ? 0.553 -25.094 -5.145 1 97.44 96 ASN B O 1
ATOM 2644 N N . VAL B 1 97 ? 1.948 -24.484 -6.836 1 97.5 97 VAL B N 1
ATOM 2645 C CA . VAL B 1 97 ? 2.539 -23.391 -6.078 1 97.5 97 VAL B CA 1
ATOM 2646 C C . VAL B 1 97 ? 2.652 -22.156 -6.965 1 97.5 97 VAL B C 1
ATOM 2648 O O . VAL B 1 97 ? 3.109 -22.234 -8.109 1 97.5 97 VAL B O 1
ATOM 2651 N N . LEU B 1 98 ? 2.16 -21.125 -6.461 1 98.5 98 LEU B N 1
ATOM 2652 C CA . LEU B 1 98 ? 2.381 -19.812 -7.047 1 98.5 98 LEU B CA 1
ATOM 2653 C C . LEU B 1 98 ? 3.221 -18.938 -6.121 1 98.5 98 LEU B C 1
ATOM 2655 O O . LEU B 1 98 ? 2.807 -18.641 -5 1 98.5 98 LEU B O 1
ATOM 2659 N N . TYR B 1 99 ? 4.387 -18.594 -6.555 1 97.94 99 TYR B N 1
ATOM 2660 C CA . TYR B 1 99 ? 5.199 -17.609 -5.855 1 97.94 99 TYR B CA 1
ATOM 2661 C C . TYR B 1 99 ? 5.137 -16.25 -6.551 1 97.94 99 TYR B C 1
ATOM 2663 O O . TYR B 1 99 ? 5.871 -16.016 -7.512 1 97.94 99 TYR B O 1
ATOM 2671 N N . ALA B 1 100 ? 4.25 -15.406 -6.098 1 98.12 100 ALA B N 1
ATOM 2672 C CA . ALA B 1 100 ? 4.109 -14.039 -6.605 1 98.12 100 ALA B CA 1
ATOM 2673 C C . ALA B 1 100 ? 5.168 -13.117 -6 1 98.12 100 ALA B C 1
ATOM 2675 O O . ALA B 1 100 ? 4.902 -12.422 -5.016 1 98.12 100 ALA B O 1
ATOM 2676 N N . ASN B 1 101 ? 6.273 -13.078 -6.688 1 94.38 101 ASN B N 1
ATOM 2677 C CA . ASN B 1 101 ? 7.473 -12.516 -6.078 1 94.38 101 ASN B CA 1
ATOM 2678 C C . ASN B 1 101 ? 7.926 -11.242 -6.801 1 94.38 101 ASN B C 1
ATOM 2680 O O . ASN B 1 101 ? 8.781 -10.516 -6.301 1 94.38 101 ASN B O 1
ATOM 2684 N N . SER B 1 102 ? 7.352 -10.93 -7.941 1 93.31 102 SER B N 1
ATOM 2685 C CA . SER B 1 102 ? 7.77 -9.727 -8.648 1 93.31 102 SER B CA 1
ATOM 2686 C C . SER B 1 102 ? 7.691 -8.5 -7.75 1 93.31 102 SER B C 1
ATOM 2688 O O . SER B 1 102 ? 6.746 -8.352 -6.973 1 93.31 102 SER B O 1
ATOM 2690 N N . GLY B 1 103 ? 8.75 -7.648 -7.855 1 91.69 103 GLY B N 1
ATOM 2691 C CA . GLY B 1 103 ? 8.766 -6.445 -7.039 1 91.69 103 GLY B CA 1
ATOM 2692 C C . GLY B 1 103 ? 9.82 -5.445 -7.477 1 91.69 103 GLY B C 1
ATOM 2693 O O . GLY B 1 103 ? 10.734 -5.789 -8.234 1 91.69 103 GLY B O 1
ATOM 2694 N N . VAL B 1 104 ? 9.602 -4.25 -7.043 1 91.06 104 VAL B N 1
ATOM 2695 C CA . VAL B 1 104 ? 10.539 -3.174 -7.34 1 91.06 104 VAL B CA 1
ATOM 2696 C C . VAL B 1 104 ? 10.758 -2.318 -6.094 1 91.06 104 VAL B C 1
ATOM 2698 O O . VAL B 1 104 ? 9.984 -2.389 -5.141 1 91.06 104 VAL B O 1
ATOM 2701 N N . ILE B 1 105 ? 11.883 -1.655 -6.027 1 88.12 105 ILE B N 1
ATOM 2702 C CA . ILE B 1 105 ? 12.188 -0.621 -5.043 1 88.12 105 ILE B CA 1
ATOM 2703 C C . ILE B 1 105 ? 12.406 0.714 -5.754 1 88.12 105 ILE B C 1
ATOM 2705 O O . ILE B 1 105 ? 13.453 0.929 -6.379 1 88.12 105 ILE B O 1
ATOM 2709 N N . LYS B 1 106 ? 11.398 1.525 -5.703 1 88.31 106 LYS B N 1
ATOM 2710 C CA . LYS B 1 106 ? 11.492 2.863 -6.281 1 88.31 106 LYS B CA 1
ATOM 2711 C C . LYS B 1 106 ? 11.188 3.934 -5.234 1 88.31 106 LYS B C 1
ATOM 2713 O O . LYS B 1 106 ? 10.641 3.633 -4.172 1 88.31 106 LYS B O 1
ATOM 2718 N N . ALA B 1 107 ? 11.625 5.23 -5.449 1 89.44 107 ALA B N 1
ATOM 2719 C CA . ALA B 1 107 ? 11.305 6.418 -4.66 1 89.44 107 ALA B CA 1
ATOM 2720 C C . ALA B 1 107 ? 12.039 6.398 -3.322 1 89.44 107 ALA B C 1
ATOM 2722 O O . ALA B 1 107 ? 11.523 6.887 -2.314 1 89.44 107 ALA B O 1
ATOM 2723 N N . ALA B 1 108 ? 13.172 5.703 -3.295 1 87.19 108 ALA B N 1
ATOM 2724 C CA . ALA B 1 108 ? 14.008 5.816 -2.104 1 87.19 108 ALA B CA 1
ATOM 2725 C C . ALA B 1 108 ? 14.578 7.227 -1.966 1 87.19 108 ALA B C 1
ATOM 2727 O O . ALA B 1 108 ? 15.109 7.785 -2.93 1 87.19 108 ALA B O 1
ATOM 2728 N N . PRO B 1 109 ? 14.383 7.777 -0.776 1 90.19 109 PRO B N 1
ATOM 2729 C CA . PRO B 1 109 ? 14.977 9.109 -0.615 1 90.19 109 PRO B CA 1
ATOM 2730 C C . PRO B 1 109 ? 16.5 9.062 -0.515 1 90.19 109 PRO B C 1
ATOM 2732 O O . PRO B 1 109 ? 17.078 7.992 -0.295 1 90.19 109 PRO B O 1
ATOM 2735 N N . ALA B 1 110 ? 17.125 10.289 -0.733 1 87.12 110 ALA B N 1
ATOM 2736 C CA . ALA B 1 110 ? 18.547 10.406 -0.391 1 87.12 110 ALA B CA 1
ATOM 2737 C C . ALA B 1 110 ? 18.781 10.094 1.084 1 87.12 110 ALA B C 1
ATOM 2739 O O . ALA B 1 110 ? 17.875 10.242 1.908 1 87.12 110 ALA B O 1
ATOM 2740 N N . PRO B 1 111 ? 19.969 9.562 1.405 1 87.12 111 PRO B N 1
ATOM 2741 C CA . PRO B 1 111 ? 20.266 9.25 2.805 1 87.12 111 PRO B CA 1
ATOM 2742 C C . PRO B 1 111 ? 20.078 10.445 3.73 1 87.12 111 PRO B C 1
ATOM 2744 O O . PRO B 1 111 ? 20.391 11.578 3.352 1 87.12 111 PRO B O 1
ATOM 2747 N N . PHE B 1 112 ? 19.516 10.203 4.82 1 87.75 112 PHE B N 1
ATOM 2748 C CA . PHE B 1 112 ? 19.375 11.219 5.859 1 87.75 112 PHE B CA 1
ATOM 2749 C C . PHE B 1 112 ? 19.672 10.641 7.234 1 87.75 112 PHE B C 1
ATOM 2751 O O . PHE B 1 112 ? 19.594 9.422 7.426 1 87.75 112 PHE B O 1
ATOM 2758 N N . ASP B 1 113 ? 20.172 11.508 8.086 1 83.62 113 ASP B N 1
ATOM 2759 C CA . ASP B 1 113 ? 20.516 11.086 9.445 1 83.62 113 ASP B CA 1
ATOM 2760 C C . ASP B 1 113 ? 20.172 12.172 10.461 1 83.62 113 ASP B C 1
ATOM 2762 O O . ASP B 1 113 ? 19.5 13.148 10.125 1 83.62 113 ASP B O 1
ATOM 2766 N N . ALA B 1 114 ? 20.641 11.945 11.711 1 84.56 114 ALA B N 1
ATOM 2767 C CA . ALA B 1 114 ? 20.25 12.789 12.828 1 84.56 114 ALA B CA 1
ATOM 2768 C C . ALA B 1 114 ? 20.828 14.188 12.711 1 84.56 114 ALA B C 1
ATOM 2770 O O . ALA B 1 114 ? 20.391 15.117 13.398 1 84.56 114 ALA B O 1
ATOM 2771 N N . SER B 1 115 ? 21.781 14.328 11.828 1 91.12 115 SER B N 1
ATOM 2772 C CA . SER B 1 115 ? 22.406 15.641 11.68 1 91.12 115 SER B CA 1
ATOM 2773 C C . SER B 1 115 ? 21.594 16.547 10.758 1 91.12 115 SER B C 1
ATOM 2775 O O . SER B 1 115 ? 21.812 17.75 10.703 1 91.12 115 SER B O 1
ATOM 2777 N N . ASP B 1 116 ? 20.609 16.062 10.031 1 93.75 116 ASP B N 1
ATOM 2778 C CA . ASP B 1 116 ? 19.766 16.844 9.141 1 93.75 116 ASP B CA 1
ATOM 2779 C C . ASP B 1 116 ? 18.781 17.703 9.93 1 93.75 116 ASP B C 1
ATOM 2781 O O . ASP B 1 116 ? 18.156 17.219 10.883 1 93.75 116 ASP B O 1
ATOM 2785 N N . ASP B 1 117 ? 18.781 18.938 9.555 1 96.44 117 ASP B N 1
ATOM 2786 C CA . ASP B 1 117 ? 17.688 19.734 10.109 1 96.44 117 ASP B CA 1
ATOM 2787 C C . ASP B 1 117 ? 16.375 19.438 9.383 1 96.44 117 ASP B C 1
ATOM 2789 O O . ASP B 1 117 ? 16.359 18.672 8.422 1 96.44 117 ASP B O 1
ATOM 2793 N N . ILE B 1 118 ? 15.242 19.969 9.852 1 97.19 118 ILE B N 1
ATOM 2794 C CA . ILE B 1 118 ? 13.914 19.609 9.359 1 97.19 118 ILE B CA 1
ATOM 2795 C C . ILE B 1 118 ? 13.789 19.984 7.887 1 97.19 118 ILE B C 1
ATOM 2797 O O . ILE B 1 118 ? 13.164 19.25 7.109 1 97.19 118 ILE B O 1
ATOM 2801 N N . LYS B 1 119 ? 14.359 21.094 7.488 1 97 119 LYS B N 1
ATOM 2802 C CA . LYS B 1 119 ? 14.289 21.531 6.098 1 97 119 LYS B CA 1
ATOM 2803 C C . LYS B 1 119 ? 15.039 20.578 5.18 1 97 119 LYS B C 1
ATOM 2805 O O . LYS B 1 119 ? 14.555 20.234 4.102 1 97 119 LYS B O 1
ATOM 2810 N N . SER B 1 120 ? 16.203 20.172 5.641 1 97.06 120 SER B N 1
ATOM 2811 C CA . SER B 1 120 ? 17 19.219 4.875 1 97.06 120 SER B CA 1
ATOM 2812 C C . SER B 1 120 ? 16.281 17.875 4.758 1 97.06 120 SER B C 1
ATOM 2814 O O . SER B 1 120 ? 16.219 17.297 3.676 1 97.06 120 SER B O 1
ATOM 2816 N N . LEU B 1 121 ? 15.766 17.422 5.82 1 96.75 121 LEU B N 1
ATOM 2817 C CA . LEU B 1 121 ? 14.992 16.188 5.801 1 96.75 121 LEU B CA 1
ATOM 2818 C C . LEU B 1 121 ? 13.805 16.312 4.852 1 96.75 121 LEU B C 1
ATOM 2820 O O . LEU B 1 121 ? 13.562 15.414 4.031 1 96.75 121 LEU B O 1
ATOM 2824 N N . GLN B 1 122 ? 13.07 17.391 4.98 1 98.06 122 GLN B N 1
ATOM 2825 C CA . GLN B 1 122 ? 11.898 17.625 4.148 1 98.06 122 GLN B CA 1
ATOM 2826 C C . GLN B 1 122 ? 12.258 17.578 2.666 1 98.06 122 GLN B C 1
ATOM 2828 O O . GLN B 1 122 ? 11.555 16.969 1.867 1 98.06 122 GLN B O 1
ATOM 2833 N N . GLN B 1 123 ? 13.352 18.219 2.326 1 97.44 123 GLN B N 1
ATOM 2834 C CA . GLN B 1 123 ? 13.781 18.25 0.933 1 97.44 123 GLN B CA 1
ATOM 2835 C C . GLN B 1 123 ? 14.109 16.859 0.423 1 97.44 123 GLN B C 1
ATOM 2837 O O . GLN B 1 123 ? 13.734 16.484 -0.693 1 97.44 123 GLN B O 1
ATOM 2842 N N . LYS B 1 124 ? 14.789 16.094 1.188 1 96 124 LYS B N 1
ATOM 2843 C CA . LYS B 1 124 ? 15.18 14.742 0.802 1 96 124 LYS B CA 1
ATOM 2844 C C . LYS B 1 124 ? 13.961 13.844 0.643 1 96 124 LYS B C 1
ATOM 2846 O O . LYS B 1 124 ? 13.891 13.047 -0.297 1 96 124 LYS B O 1
ATOM 2851 N N . LEU B 1 125 ? 13.023 13.969 1.528 1 96.56 125 LEU B N 1
ATOM 2852 C CA . LEU B 1 125 ? 11.828 13.125 1.488 1 96.56 125 LEU B CA 1
ATOM 2853 C C . LEU B 1 125 ? 10.875 13.586 0.39 1 96.56 125 LEU B C 1
ATOM 2855 O O . LEU B 1 125 ? 10.102 12.789 -0.139 1 96.56 125 LEU B O 1
ATOM 2859 N N . TRP B 1 126 ? 10.945 14.867 -0 1 97.69 126 TRP B N 1
ATOM 2860 C CA . TRP B 1 126 ? 10.078 15.469 -1.012 1 97.69 126 TRP B CA 1
ATOM 2861 C C . TRP B 1 126 ? 10.57 15.133 -2.416 1 97.69 126 TRP B C 1
ATOM 2863 O O . TRP B 1 126 ? 9.773 15.055 -3.357 1 97.69 126 TRP B O 1
ATOM 2873 N N . LYS B 1 127 ? 11.758 14.836 -2.555 1 96.69 127 LYS B N 1
ATOM 2874 C CA . LYS B 1 127 ? 12.438 14.789 -3.846 1 96.69 127 LYS B CA 1
ATOM 2875 C C . LYS B 1 127 ? 11.906 13.648 -4.711 1 96.69 127 LYS B C 1
ATOM 2877 O O . LYS B 1 127 ? 11.625 13.844 -5.895 1 96.69 127 LYS B O 1
ATOM 2882 N N . PRO B 1 128 ? 11.75 12.391 -4.133 1 95.75 128 PRO B N 1
ATOM 2883 C CA . PRO B 1 128 ? 11.242 11.336 -5.012 1 95.75 128 PRO B CA 1
ATOM 2884 C C . PRO B 1 128 ? 9.852 11.656 -5.57 1 95.75 128 PRO B C 1
ATOM 2886 O O . PRO B 1 128 ? 9.016 12.227 -4.863 1 95.75 128 PRO B O 1
ATOM 2889 N N . ASP B 1 129 ? 9.617 11.188 -6.812 1 96.25 129 ASP B N 1
ATOM 2890 C CA . ASP B 1 129 ? 8.352 11.469 -7.477 1 96.25 129 ASP B CA 1
ATOM 2891 C C . ASP B 1 129 ? 7.223 10.625 -6.887 1 96.25 129 ASP B C 1
ATOM 2893 O O . ASP B 1 129 ? 7.41 9.445 -6.586 1 96.25 129 ASP B O 1
ATOM 2897 N N . MET B 1 130 ? 6.008 11.266 -6.871 1 97.31 130 MET B N 1
ATOM 2898 C CA . MET B 1 130 ? 4.824 10.531 -6.426 1 97.31 130 MET B CA 1
ATOM 2899 C C . MET B 1 130 ? 4.594 9.297 -7.285 1 97.31 130 MET B C 1
ATOM 2901 O O . MET B 1 130 ? 4.191 8.25 -6.777 1 97.31 130 MET B O 1
ATOM 2905 N N . GLU B 1 131 ? 4.84 9.469 -8.5 1 97.19 131 GLU B N 1
ATOM 2906 C CA . GLU B 1 131 ? 4.613 8.375 -9.438 1 97.19 131 GLU B CA 1
ATOM 2907 C C . GLU B 1 131 ? 5.516 7.184 -9.125 1 97.19 131 GLU B C 1
ATOM 2909 O O . GLU B 1 131 ? 5.086 6.035 -9.227 1 97.19 131 GLU B O 1
ATOM 2914 N N . ASP B 1 132 ? 6.738 7.508 -8.789 1 96.94 132 ASP B N 1
ATOM 2915 C CA . ASP B 1 132 ? 7.66 6.434 -8.438 1 96.94 132 ASP B CA 1
ATOM 2916 C C . ASP B 1 132 ? 7.234 5.746 -7.145 1 96.94 132 ASP B C 1
ATOM 2918 O O . ASP B 1 132 ? 7.32 4.52 -7.027 1 96.94 132 ASP B O 1
ATOM 2922 N N . PHE B 1 133 ? 6.809 6.551 -6.195 1 97.62 133 PHE B N 1
ATOM 2923 C CA . PHE B 1 133 ? 6.27 6 -4.957 1 97.62 133 PHE B CA 1
ATOM 2924 C C . PHE B 1 133 ? 5.102 5.066 -5.242 1 97.62 133 PHE B C 1
ATOM 2926 O O . PHE B 1 133 ? 5.098 3.914 -4.801 1 97.62 133 PHE B O 1
ATOM 2933 N N . THR B 1 134 ? 4.203 5.469 -6.039 1 98.31 134 THR B N 1
ATOM 2934 C CA . THR B 1 134 ? 3.008 4.711 -6.375 1 98.31 134 THR B CA 1
ATOM 2935 C C . THR B 1 134 ? 3.363 3.482 -7.211 1 98.31 134 THR B C 1
ATOM 2937 O O . THR B 1 134 ? 2.746 2.426 -7.066 1 98.31 134 THR B O 1
ATOM 2940 N N . ASN B 1 135 ? 4.309 3.654 -8.078 1 97.88 135 ASN B N 1
ATOM 2941 C CA . ASN B 1 135 ? 4.715 2.521 -8.898 1 97.88 135 ASN B CA 1
ATOM 2942 C C . ASN B 1 135 ? 5.227 1.363 -8.047 1 97.88 135 ASN B C 1
ATOM 2944 O O . ASN B 1 135 ? 5.012 0.198 -8.383 1 97.88 135 ASN B O 1
ATOM 2948 N N . THR B 1 136 ? 5.922 1.684 -6.969 1 96.62 136 THR B N 1
ATOM 2949 C CA . THR B 1 136 ? 6.348 0.644 -6.039 1 96.62 136 THR B CA 1
ATOM 2950 C C . THR B 1 136 ? 5.145 -0.123 -5.5 1 96.62 136 THR B C 1
ATOM 2952 O O . THR B 1 136 ? 5.148 -1.355 -5.473 1 96.62 136 THR B O 1
ATOM 2955 N N . LEU B 1 137 ? 4.105 0.579 -5.148 1 98 137 LEU B N 1
ATOM 2956 C CA . LEU B 1 137 ? 2.877 -0.041 -4.656 1 98 137 LEU B CA 1
ATOM 2957 C C . LEU B 1 137 ? 2.172 -0.807 -5.77 1 98 137 LEU B C 1
ATOM 2959 O O . LEU B 1 137 ? 1.619 -1.884 -5.535 1 98 137 LEU B O 1
ATOM 2963 N N . HIS B 1 138 ? 2.223 -0.272 -6.941 1 98.56 138 HIS B N 1
ATOM 2964 C CA . HIS B 1 138 ? 1.565 -0.87 -8.102 1 98.56 138 HIS B CA 1
ATOM 2965 C C . HIS B 1 138 ? 2.15 -2.242 -8.414 1 98.56 138 HIS B C 1
ATOM 2967 O O . HIS B 1 138 ? 1.41 -3.211 -8.602 1 98.56 138 HIS B O 1
ATOM 2973 N N . VAL B 1 139 ? 3.396 -2.32 -8.445 1 97.81 139 VAL B N 1
ATOM 2974 C CA . VAL B 1 139 ? 4.051 -3.574 -8.812 1 97.81 139 VAL B CA 1
ATOM 2975 C C . VAL B 1 139 ? 3.998 -4.543 -7.633 1 97.81 139 VAL B C 1
ATOM 2977 O O . VAL B 1 139 ? 3.572 -5.691 -7.785 1 97.81 139 VAL B O 1
ATOM 2980 N N . ASN B 1 140 ? 4.363 -4.078 -6.441 1 96.5 140 ASN B N 1
ATOM 2981 C CA . ASN B 1 140 ? 4.578 -4.957 -5.301 1 96.5 140 ASN B CA 1
ATOM 2982 C C . ASN B 1 140 ? 3.26 -5.445 -4.707 1 96.5 140 ASN B C 1
ATOM 2984 O O . ASN B 1 140 ? 3.191 -6.543 -4.152 1 96.5 140 ASN B O 1
ATOM 2988 N N . VAL B 1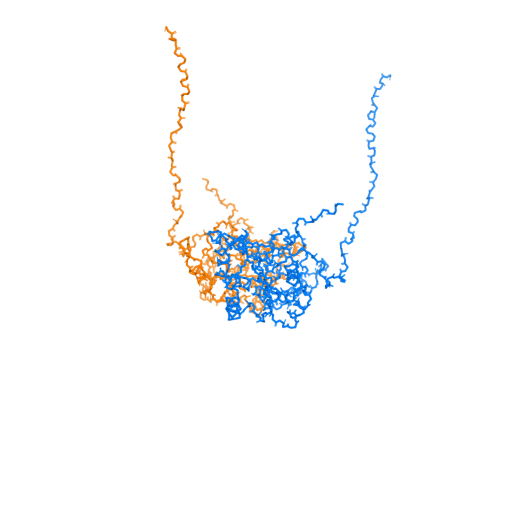 141 ? 2.24 -4.605 -4.789 1 97.94 141 VAL B N 1
ATOM 2989 C CA . VAL B 1 141 ? 0.993 -4.941 -4.109 1 97.94 141 VAL B CA 1
ATOM 2990 C C . VAL B 1 141 ? -0.08 -5.289 -5.141 1 97.94 141 VAL B C 1
ATOM 2992 O O . VAL B 1 141 ? -0.552 -6.426 -5.199 1 97.94 141 VAL B O 1
ATOM 2995 N N . THR B 1 142 ? -0.381 -4.324 -6.039 1 98.62 142 THR B N 1
ATOM 2996 C CA . THR B 1 142 ? -1.407 -4.555 -7.047 1 98.62 142 THR B CA 1
ATOM 2997 C C . THR B 1 142 ? -1.021 -5.715 -7.957 1 98.62 142 THR B C 1
ATOM 2999 O O . THR B 1 142 ? -1.838 -6.602 -8.219 1 98.62 142 THR B O 1
ATOM 3002 N N . GLY B 1 143 ? 0.206 -5.676 -8.383 1 98.62 143 GLY B N 1
ATOM 3003 C CA . GLY B 1 143 ? 0.688 -6.75 -9.242 1 98.62 143 GLY B CA 1
ATOM 3004 C C . GLY B 1 143 ? 0.621 -8.117 -8.578 1 98.62 143 GLY B C 1
ATOM 3005 O O . GLY B 1 143 ? 0.23 -9.094 -9.211 1 98.62 143 GLY B O 1
ATOM 3006 N N . ALA B 1 144 ? 0.986 -8.211 -7.332 1 98.31 144 ALA B N 1
ATOM 3007 C CA . ALA B 1 144 ? 0.945 -9.469 -6.59 1 98.31 144 ALA B CA 1
ATOM 3008 C C . ALA B 1 144 ? -0.49 -9.953 -6.422 1 98.31 144 ALA B C 1
ATOM 3010 O O . ALA B 1 144 ? -0.766 -11.148 -6.566 1 98.31 144 ALA B O 1
ATOM 3011 N N . PHE B 1 145 ? -1.422 -9.078 -6.086 1 98.44 145 PHE B N 1
ATOM 3012 C CA . PHE B 1 145 ? -2.824 -9.43 -5.918 1 98.44 145 PHE B CA 1
ATOM 3013 C C . PHE B 1 145 ? -3.385 -10.047 -7.191 1 98.44 145 PHE B C 1
ATOM 3015 O O . PHE B 1 145 ? -3.924 -11.156 -7.168 1 98.44 145 PHE B O 1
ATOM 3022 N N . TYR B 1 146 ? -3.191 -9.383 -8.289 1 98.81 146 TYR B N 1
ATOM 3023 C CA . TYR B 1 146 ? -3.816 -9.836 -9.531 1 98.81 146 TYR B CA 1
ATOM 3024 C C . TYR B 1 146 ? -3.1 -11.062 -10.086 1 98.81 146 TYR B C 1
ATOM 3026 O O . TYR B 1 146 ? -3.707 -11.883 -10.781 1 98.81 146 TYR B O 1
ATOM 3034 N N . THR B 1 147 ? -1.821 -11.156 -9.766 1 98.88 147 THR B N 1
ATOM 3035 C CA . THR B 1 147 ? -1.139 -12.406 -10.078 1 98.88 147 THR B CA 1
ATOM 3036 C C . THR B 1 147 ? -1.786 -13.578 -9.344 1 98.88 147 THR B C 1
ATOM 3038 O O . THR B 1 147 ? -2.086 -14.609 -9.953 1 98.88 147 THR B O 1
ATOM 3041 N N . ALA B 1 148 ? -2.008 -13.414 -8.055 1 98.81 148 ALA B N 1
ATOM 3042 C CA . ALA B 1 148 ? -2.65 -14.453 -7.258 1 98.81 148 ALA B CA 1
ATOM 3043 C C . ALA B 1 148 ? -4.012 -14.828 -7.836 1 98.81 148 ALA B C 1
ATOM 3045 O O . ALA B 1 148 ? -4.324 -16.016 -7.984 1 98.81 148 ALA B O 1
ATOM 3046 N N . ILE B 1 149 ? -4.762 -13.82 -8.211 1 98.62 149 ILE B N 1
ATOM 3047 C CA . ILE B 1 149 ? -6.117 -14.047 -8.695 1 98.62 149 ILE B CA 1
ATOM 3048 C C . ILE B 1 149 ? -6.074 -14.742 -10.047 1 98.62 149 ILE B C 1
ATOM 3050 O O . ILE B 1 149 ? -6.863 -15.656 -10.312 1 98.62 149 ILE B O 1
ATOM 3054 N N . ALA B 1 150 ? -5.18 -14.375 -10.906 1 98.81 150 ALA B N 1
ATOM 3055 C CA . ALA B 1 150 ? -5.09 -14.914 -12.266 1 98.81 150 ALA B CA 1
ATOM 3056 C C . ALA B 1 150 ? -4.922 -16.422 -12.25 1 98.81 150 ALA B C 1
ATOM 3058 O O . ALA B 1 150 ? -5.445 -17.125 -13.117 1 98.81 150 ALA B O 1
ATOM 3059 N N . PHE B 1 151 ? -4.273 -16.953 -11.242 1 98.88 151 PHE B N 1
ATOM 3060 C CA . PHE B 1 151 ? -3.865 -18.359 -11.289 1 98.88 151 PHE B CA 1
ATOM 3061 C C . PHE B 1 151 ? -4.742 -19.203 -10.375 1 98.88 151 PHE B C 1
ATOM 3063 O O . PHE B 1 151 ? -4.469 -20.391 -10.164 1 98.88 151 PHE B O 1
ATOM 3070 N N . LEU B 1 152 ? -5.789 -18.656 -9.828 1 98.69 152 LEU B N 1
ATOM 3071 C CA . LEU B 1 152 ? -6.594 -19.328 -8.812 1 98.69 152 LEU B CA 1
ATOM 3072 C C . LEU B 1 152 ? -7.188 -20.625 -9.359 1 98.69 152 LEU B C 1
ATOM 3074 O O . LEU B 1 152 ? -7.172 -21.656 -8.68 1 98.69 152 LEU B O 1
ATOM 3078 N N . ASP B 1 153 ? -7.703 -20.578 -10.578 1 98.38 153 ASP B N 1
ATOM 3079 C CA . ASP B 1 153 ? -8.352 -21.766 -11.141 1 98.38 153 ASP B CA 1
ATOM 3080 C C . ASP B 1 153 ? -7.348 -22.891 -11.359 1 98.38 153 ASP B C 1
ATOM 3082 O O . ASP B 1 153 ? -7.668 -24.062 -11.148 1 98.38 153 ASP B O 1
ATOM 3086 N N . LEU B 1 154 ? -6.148 -22.562 -11.766 1 98.69 154 LEU B N 1
ATOM 3087 C CA . LEU B 1 154 ? -5.113 -23.562 -11.977 1 98.69 154 LEU B CA 1
ATOM 3088 C C . LEU B 1 154 ? -4.656 -24.156 -10.648 1 98.69 154 LEU B C 1
ATOM 3090 O O . LEU B 1 154 ? -4.309 -25.344 -10.578 1 98.69 154 LEU B O 1
ATOM 3094 N N . LEU B 1 155 ? -4.625 -23.328 -9.562 1 98.62 155 LEU B N 1
ATOM 3095 C CA . LEU B 1 155 ? -4.324 -23.828 -8.227 1 98.62 155 LEU B CA 1
ATOM 3096 C C . LEU B 1 155 ? -5.41 -24.781 -7.746 1 98.62 155 LEU B C 1
ATOM 3098 O O . LEU B 1 155 ? -5.105 -25.828 -7.145 1 98.62 155 LEU B O 1
ATOM 3102 N N . ASP B 1 156 ? -6.617 -24.438 -8.023 1 98.5 156 ASP B N 1
ATOM 3103 C CA . ASP B 1 156 ? -7.734 -25.312 -7.684 1 98.5 156 ASP B CA 1
ATOM 3104 C C . ASP B 1 156 ? -7.633 -26.656 -8.414 1 98.5 156 ASP B C 1
ATOM 3106 O O . ASP B 1 156 ? -7.871 -27.703 -7.824 1 98.5 156 ASP B O 1
ATOM 3110 N N . GLU B 1 157 ? -7.266 -26.609 -9.68 1 98.12 157 GLU B N 1
ATOM 3111 C CA . GLU B 1 157 ? -7.078 -27.828 -10.461 1 98.12 157 GLU B CA 1
ATOM 3112 C C . GLU B 1 157 ? -5.953 -28.672 -9.891 1 98.12 157 GLU B C 1
ATOM 3114 O O . GLU B 1 157 ? -6.031 -29.906 -9.906 1 98.12 157 GLU B O 1
ATOM 3119 N N . GLY B 1 158 ? -4.922 -27.984 -9.383 1 97.5 158 GLY B N 1
ATOM 3120 C CA . GLY B 1 158 ? -3.861 -28.719 -8.711 1 97.5 158 GLY B CA 1
ATOM 3121 C C . GLY B 1 158 ? -4.352 -29.516 -7.52 1 97.5 158 GLY B C 1
ATOM 3122 O O . GLY B 1 158 ? -3.955 -30.672 -7.332 1 97.5 158 GLY B O 1
ATOM 3123 N N . ASN B 1 159 ? -5.18 -28.906 -6.758 1 97.19 159 ASN B N 1
ATOM 3124 C CA . ASN B 1 159 ? -5.77 -29.578 -5.609 1 97.19 159 ASN B CA 1
ATOM 3125 C C . ASN B 1 159 ? -6.621 -30.766 -6.039 1 97.19 159 ASN B C 1
ATOM 3127 O O . ASN B 1 159 ? -6.578 -31.828 -5.414 1 97.19 159 ASN B O 1
ATOM 3131 N N . LYS B 1 160 ? -7.324 -30.625 -7.102 1 96.62 160 LYS B N 1
ATOM 3132 C CA . LYS B 1 160 ? -8.234 -31.672 -7.578 1 96.62 160 LYS B CA 1
ATOM 3133 C C . LYS B 1 160 ? -7.453 -32.875 -8.125 1 96.62 160 LYS B C 1
ATOM 3135 O O . LYS B 1 160 ? -7.871 -34 -7.949 1 96.62 160 LYS B O 1
ATOM 3140 N N . ARG B 1 161 ? -6.367 -32.562 -8.742 1 94.69 161 ARG B N 1
ATOM 3141 C CA . ARG B 1 161 ? -5.559 -33.656 -9.32 1 94.69 161 ARG B CA 1
ATOM 3142 C C . ARG B 1 161 ? -4.836 -34.438 -8.234 1 94.69 161 ARG B C 1
ATOM 3144 O O . ARG B 1 161 ? -4.551 -35.625 -8.406 1 94.69 161 ARG B O 1
ATOM 3151 N N . ALA B 1 162 ? -4.496 -33.844 -7.133 1 91.69 162 ALA B N 1
ATOM 3152 C CA . ALA B 1 162 ? -3.922 -34.469 -5.945 1 91.69 162 ALA B CA 1
ATOM 3153 C C . ALA B 1 162 ? -2.67 -35.25 -6.293 1 91.69 162 ALA B C 1
ATOM 3155 O O . ALA B 1 162 ? -2.496 -36.406 -5.832 1 91.69 162 ALA B O 1
ATOM 3156 N N . ILE B 1 163 ? -1.898 -34.719 -7.203 1 88.5 163 ILE B N 1
ATOM 3157 C CA . ILE B 1 163 ? -0.655 -35.375 -7.609 1 88.5 163 ILE B CA 1
ATOM 3158 C C . ILE B 1 163 ? 0.353 -35.312 -6.461 1 88.5 163 ILE B C 1
ATOM 3160 O O . ILE B 1 163 ? 1.172 -36.219 -6.305 1 88.5 163 ILE B O 1
ATOM 3164 N N . VAL B 1 164 ? 0.238 -34.219 -5.672 1 87.81 164 VAL B N 1
ATOM 3165 C CA . VAL B 1 164 ? 1.088 -34.094 -4.496 1 87.81 164 VAL B CA 1
ATOM 3166 C C . VAL B 1 164 ? 0.224 -34 -3.24 1 87.81 164 VAL B C 1
ATOM 3168 O O . VAL B 1 164 ? -0.956 -33.656 -3.309 1 87.81 164 VAL B O 1
ATOM 3171 N N . ALA B 1 165 ? 0.852 -34.406 -2.189 1 84.94 165 ALA B N 1
ATOM 3172 C CA . ALA B 1 165 ? 0.12 -34.469 -0.928 1 84.94 165 ALA B CA 1
ATOM 3173 C C . ALA B 1 165 ? -0.249 -33.062 -0.425 1 84.94 165 ALA B C 1
ATOM 3175 O O . ALA B 1 165 ? -1.293 -32.906 0.206 1 84.94 165 ALA B O 1
ATOM 3176 N N . GLU B 1 166 ? 0.538 -32.125 -0.792 1 86.25 166 GLU B N 1
ATOM 3177 C CA . GLU B 1 166 ? 0.328 -30.781 -0.296 1 86.25 166 GLU B CA 1
ATOM 3178 C C . GLU B 1 166 ? -0.761 -30.062 -1.09 1 86.25 166 GLU B C 1
ATOM 3180 O O . GLU B 1 166 ? -0.883 -30.266 -2.301 1 86.25 166 GLU B O 1
ATOM 3185 N N . LYS B 1 167 ? -1.526 -29.328 -0.356 1 93.56 167 LYS B N 1
ATOM 3186 C CA . LYS B 1 167 ? -2.514 -28.484 -1.025 1 93.56 167 LYS B CA 1
ATOM 3187 C C . LYS B 1 167 ? -1.846 -27.312 -1.737 1 93.56 167 LYS B C 1
ATOM 3189 O O . LYS B 1 167 ? -0.733 -26.922 -1.382 1 93.56 167 LYS B O 1
ATOM 3194 N N . SER B 1 168 ? -2.539 -26.812 -2.697 1 97.12 168 SER B N 1
ATOM 3195 C CA . SER B 1 168 ? -2.01 -25.703 -3.479 1 97.12 168 SER B CA 1
ATOM 3196 C C . SER B 1 168 ? -1.749 -24.484 -2.6 1 97.12 168 SER B C 1
ATOM 3198 O O . SER B 1 168 ? -2.455 -24.266 -1.614 1 97.12 168 SER B O 1
ATOM 3200 N N . GLN B 1 169 ? -0.672 -23.703 -2.996 1 96.81 169 GLN B N 1
ATOM 3201 C CA . GLN B 1 169 ? -0.262 -22.594 -2.15 1 96.81 169 GLN B CA 1
ATOM 3202 C C . GLN B 1 169 ? 0.123 -21.375 -2.99 1 96.81 169 GLN B C 1
ATOM 3204 O O . GLN B 1 169 ? 0.692 -21.516 -4.074 1 96.81 169 GLN B O 1
ATOM 3209 N N . ILE B 1 170 ? -0.231 -20.266 -2.404 1 98.25 170 ILE B N 1
ATOM 3210 C CA . ILE B 1 170 ? 0.259 -18.969 -2.885 1 98.25 170 ILE B CA 1
ATOM 3211 C C . ILE B 1 170 ? 1.274 -18.406 -1.897 1 98.25 170 ILE B C 1
ATOM 3213 O O . ILE B 1 170 ? 1.024 -18.375 -0.69 1 98.25 170 ILE B O 1
ATOM 3217 N N . ILE B 1 171 ? 2.418 -18.031 -2.43 1 96.75 171 ILE B N 1
ATOM 3218 C CA . ILE B 1 171 ? 3.449 -17.391 -1.617 1 96.75 171 ILE B CA 1
ATOM 3219 C C . ILE B 1 171 ? 3.654 -15.945 -2.082 1 96.75 171 ILE B C 1
ATOM 3221 O O . ILE B 1 171 ? 3.842 -15.695 -3.273 1 96.75 171 ILE B O 1
ATOM 3225 N N . LEU B 1 172 ? 3.57 -15.023 -1.152 1 96.62 172 LEU B N 1
ATOM 3226 C CA . LEU B 1 172 ? 3.812 -13.609 -1.403 1 96.62 172 LEU B CA 1
ATOM 3227 C C . LEU B 1 172 ? 5.078 -13.141 -0.694 1 96.62 172 LEU B C 1
ATOM 3229 O O . LEU B 1 172 ? 5.48 -13.719 0.317 1 96.62 172 LEU B O 1
ATOM 3233 N N . THR B 1 173 ? 5.676 -12.125 -1.204 1 92.19 173 THR B N 1
ATOM 3234 C CA . THR B 1 173 ? 6.926 -11.633 -0.633 1 92.19 173 THR B CA 1
ATOM 3235 C C . THR B 1 173 ? 6.668 -10.438 0.281 1 92.19 173 THR B C 1
ATOM 3237 O O . THR B 1 173 ? 6.359 -9.344 -0.193 1 92.19 173 THR B O 1
ATOM 3240 N N . SER B 1 174 ? 6.734 -10.742 1.491 1 90.38 174 SER B N 1
ATOM 3241 C CA . SER B 1 174 ? 6.629 -9.664 2.469 1 90.38 174 SER B CA 1
ATOM 3242 C C . SER B 1 174 ? 8 -9.266 3.006 1 90.38 174 SER B C 1
ATOM 3244 O O . SER B 1 174 ? 9.016 -9.5 2.352 1 90.38 174 SER B O 1
ATOM 3246 N N . SER B 1 175 ? 8.133 -8.453 3.803 1 66.69 175 SER B N 1
ATOM 3247 C CA . SER B 1 175 ? 9.406 -8.094 4.426 1 66.69 175 SER B CA 1
ATOM 3248 C C . SER B 1 175 ? 9.422 -8.469 5.902 1 66.69 175 SER B C 1
ATOM 3250 O O . SER B 1 175 ? 8.367 -8.609 6.523 1 66.69 175 SER B O 1
ATOM 3252 N N . ILE B 1 176 ? 10.422 -9.227 6.34 1 47.88 176 ILE B N 1
ATOM 3253 C CA . ILE B 1 176 ? 10.531 -9.406 7.785 1 47.88 176 ILE B CA 1
ATOM 3254 C C . ILE B 1 176 ? 10.25 -8.078 8.492 1 47.88 176 ILE B C 1
ATOM 3256 O O . ILE B 1 176 ? 10.805 -7.039 8.117 1 47.88 176 ILE B O 1
ATOM 3260 N N . ALA B 1 177 ? 9.031 -7.977 8.867 1 44.41 177 ALA B N 1
ATOM 3261 C CA . ALA B 1 177 ? 8.727 -6.848 9.75 1 44.41 177 ALA B CA 1
ATOM 3262 C C . ALA B 1 177 ? 10 -6.273 10.359 1 44.41 177 ALA B C 1
ATOM 3264 O O . ALA B 1 177 ? 9.938 -5.359 11.188 1 44.41 177 ALA B O 1
ATOM 3265 N N . SER B 1 178 ? 10.938 -7.262 10.648 1 37.38 178 SER B N 1
ATOM 3266 C CA . SER B 1 178 ? 11.797 -6.664 11.664 1 37.38 178 SER B CA 1
ATOM 3267 C C . SER B 1 178 ? 12.102 -5.207 11.344 1 37.38 178 SER B C 1
ATOM 3269 O O . SER B 1 178 ? 12.008 -4.789 10.188 1 37.38 178 SER B O 1
ATOM 3271 N N . PHE B 1 179 ? 12.789 -4.539 12.312 1 37.12 179 PHE B N 1
ATOM 3272 C CA . PHE B 1 179 ? 13.234 -3.404 13.117 1 37.12 179 PHE B CA 1
ATOM 3273 C C . PHE B 1 179 ? 14.086 -2.455 12.281 1 37.12 179 PHE B C 1
ATOM 3275 O O . PHE B 1 179 ? 15.039 -1.855 12.781 1 37.12 179 PHE B O 1
ATOM 3282 N N . SER B 1 180 ? 14.344 -2.783 11.023 1 38.38 180 SER B N 1
ATOM 3283 C CA . SER B 1 180 ? 15.367 -1.774 10.781 1 38.38 180 SER B CA 1
ATOM 3284 C C . SER B 1 180 ? 14.773 -0.369 10.789 1 38.38 180 SER B C 1
ATOM 3286 O O . SER B 1 180 ? 13.797 -0.098 10.094 1 38.38 180 SER B O 1
ATOM 3288 N N . ARG B 1 181 ? 14.727 0.197 11.852 1 43.12 181 ARG B N 1
ATOM 3289 C CA . ARG B 1 181 ? 14.438 1.605 12.094 1 43.12 181 ARG B CA 1
ATOM 3290 C C . ARG B 1 181 ? 14.672 2.438 10.836 1 43.12 181 ARG B C 1
ATOM 3292 O O . ARG B 1 181 ? 14.07 3.502 10.672 1 43.12 181 ARG B O 1
ATOM 3299 N N . MET B 1 182 ? 15.898 2.35 10.25 1 47.16 182 MET B N 1
ATOM 3300 C CA . MET B 1 182 ? 16.219 3.287 9.172 1 47.16 182 MET B CA 1
ATOM 3301 C C . MET B 1 182 ? 15.867 2.688 7.816 1 47.16 182 MET B C 1
ATOM 3303 O O . MET B 1 182 ? 16.359 1.619 7.457 1 47.16 182 MET B O 1
ATOM 3307 N N . PRO B 1 183 ? 14.711 3.004 7.102 1 51.62 183 PRO B N 1
ATOM 3308 C CA . PRO B 1 183 ? 14.203 2.459 5.844 1 51.62 183 PRO B CA 1
ATOM 3309 C C . PRO B 1 183 ? 15.258 2.422 4.742 1 51.62 183 PRO B C 1
ATOM 3311 O O . PRO B 1 183 ? 15.469 3.42 4.051 1 51.62 183 PRO B O 1
ATOM 3314 N N . LEU B 1 184 ? 16.281 1.68 4.773 1 56.62 184 LEU B N 1
ATOM 3315 C CA . LEU B 1 184 ? 17.203 1.717 3.641 1 56.62 184 LEU B CA 1
ATOM 3316 C C . LEU B 1 184 ? 16.438 1.606 2.322 1 56.62 184 LEU B C 1
ATOM 3318 O O . LEU B 1 184 ? 16.781 2.277 1.347 1 56.62 184 LEU B O 1
ATOM 3322 N N . ALA B 1 185 ? 15.281 0.922 2.279 1 69.12 185 ALA B N 1
ATOM 3323 C CA . ALA B 1 185 ? 14.609 0.742 0.996 1 69.12 185 ALA B CA 1
ATOM 3324 C C . ALA B 1 185 ? 13.562 1.832 0.766 1 69.12 185 ALA B C 1
ATOM 3326 O O . ALA B 1 185 ? 13.055 1.989 -0.347 1 69.12 185 ALA B O 1
ATOM 3327 N N . GLY B 1 186 ? 13.367 2.742 1.729 1 85.94 186 GLY B N 1
ATOM 3328 C CA . GLY B 1 186 ? 12.484 3.887 1.564 1 85.94 186 GLY B CA 1
ATOM 3329 C C . GLY B 1 186 ? 11.07 3.623 2.039 1 85.94 186 GLY B C 1
ATOM 3330 O O . GLY B 1 186 ? 10.695 2.477 2.301 1 85.94 186 GLY B O 1
ATOM 3331 N N . PHE B 1 187 ? 10.266 4.633 2.148 1 93.06 187 PHE B N 1
ATOM 3332 C CA . PHE B 1 187 ? 8.922 4.598 2.707 1 93.06 187 PHE B CA 1
ATOM 3333 C C . PHE B 1 187 ? 7.977 3.82 1.798 1 93.06 187 PHE B C 1
ATOM 3335 O O . PHE B 1 187 ? 7.125 3.068 2.277 1 93.06 187 PHE B O 1
ATOM 3342 N N . ALA B 1 188 ? 8.18 3.967 0.491 1 94.44 188 ALA B N 1
ATOM 3343 C CA . ALA B 1 188 ? 7.324 3.266 -0.46 1 94.44 188 ALA B CA 1
ATOM 3344 C C . ALA B 1 188 ? 7.484 1.753 -0.329 1 94.44 188 ALA B C 1
ATOM 3346 O O . ALA B 1 188 ? 6.492 1.02 -0.298 1 94.44 188 ALA B O 1
ATOM 3347 N N . TYR B 1 189 ? 8.664 1.339 -0.24 1 92.44 189 TYR B N 1
ATOM 3348 C CA . TYR B 1 189 ? 8.93 -0.092 -0.144 1 92.44 189 TYR B CA 1
ATOM 3349 C C . TYR B 1 189 ? 8.406 -0.657 1.171 1 92.44 189 TYR B C 1
ATOM 3351 O O . TYR B 1 189 ? 7.727 -1.686 1.185 1 92.44 189 TYR B O 1
ATOM 3359 N N . SER B 1 190 ? 8.734 -0.022 2.27 1 90.88 190 SER B N 1
ATOM 3360 C CA . SER B 1 190 ? 8.305 -0.486 3.582 1 90.88 190 SER B CA 1
ATOM 3361 C C . SER B 1 190 ? 6.781 -0.578 3.662 1 90.88 190 SER B C 1
ATOM 3363 O O . SER B 1 190 ? 6.242 -1.544 4.203 1 90.88 190 SER B O 1
ATOM 3365 N N . THR B 1 191 ? 6.121 0.395 3.184 1 94.62 191 THR B N 1
ATOM 3366 C CA . THR B 1 191 ? 4.664 0.37 3.209 1 94.62 191 THR B CA 1
ATOM 3367 C C . THR B 1 191 ? 4.125 -0.737 2.309 1 94.62 191 THR B C 1
ATOM 3369 O O . THR B 1 191 ? 3.107 -1.361 2.623 1 94.62 191 THR B O 1
ATOM 3372 N N . SER B 1 192 ? 4.734 -1.013 1.185 1 94.88 192 SER B N 1
ATOM 3373 C CA . SER B 1 192 ? 4.305 -2.092 0.3 1 94.88 192 SER B CA 1
ATOM 3374 C C . SER B 1 192 ? 4.383 -3.443 1 1 94.88 192 SER B C 1
ATOM 3376 O O . SER B 1 192 ? 3.51 -4.293 0.816 1 94.88 192 SER B O 1
ATOM 3378 N N . LYS B 1 193 ? 5.387 -3.635 1.748 1 92.12 193 LYS B N 1
ATOM 3379 C CA . LYS B 1 193 ? 5.543 -4.906 2.445 1 92.12 193 LYS B CA 1
ATOM 3380 C C . LYS B 1 193 ? 4.477 -5.082 3.521 1 92.12 193 LYS B C 1
ATOM 3382 O O . LYS B 1 193 ? 3.977 -6.188 3.738 1 92.12 193 LYS B O 1
ATOM 3387 N N . ALA B 1 194 ? 4.211 -4.02 4.219 1 92.19 194 ALA B N 1
ATOM 3388 C CA . ALA B 1 194 ? 3.1 -4.074 5.168 1 92.19 194 ALA B CA 1
ATOM 3389 C C . ALA B 1 194 ? 1.786 -4.387 4.457 1 92.19 194 ALA B C 1
ATOM 3391 O O . ALA B 1 194 ? 0.969 -5.16 4.965 1 92.19 194 ALA B O 1
ATOM 3392 N N . ALA B 1 195 ? 1.59 -3.785 3.381 1 95.06 195 ALA B N 1
ATOM 3393 C CA . ALA B 1 195 ? 0.399 -4.051 2.576 1 95.06 195 ALA B CA 1
ATOM 3394 C C . ALA B 1 195 ? 0.325 -5.52 2.174 1 95.06 195 ALA B C 1
ATOM 3396 O O . ALA B 1 195 ? -0.746 -6.129 2.219 1 95.06 195 ALA B O 1
ATOM 3397 N N . ILE B 1 196 ? 1.424 -6.078 1.791 1 95.94 196 ILE B N 1
ATOM 3398 C CA . ILE B 1 196 ? 1.485 -7.48 1.394 1 95.94 196 ILE B CA 1
ATOM 3399 C C . ILE B 1 196 ? 1.121 -8.367 2.58 1 95.94 196 ILE B C 1
ATOM 3401 O O . ILE B 1 196 ? 0.438 -9.383 2.416 1 95.94 196 ILE B O 1
ATOM 3405 N N . THR B 1 197 ? 1.633 -8.023 3.711 1 93 197 THR B N 1
ATOM 3406 C CA . THR B 1 197 ? 1.286 -8.797 4.902 1 93 197 THR B CA 1
ATOM 3407 C C . THR B 1 197 ? -0.226 -8.828 5.105 1 93 197 THR B C 1
ATOM 3409 O O . THR B 1 197 ? -0.802 -9.883 5.363 1 93 197 THR B O 1
ATOM 3412 N N . GLU B 1 198 ? -0.822 -7.691 4.984 1 92.94 198 GLU B N 1
ATOM 3413 C CA . GLU B 1 198 ? -2.275 -7.629 5.105 1 92.94 198 GLU B CA 1
ATOM 3414 C C . GLU B 1 198 ? -2.957 -8.406 3.984 1 92.94 198 GLU B C 1
ATOM 3416 O O . GLU B 1 198 ? -3.936 -9.117 4.219 1 92.94 198 GLU B O 1
ATOM 3421 N N . LEU B 1 199 ? -2.443 -8.25 2.828 1 95 199 LEU B N 1
ATOM 3422 C CA . LEU B 1 199 ? -2.98 -8.984 1.686 1 95 199 LEU B CA 1
ATOM 3423 C C . LEU B 1 199 ? -2.926 -10.484 1.929 1 95 199 LEU B C 1
ATOM 3425 O O . LEU B 1 199 ? -3.875 -11.203 1.613 1 95 199 LEU B O 1
ATOM 3429 N N . THR B 1 200 ? -1.834 -10.922 2.461 1 95.62 200 THR B N 1
ATOM 3430 C CA . THR B 1 200 ? -1.658 -12.336 2.791 1 95.62 200 THR B CA 1
ATOM 3431 C C . THR B 1 200 ? -2.746 -12.805 3.752 1 95.62 200 THR B C 1
ATOM 3433 O O . THR B 1 200 ? -3.377 -13.836 3.525 1 95.62 200 THR B O 1
ATOM 3436 N N . LYS B 1 201 ? -2.943 -12.031 4.77 1 93.69 201 LYS B N 1
ATOM 3437 C CA . LYS B 1 201 ? -3.957 -12.375 5.762 1 93.69 201 LYS B CA 1
ATOM 3438 C C . LYS B 1 201 ? -5.344 -12.453 5.129 1 93.69 201 LYS B C 1
ATOM 3440 O O . LYS B 1 201 ? -6.082 -13.414 5.355 1 93.69 201 LYS B O 1
ATOM 3445 N N . GLN B 1 202 ? -5.664 -11.508 4.309 1 92.94 202 GLN B N 1
ATOM 3446 C CA . GLN B 1 202 ? -6.992 -11.445 3.707 1 92.94 202 GLN B CA 1
ATOM 3447 C C . GLN B 1 202 ? -7.207 -12.586 2.717 1 92.94 202 GLN B C 1
ATOM 3449 O O . GLN B 1 202 ? -8.258 -13.234 2.725 1 92.94 202 GLN B O 1
ATOM 3454 N N . LEU B 1 203 ? -6.27 -12.789 1.906 1 96 203 LEU B N 1
ATOM 3455 C CA . LEU B 1 203 ? -6.395 -13.859 0.925 1 96 203 LEU B CA 1
ATOM 3456 C C . LEU B 1 203 ? -6.43 -15.227 1.611 1 96 203 LEU B C 1
ATOM 3458 O O . LEU B 1 203 ? -7.141 -16.125 1.168 1 96 203 LEU B O 1
ATOM 3462 N N . SER B 1 204 ? -5.562 -15.391 2.646 1 96.31 204 SER B N 1
ATOM 3463 C CA . SER B 1 204 ? -5.555 -16.656 3.383 1 96.31 204 SER B CA 1
ATOM 3464 C C . SER B 1 204 ? -6.941 -16.984 3.928 1 96.31 204 SER B C 1
ATOM 3466 O O . SER B 1 204 ? -7.402 -18.125 3.828 1 96.31 204 SER B O 1
ATOM 3468 N N . SER B 1 205 ? -7.578 -15.977 4.465 1 93.44 205 SER B N 1
ATOM 3469 C CA . SER B 1 205 ? -8.922 -16.172 4.988 1 93.44 205 SER B CA 1
ATOM 3470 C C . SER B 1 205 ? -9.922 -16.453 3.871 1 93.44 205 SER B C 1
ATOM 3472 O O . SER B 1 205 ? -10.742 -17.375 3.99 1 93.44 205 SER B O 1
ATOM 3474 N N . THR B 1 206 ? -9.859 -15.766 2.801 1 93.69 206 THR B N 1
ATOM 3475 C CA . THR B 1 206 ? -10.789 -15.867 1.683 1 93.69 206 THR B CA 1
ATOM 3476 C C . THR B 1 206 ? -10.664 -17.219 0.992 1 93.69 206 THR B C 1
ATOM 3478 O O . THR B 1 206 ? -11.664 -17.812 0.578 1 93.69 206 THR B O 1
ATOM 3481 N N . LEU B 1 207 ? -9.469 -17.734 0.928 1 96.69 207 LEU B N 1
ATOM 3482 C CA . LEU B 1 207 ? -9.219 -18.906 0.095 1 96.69 207 LEU B CA 1
ATOM 3483 C C . LEU B 1 207 ? -9.188 -20.188 0.938 1 96.69 207 LEU B C 1
ATOM 3485 O O . LEU B 1 207 ? -9.055 -21.281 0.403 1 96.69 207 LEU B O 1
ATOM 3489 N N . ALA B 1 208 ? -9.336 -20.047 2.244 1 95.19 208 ALA B N 1
ATOM 3490 C CA . ALA B 1 208 ? -9.266 -21.188 3.162 1 95.19 208 ALA B CA 1
ATOM 3491 C C . ALA B 1 208 ? -10.281 -22.25 2.783 1 95.19 208 ALA B C 1
ATOM 3493 O O . ALA B 1 208 ? -9.961 -23.438 2.756 1 95.19 208 ALA B O 1
ATOM 3494 N N . GLN B 1 209 ? -11.492 -21.875 2.439 1 94.88 209 GLN B N 1
ATOM 3495 C CA . GLN B 1 209 ? -12.547 -22.828 2.152 1 94.88 209 GLN B CA 1
ATOM 3496 C C . GLN B 1 209 ? -12.273 -23.594 0.86 1 94.88 209 GLN B C 1
ATOM 3498 O O . GLN B 1 209 ? -12.852 -24.656 0.619 1 94.88 209 GLN B O 1
ATOM 3503 N N . TYR B 1 210 ? -11.398 -23.062 0.071 1 96.44 210 TYR B N 1
ATOM 3504 C CA . TYR B 1 210 ? -11.047 -23.703 -1.195 1 96.44 210 TYR B CA 1
ATOM 3505 C C . TYR B 1 210 ? -9.766 -24.516 -1.064 1 96.44 210 TYR B C 1
ATOM 3507 O O . TYR B 1 210 ? -9.211 -24.969 -2.064 1 96.44 210 TYR B O 1
ATOM 3515 N N . LYS B 1 211 ? -9.234 -24.562 0.123 1 96.62 211 LYS B N 1
ATOM 3516 C CA . LYS B 1 211 ? -8.047 -25.344 0.47 1 96.62 211 LYS B CA 1
ATOM 3517 C C . LYS B 1 211 ? -6.824 -24.859 -0.299 1 96.62 211 LYS B C 1
ATOM 3519 O O . LYS B 1 211 ? -6.004 -25.656 -0.746 1 96.62 211 LYS B O 1
ATOM 3524 N N . ILE B 1 212 ? -6.789 -23.641 -0.584 1 97.88 212 ILE B N 1
ATOM 3525 C CA . ILE B 1 212 ? -5.594 -22.984 -1.102 1 97.88 212 ILE B CA 1
ATOM 3526 C C . ILE B 1 212 ? -4.938 -22.156 0.005 1 97.88 212 ILE B C 1
ATOM 3528 O O . ILE B 1 212 ? -5.559 -21.234 0.555 1 97.88 212 ILE B O 1
ATOM 3532 N N . ARG B 1 213 ? -3.756 -22.5 0.312 1 97.06 213 ARG B N 1
ATOM 3533 C CA . ARG B 1 213 ? -3.035 -21.797 1.37 1 97.06 213 ARG B CA 1
ATOM 3534 C C . ARG B 1 213 ? -2.357 -20.547 0.833 1 97.06 213 ARG B C 1
ATOM 3536 O O . ARG B 1 213 ? -1.896 -20.531 -0.31 1 97.06 213 ARG B O 1
ATOM 3543 N N . VAL B 1 214 ? -2.314 -19.5 1.672 1 97.5 214 VAL B N 1
ATOM 3544 C CA . VAL B 1 214 ? -1.62 -18.25 1.335 1 97.5 214 VAL B CA 1
ATOM 3545 C C . VAL B 1 214 ? -0.632 -17.891 2.443 1 97.5 214 VAL B C 1
ATOM 3547 O O . VAL B 1 214 ? -1.018 -17.766 3.607 1 97.5 214 VAL B O 1
ATOM 3550 N N . ASN B 1 215 ? 0.649 -17.812 2.004 1 94 215 ASN B N 1
ATOM 3551 C CA . ASN B 1 215 ? 1.713 -17.469 2.945 1 94 215 ASN B CA 1
ATOM 3552 C C . ASN B 1 215 ? 2.609 -16.359 2.406 1 94 215 ASN B C 1
ATOM 3554 O O . ASN B 1 215 ? 2.594 -16.062 1.209 1 94 215 ASN B O 1
ATOM 3558 N N . ALA B 1 216 ? 3.26 -15.727 3.354 1 93.69 216 ALA B N 1
ATOM 3559 C CA . ALA B 1 216 ? 4.246 -14.719 2.969 1 93.69 216 ALA B CA 1
ATOM 3560 C C . ALA B 1 216 ? 5.645 -15.117 3.434 1 93.69 216 ALA B C 1
ATOM 3562 O O . ALA B 1 216 ? 5.801 -15.758 4.477 1 93.69 216 ALA B O 1
ATOM 3563 N N . ILE B 1 217 ? 6.605 -14.789 2.6 1 87.56 217 ILE B N 1
ATOM 3564 C CA . ILE B 1 217 ? 7.992 -14.953 3.014 1 87.56 217 ILE B CA 1
ATOM 3565 C C . ILE B 1 217 ? 8.648 -13.586 3.189 1 87.56 217 ILE B C 1
ATOM 3567 O O . ILE B 1 217 ? 8.383 -12.664 2.42 1 87.56 217 ILE B O 1
ATOM 3571 N N . ALA B 1 218 ? 9.383 -13.406 4.215 1 77 218 ALA B N 1
ATOM 3572 C CA . ALA B 1 218 ? 10.133 -12.172 4.461 1 77 218 ALA B CA 1
ATOM 3573 C C . ALA B 1 218 ? 11.609 -12.352 4.125 1 77 218 ALA B C 1
ATOM 3575 O O . ALA B 1 218 ? 12.305 -13.141 4.77 1 77 218 ALA B O 1
ATOM 3576 N N . PRO B 1 219 ? 11.922 -11.805 2.939 1 62.28 219 PRO B N 1
ATOM 3577 C CA . PRO B 1 219 ? 13.32 -12 2.553 1 62.28 219 PRO B CA 1
ATOM 3578 C C . PRO B 1 219 ? 14.305 -11.523 3.619 1 62.28 219 PRO B C 1
ATOM 3580 O O . PRO B 1 219 ? 14.047 -10.516 4.293 1 62.28 219 PRO B O 1
ATOM 3583 N N . GLY B 1 220 ? 14.766 -12.305 4.539 1 49.34 220 GLY B N 1
ATOM 3584 C CA . GLY B 1 220 ? 15.891 -11.867 5.352 1 49.34 220 GLY B CA 1
ATOM 3585 C C . GLY B 1 220 ? 16.984 -11.18 4.543 1 49.34 220 GLY B C 1
ATOM 3586 O O . GLY B 1 220 ? 16.984 -11.25 3.314 1 49.34 220 GLY B O 1
ATOM 3587 N N . LEU B 1 221 ? 17.531 -9.953 4.977 1 41.56 221 LEU B N 1
ATOM 3588 C CA . LEU B 1 221 ? 18.719 -9.469 4.289 1 41.56 221 LEU B CA 1
ATOM 3589 C C . LEU B 1 221 ? 19.531 -10.625 3.711 1 41.56 221 LEU B C 1
ATOM 3591 O O . LEU B 1 221 ? 20.25 -11.305 4.438 1 41.56 221 LEU B O 1
ATOM 3595 N N . PHE B 1 222 ? 18.922 -11.328 3.033 1 37.09 222 PHE B N 1
ATOM 3596 C CA . PHE B 1 222 ? 19.828 -12.305 2.424 1 37.09 222 PHE B CA 1
ATOM 3597 C C . PHE B 1 222 ? 20.938 -11.609 1.656 1 37.09 222 PHE B C 1
ATOM 3599 O O . PHE B 1 222 ? 20.703 -10.641 0.933 1 37.09 222 PHE B O 1
ATOM 3606 N N . PRO B 1 223 ? 22.203 -11.555 2.096 1 34.5 223 PRO B N 1
ATOM 3607 C CA . PRO B 1 223 ? 23.266 -11.023 1.237 1 34.5 223 PRO B CA 1
ATOM 3608 C C . PRO B 1 223 ? 23.094 -11.422 -0.227 1 34.5 223 PRO B C 1
ATOM 3610 O O . PRO B 1 223 ? 23.141 -12.609 -0.559 1 34.5 223 PRO B O 1
ATOM 3613 N N . SER B 1 224 ? 22.109 -11.031 -0.94 1 36.91 224 SER B N 1
ATOM 3614 C CA . SER B 1 224 ? 22.297 -11.328 -2.355 1 36.91 224 SER B CA 1
ATOM 3615 C C . SER B 1 224 ? 23.688 -10.922 -2.822 1 36.91 224 SER B C 1
ATOM 3617 O O . SER B 1 224 ? 24.359 -10.117 -2.17 1 36.91 224 SER B O 1
ATOM 3619 N N . GLU B 1 225 ? 24.391 -11.578 -3.643 1 33.28 225 GLU B N 1
ATOM 3620 C CA . GLU B 1 225 ? 25.656 -11.195 -4.238 1 33.28 225 GLU B CA 1
ATOM 3621 C C . GLU B 1 225 ? 25.703 -9.695 -4.508 1 33.28 225 GLU B C 1
ATOM 3623 O O . GLU B 1 225 ? 26.781 -9.117 -4.668 1 33.28 225 GLU B O 1
ATOM 3628 N N . MET B 1 226 ? 24.609 -9.023 -4.723 1 32.66 226 MET B N 1
ATOM 3629 C CA . MET B 1 226 ? 24.75 -7.59 -4.953 1 32.66 226 MET B CA 1
ATOM 3630 C C . MET B 1 226 ? 25.094 -6.859 -3.662 1 32.66 226 MET B C 1
ATOM 3632 O O . MET B 1 226 ? 25.797 -5.844 -3.684 1 32.66 226 MET B O 1
ATOM 3636 N N . THR B 1 227 ? 24.484 -7.23 -2.566 1 34.66 227 THR B N 1
ATOM 3637 C CA . THR B 1 227 ? 24.891 -6.562 -1.338 1 34.66 227 THR B CA 1
ATOM 3638 C C . THR B 1 227 ? 26.156 -7.203 -0.769 1 34.66 227 THR B C 1
ATOM 3640 O O . THR B 1 227 ? 26.516 -6.953 0.382 1 34.66 227 THR B O 1
ATOM 3643 N N . GLN B 1 228 ? 26.797 -8.07 -1.374 1 31.91 228 GLN B N 1
ATOM 3644 C CA . GLN B 1 228 ? 28.078 -8.539 -0.859 1 31.91 228 GLN B CA 1
ATOM 3645 C C . GLN B 1 228 ? 28.984 -7.367 -0.493 1 31.91 228 GLN B C 1
ATOM 3647 O O . GLN B 1 228 ? 29.812 -7.473 0.409 1 31.91 228 GLN B O 1
ATOM 3652 N N . ASP B 1 229 ? 29.047 -6.309 -1.391 1 30.64 229 ASP B N 1
ATOM 3653 C CA . ASP B 1 229 ? 30.047 -5.289 -1.078 1 30.64 229 ASP B CA 1
ATOM 3654 C C . ASP B 1 229 ? 29.547 -4.355 0.024 1 30.64 229 ASP B C 1
ATOM 3656 O O . ASP B 1 229 ? 30.156 -3.324 0.294 1 30.64 229 ASP B O 1
ATOM 3660 N N . MET B 1 230 ? 28.312 -4.348 0.285 1 30.02 230 MET B N 1
ATOM 3661 C CA . MET B 1 230 ? 28.109 -3.371 1.354 1 30.02 230 MET B CA 1
ATOM 3662 C C . MET B 1 230 ? 28.5 -3.959 2.705 1 30.02 230 MET B C 1
ATOM 3664 O O . MET B 1 230 ? 28 -5.016 3.096 1 30.02 230 MET B O 1
ATOM 3668 N N . PRO B 1 231 ? 29.672 -3.637 3.271 1 29.91 231 PRO B N 1
ATOM 3669 C CA . PRO B 1 231 ? 30.188 -4.051 4.578 1 29.91 231 PRO B CA 1
ATOM 3670 C C . PRO B 1 231 ? 29.094 -4.109 5.648 1 29.91 231 PRO B C 1
ATOM 3672 O O . PRO B 1 231 ? 28.062 -3.451 5.516 1 29.91 231 PRO B O 1
ATOM 3675 N N . TYR B 1 232 ? 29 -5.176 6.352 1 29.88 232 TYR B N 1
ATOM 3676 C CA . TYR B 1 232 ? 28.281 -5.543 7.566 1 29.88 232 TYR B CA 1
ATOM 3677 C C . TYR B 1 232 ? 28.312 -4.406 8.578 1 29.88 232 TYR B C 1
ATOM 3679 O O . TYR B 1 232 ? 29.375 -4.059 9.102 1 29.88 232 TYR B O 1
ATOM 3687 N N . ILE B 1 233 ? 27.609 -3.311 8.383 1 29.64 233 ILE B N 1
ATOM 3688 C CA . ILE B 1 233 ? 27.547 -2.363 9.484 1 29.64 233 ILE B CA 1
ATOM 3689 C C . ILE B 1 233 ? 27.156 -3.094 10.766 1 29.64 233 ILE B C 1
ATOM 3691 O O . ILE B 1 233 ? 26.891 -2.463 11.797 1 29.64 233 ILE B O 1
ATOM 3695 N N . TYR B 1 234 ? 26.938 -4.395 10.711 1 29.59 234 TYR B N 1
ATOM 3696 C CA . TYR B 1 234 ? 26.703 -4.988 12.016 1 29.59 234 TYR B CA 1
ATOM 3697 C C . TYR B 1 234 ? 27.953 -4.934 12.883 1 29.59 234 TYR B C 1
ATOM 3699 O O . TYR B 1 234 ? 28.016 -5.602 13.922 1 29.59 234 TYR B O 1
ATOM 3707 N N . GLU B 1 235 ? 29.109 -4.43 12.367 1 27.58 235 GLU B N 1
ATOM 3708 C CA . GLU B 1 235 ? 30.203 -4.676 13.297 1 27.58 235 GLU B CA 1
ATOM 3709 C C . GLU B 1 235 ? 29.906 -4.09 14.672 1 27.58 235 GLU B C 1
ATOM 3711 O O . GLU B 1 235 ? 30.391 -4.594 15.688 1 27.58 235 GLU B O 1
ATOM 3716 N N . ASN B 1 236 ? 29.5 -2.828 14.695 1 27.36 236 ASN B N 1
ATOM 3717 C CA . ASN B 1 236 ? 30.203 -2.104 15.75 1 27.36 236 ASN B CA 1
ATOM 3718 C C . ASN B 1 236 ? 29.734 -2.539 17.141 1 27.36 236 ASN B C 1
ATOM 3720 O O . ASN B 1 236 ? 30.234 -2.041 18.156 1 27.36 236 ASN B O 1
ATOM 3724 N N . ARG B 1 237 ? 28.375 -2.732 17.344 1 26.03 237 ARG B N 1
ATOM 3725 C CA . ARG B 1 237 ? 28.234 -2.473 18.781 1 26.03 237 ARG B CA 1
ATOM 3726 C C . ARG B 1 237 ? 28.797 -3.631 19.594 1 26.03 237 ARG B C 1
ATOM 3728 O O . ARG B 1 237 ? 28.109 -4.645 19.797 1 26.03 237 ARG B O 1
ATOM 3735 N N . LYS B 1 238 ? 29.938 -4.129 19.312 1 26.19 238 LYS B N 1
ATOM 3736 C CA . LYS B 1 238 ? 30.547 -4.836 20.438 1 26.19 238 LYS B CA 1
ATOM 3737 C C . LYS B 1 238 ? 30.438 -4.02 21.719 1 26.19 238 LYS B C 1
ATOM 3739 O O . LYS B 1 238 ? 30.922 -2.889 21.781 1 26.19 238 LYS B O 1
ATOM 3744 N N . ARG B 1 239 ? 29.297 -4.184 22.469 1 27.45 239 ARG B N 1
ATOM 3745 C CA . ARG B 1 239 ? 29.344 -3.682 23.844 1 27.45 239 ARG B CA 1
ATOM 3746 C C . ARG B 1 239 ? 30.688 -4.004 24.5 1 27.45 239 ARG B C 1
ATOM 3748 O O . ARG B 1 239 ? 31.172 -5.137 24.422 1 27.45 239 ARG B O 1
ATOM 3755 N N . PRO B 1 240 ? 31.484 -3.08 24.672 1 26.3 240 PRO B N 1
ATOM 3756 C CA . PRO B 1 240 ? 32.688 -3.412 25.453 1 26.3 240 PRO B CA 1
ATOM 3757 C C . PRO B 1 240 ? 32.344 -4.285 26.656 1 26.3 240 PRO B C 1
ATOM 3759 O O . PRO B 1 240 ? 31.266 -4.191 27.234 1 26.3 240 PRO B O 1
ATOM 3762 N N . LYS B 1 241 ? 32.906 -5.484 26.75 1 28.86 241 LYS B N 1
ATOM 3763 C CA . LYS B 1 241 ? 33 -6.281 27.969 1 28.86 241 LYS B CA 1
ATOM 3764 C C . LYS B 1 241 ? 33.25 -5.395 29.188 1 28.86 241 LYS B C 1
ATOM 3766 O O . LYS B 1 241 ? 34.406 -4.98 29.422 1 28.86 241 LYS B O 1
ATOM 3771 N N . GLY B 1 242 ? 32.594 -4.16 29.281 1 22.98 242 GLY B N 1
ATOM 3772 C CA . GLY B 1 242 ? 33 -3.35 30.422 1 22.98 242 GLY B CA 1
ATOM 3773 C C . GLY B 1 242 ? 33.156 -4.156 31.703 1 22.98 242 GLY B C 1
ATOM 3774 O O . GLY B 1 242 ? 32.656 -5.285 31.797 1 22.98 242 GLY B O 1
ATOM 3775 N N . ARG B 1 243 ? 33.625 -3.467 32.875 1 26.38 243 ARG B N 1
ATOM 3776 C CA . ARG B 1 243 ? 34.375 -3.523 34.125 1 26.38 243 ARG B CA 1
ATOM 3777 C C . ARG B 1 243 ? 33.688 -4.406 35.156 1 26.38 243 ARG B C 1
ATOM 3779 O O . ARG B 1 243 ? 32.5 -4.68 35.031 1 26.38 243 ARG B O 1
ATOM 3786 N N . GLY B 1 244 ? 34.438 -4.766 36.219 1 25.94 244 GLY B N 1
ATOM 3787 C CA . GLY B 1 244 ? 34.625 -5.48 37.469 1 25.94 244 GLY B CA 1
ATOM 3788 C C . GLY B 1 244 ? 33.469 -5.352 38.406 1 25.94 244 GLY B C 1
ATOM 3789 O O . GLY B 1 244 ? 32.688 -4.387 38.344 1 25.94 244 GLY B O 1
ATOM 3790 N N . ARG B 1 245 ? 32.812 -6.516 38.719 1 27.06 245 ARG B N 1
ATOM 3791 C CA . ARG B 1 245 ? 31.891 -6.672 39.812 1 27.06 245 ARG B CA 1
ATOM 3792 C C . ARG B 1 245 ? 32.344 -5.875 41.031 1 27.06 245 ARG B C 1
ATOM 3794 O O . ARG B 1 245 ? 33.469 -6.086 41.531 1 27.06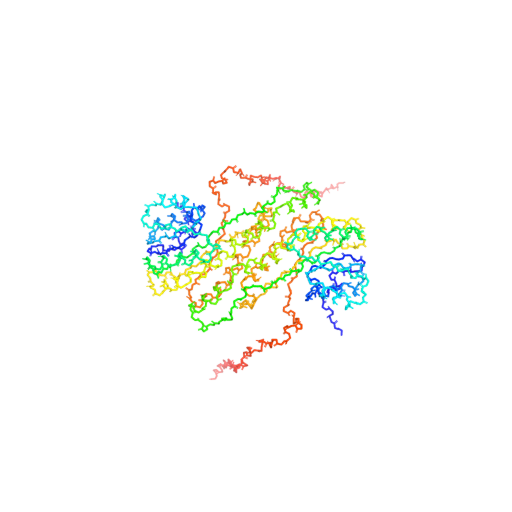 245 ARG B O 1
ATOM 3801 N N . PRO B 1 246 ? 32.094 -4.52 41.094 1 24.83 246 PRO B N 1
ATOM 3802 C CA . PRO B 1 246 ? 32.625 -3.932 42.344 1 24.83 246 PRO B CA 1
ATOM 3803 C C . PRO B 1 246 ? 32.25 -4.727 43.562 1 24.83 246 PRO B C 1
ATOM 3805 O O . PRO B 1 246 ? 31.094 -5.176 43.688 1 24.83 246 PRO B O 1
ATOM 3808 N N . ASN B 1 247 ? 33.156 -5.617 44.094 1 25.03 247 ASN B N 1
ATOM 3809 C CA . ASN B 1 247 ? 33.188 -6.262 45.406 1 25.03 247 ASN B CA 1
ATOM 3810 C C . ASN B 1 247 ? 32.812 -5.277 46.531 1 25.03 247 ASN B C 1
ATOM 3812 O O . ASN B 1 247 ? 33.625 -4.406 46.875 1 25.03 247 ASN B O 1
ATOM 3816 N N . PHE B 1 248 ? 31.734 -4.508 46.406 1 20.73 248 PHE B N 1
ATOM 3817 C CA . PHE B 1 248 ? 31.5 -3.68 47.594 1 20.73 248 PHE B CA 1
ATOM 3818 C C . PHE B 1 248 ? 31.5 -4.531 48.844 1 20.73 248 PHE B C 1
ATOM 3820 O O . PHE B 1 248 ? 30.578 -5.305 49.094 1 20.73 248 PHE B O 1
ATOM 3827 N N . LYS B 1 249 ? 32.781 -5.129 49.219 1 24.31 249 LYS B N 1
ATOM 3828 C CA . LYS B 1 249 ? 33.062 -5.574 50.594 1 24.31 249 LYS B CA 1
ATOM 3829 C C . LYS B 1 249 ? 32.562 -4.547 51.625 1 24.31 249 LYS B C 1
ATOM 3831 O O . LYS B 1 249 ? 33 -3.393 51.594 1 24.31 249 LYS B O 1
ATOM 3836 N N . HIS B 1 250 ? 31.234 -4.469 52 1 20.2 250 HIS B N 1
ATOM 3837 C CA . HIS B 1 250 ? 30.719 -3.773 53.188 1 20.2 250 HIS B CA 1
ATOM 3838 C C . HIS B 1 250 ? 31.594 -4.043 54.406 1 20.2 250 HIS B C 1
ATOM 3840 O O . HIS B 1 250 ? 31.688 -5.18 54.875 1 20.2 250 HIS B O 1
ATOM 3846 N N . GLY B 1 251 ? 32.969 -3.721 54.5 1 21.27 251 GLY B N 1
ATOM 3847 C CA . GLY B 1 251 ? 33.812 -3.67 55.656 1 21.27 251 GLY B CA 1
ATOM 3848 C C . GLY B 1 251 ? 33.219 -2.873 56.812 1 21.27 251 GLY B C 1
ATOM 3849 O O . GLY B 1 251 ? 33.219 -1.642 56.781 1 21.27 251 GLY B O 1
ATOM 3850 N N . ALA B 1 252 ? 32 -2.818 57.281 1 21.52 252 ALA B N 1
ATOM 3851 C CA . ALA B 1 252 ? 31.766 -2.135 58.562 1 21.52 252 ALA B CA 1
ATOM 3852 C C . ALA B 1 252 ? 32.719 -2.611 59.656 1 21.52 252 ALA B C 1
ATOM 3854 O O . ALA B 1 252 ? 32.688 -3.773 60.062 1 21.52 252 ALA B O 1
ATOM 3855 N N . THR B 1 253 ? 34.031 -2.213 59.656 1 19.95 253 THR B N 1
ATOM 3856 C CA . THR B 1 253 ? 35 -2.189 60.75 1 19.95 253 THR B CA 1
ATOM 3857 C C . THR B 1 253 ? 34.438 -1.518 61.969 1 19.95 253 THR B C 1
ATOM 3859 O O . THR B 1 253 ? 34.125 -0.324 61.969 1 19.95 253 THR B O 1
ATOM 3862 N N . ARG B 1 254 ? 33.344 -1.953 62.656 1 21.77 254 ARG B N 1
ATOM 3863 C CA . ARG B 1 254 ? 33.094 -1.495 64 1 21.77 254 ARG B CA 1
ATOM 3864 C C . ARG B 1 254 ? 34.375 -1.509 64.812 1 21.77 254 ARG B C 1
ATOM 3866 O O . ARG B 1 254 ? 35 -2.564 65.062 1 21.77 254 ARG B O 1
ATOM 3873 N N . GLU B 1 255 ? 35.219 -0.471 64.812 1 19.86 255 GLU B N 1
ATOM 3874 C CA . GLU B 1 255 ? 36.312 0.018 65.625 1 19.86 255 GLU B CA 1
ATOM 3875 C C . GLU B 1 255 ? 35.969 -0.111 67.125 1 19.86 255 GLU B C 1
ATOM 3877 O O . GLU B 1 255 ? 34.844 0.214 67.562 1 19.86 255 GLU B O 1
ATOM 3882 N N . ASN B 1 256 ? 36.594 -1.032 67.875 1 23.09 256 ASN B N 1
ATOM 3883 C CA . ASN B 1 256 ? 36.875 -1.271 69.312 1 23.09 256 ASN B CA 1
ATOM 3884 C C . ASN B 1 256 ? 37.344 0.006 70 1 23.09 256 ASN B C 1
ATOM 3886 O O . ASN B 1 256 ? 38.469 0.466 69.812 1 23.09 256 ASN B O 1
ATOM 3890 N N . ARG B 1 257 ? 36.844 1.195 69.875 1 20.39 257 ARG B N 1
ATOM 3891 C CA . ARG B 1 257 ? 37.469 2.262 70.625 1 20.39 257 ARG B CA 1
ATOM 3892 C C . ARG B 1 257 ? 37.625 1.856 72.125 1 20.39 257 ARG B C 1
ATOM 3894 O O . ARG B 1 257 ? 36.625 1.466 72.75 1 20.39 257 ARG B O 1
ATOM 3901 N N . ASN B 1 258 ? 38.875 1.673 72.438 1 21.77 258 ASN B N 1
ATOM 3902 C CA . ASN B 1 258 ? 39.625 2.008 73.688 1 21.77 258 ASN B CA 1
ATOM 3903 C C . ASN B 1 258 ? 39.344 3.434 74.125 1 21.77 258 ASN B C 1
ATOM 3905 O O . ASN B 1 258 ? 39.312 4.355 73.312 1 21.77 258 ASN B O 1
#

Sequence (516 aa):
MTSSSPYNAASLFGVKDLVAVVTGGGSGLGAITTHALVANGAKAVYILGRREEALLATKKNASNTDVVHTIVCDVTSKDCLTAATNLVREETGYINVLYANSGVIKAAPAPFDASDDIKSLQQKLWKPDMEDFTNTLHVNVTGAFYTAIAFLDLLDEGNKRAIVAEKSQIILTSSIASFSRMPLAGFAYSTSKAAITELTKQLSSTLAQYKIRVNAIAPGLFPSEMTQDMPYIYENRKRPKGRGRPNFKHGATRENRNMTSSSPYNAASLFGVKDLVAVVTGGGSGLGAITTHALVANGAKAVYILGRREEALLATKKNASNTDVVHTIVCDVTSKDCLTAATNLVREETGYINVLYANSGVIKAAPAPFDASDDIKSLQQKLWKPDMEDFTNTLHVNVTGAFYTAIAFLDLLDEGNKRAIVAEKSQIILTSSIASFSRMPLAGFAYSTSKAAITELTKQLSSTLAQYKIRVNAIAPGLFPSEMTQDMPYIYENRKRPKGRGRPNFKHGATRENRN

Secondary structure (DSSP, 8-state):
-----S--HHHH---TT-EEEEETTTSHHHHHHHHHHHHTT-SEEEEEES-HHHHHHHHHTSS-GGGEEEEE--TT-HHHHHHHHHHHHHHTS--SEEEE-------PPPP--TT--HHHHHHHHHSS-HHHHHHHHIIIIIIHHHHHHHTHHHHHHHHHHT-SSSPPEEEEE-------SS-SS-HHHHHHHHHHHHHHHHHHHHHGGGT-EEEEE-------TTGGGS--TTS-----------------------/-----S--HHHH---TT-EEEEETTTSHHHHHHHHHHHHTT-SEEEEEES-HHHHHHHHHTSS-GGGEEEEE--TT-HHHHHHHHHHHHHHTS--SEEEE-------PPPP--TT--HHHHHHHHHSS-HHHHHHHHIIIIIIHHHHHHHTHHHHHHHHHHT-SSSPPEEEEE-------SS-SS-HHHHHHHHHHHHHHHHHHHHHGGGT-EEEEE-------TTGGGS--GGGS----------------------

Radius of gyration: 28.63 Å; Cα contacts (8 Å, |Δi|>4): 915; chains: 2; bounding box: 70×83×96 Å

Nearest PDB structures (foldseek):
  2bgl-assembly1_A  TM=9.013E-01  e=3.364E-15  Podophyllum peltatum
  5t5q-assembly1_B  TM=9.052E-01  e=7.681E-14  Brucella abortus 2308
  6y0s-assembly1_AAA  TM=8.848E-01  e=5.277E-14  Levilactobacillus brevis
  1zk3-assembly2_E  TM=8.828E-01  e=1.963E-13  Levilactobacillus brevis
  7w61-assembly1_A  TM=8.203E-01  e=2.225E-13  Helicoverpa armigera

Solvent-accessible surface area (backbone atoms only — not comparable to full-atom values): 27665 Å² total; per-residue (Å²): 135,81,76,72,60,76,82,34,76,64,63,78,33,86,35,54,65,35,28,35,38,28,29,30,16,38,43,70,69,28,25,53,48,50,38,53,39,45,68,47,42,29,54,33,38,38,29,26,26,73,51,58,69,36,31,50,50,38,29,70,71,28,86,50,45,87,33,43,42,76,42,77,28,49,61,77,30,70,66,38,43,51,53,49,44,50,52,45,42,73,74,70,49,41,25,35,34,38,34,40,49,39,68,58,80,32,39,48,48,64,88,80,60,91,84,53,49,71,65,56,46,36,51,34,66,56,62,40,48,68,65,38,27,34,46,19,33,31,38,38,35,48,13,32,53,52,48,55,44,63,43,43,62,31,28,48,40,26,46,72,64,52,84,46,93,67,61,12,34,39,37,35,59,26,50,53,76,68,74,66,80,70,62,83,57,15,68,32,36,56,19,28,23,38,17,32,49,44,44,31,54,52,49,24,63,70,30,44,89,69,55,33,46,46,42,67,43,43,65,59,91,57,73,46,82,80,50,60,74,58,72,71,79,75,62,68,82,64,70,73,85,70,84,74,77,76,73,72,67,77,62,77,68,72,79,69,82,118,134,81,77,70,59,74,82,33,76,65,62,77,34,84,34,54,64,34,28,34,38,27,29,32,15,37,42,71,70,27,25,52,50,51,39,51,39,45,68,47,43,30,55,32,36,39,29,26,25,72,51,60,70,37,31,50,50,39,30,68,69,26,87,46,45,88,34,43,42,76,42,76,28,50,62,79,31,70,66,38,44,50,53,50,46,50,52,47,43,74,73,70,49,43,25,34,34,37,35,41,48,39,68,58,76,32,40,49,48,63,90,80,59,90,83,51,51,70,66,56,46,35,50,34,66,56,62,40,50,68,66,38,28,32,46,19,33,30,38,38,34,49,13,30,53,52,48,56,46,62,43,43,62,32,27,49,41,26,46,72,64,50,83,47,92,66,60,11,34,38,36,35,62,26,48,53,77,69,75,67,80,68,60,83,56,15,67,32,36,56,19,26,24,38,16,33,50,45,44,31,55,52,48,25,62,71,29,45,88,69,55,33,46,44,43,68,44,42,64,59,91,58,73,46,80,78,49,60,76,57,74,71,78,74,62,66,80,64,70,71,86,70,86,74,81,78,75,77,73,82,73,80,75,79,76,80,78,129